Protein AF-0000000083136874 (afdb_homodimer)

Organism: NCBI:txid40520

Radius of gyration: 21.24 Å; Cα contacts (8 Å, |Δi|>4): 1183; chains: 2; bounding box: 46×62×51 Å

Solvent-accessible surface area (backbone atoms only — not comparable to full-atom values): 23381 Å² total; per-residue (Å²): 129,66,76,46,49,100,70,41,62,34,52,87,85,55,54,34,42,37,32,40,33,21,41,33,20,62,54,18,50,48,47,33,72,74,62,32,48,81,53,38,81,43,27,56,52,64,48,38,28,23,28,26,26,24,48,98,85,38,65,32,19,28,30,30,31,48,49,16,32,31,24,28,37,46,53,52,42,46,36,45,74,68,51,63,29,45,37,38,37,34,44,40,63,25,36,16,56,37,86,87,48,48,70,63,38,33,35,37,47,64,26,23,36,42,79,60,36,54,51,34,66,25,55,56,44,80,73,47,64,41,53,46,30,66,69,55,47,50,36,35,51,51,26,21,59,76,69,69,45,82,71,44,73,39,36,28,30,24,38,52,58,85,71,63,45,88,83,33,83,48,65,70,52,42,28,74,76,66,56,29,43,28,36,38,34,36,58,40,38,42,24,46,49,17,58,75,70,74,43,35,21,36,42,40,29,31,26,43,25,26,77,70,79,66,49,68,56,52,76,70,54,45,64,65,57,41,48,64,58,50,51,26,54,60,66,41,102,130,66,75,48,50,99,71,43,63,34,52,85,84,56,52,34,43,35,32,40,33,22,40,34,20,62,54,19,50,48,47,33,72,73,60,33,47,82,53,39,82,43,27,56,51,62,50,38,27,22,28,25,25,24,48,98,86,39,64,31,18,29,29,30,30,47,49,17,31,32,24,28,36,45,51,51,43,48,36,43,75,66,50,64,29,46,36,38,36,34,45,41,62,25,36,15,56,38,85,88,48,46,70,61,39,33,35,37,47,62,28,23,35,40,77,60,35,54,52,34,66,25,54,56,45,80,72,48,64,42,50,45,29,67,68,54,47,50,36,34,52,51,27,20,59,76,69,69,45,81,71,44,75,38,36,28,30,23,38,53,58,88,72,63,44,87,84,33,84,51,65,70,52,42,30,73,76,66,56,29,42,28,35,39,33,35,58,43,37,42,25,46,48,18,59,75,69,72,44,35,22,38,43,39,31,31,25,42,25,26,76,70,80,64,50,67,56,51,76,69,54,45,64,65,57,40,49,65,58,50,51,25,52,59,64,40,103

Secondary structure (DSSP, 8-state):
-PSSPSS--PPTTSS-SEEEE-S-HHHHHHHHHHH-EEEEEEE-GGG--EEEEEETTEEEEEE---SSHHHHHHHHHHHHHHS---EEEEEEEEEESSTTS-TT-EEEEEEEE---SHHHHHH----SEE---HHHHHHHHHHHHHHT---EEEEEEE-S-SS--TTS--HHHHHHHH---EEESSHHHHHHHHHHTT-EEEEEEEEEEETTT--B--HHHHHHHTHHHHHHHHHH-/-PSSPSS--PPTT-S-SEEEE-S-HHHHHHHHHHH-EEEEEEE-GGG--EEEEEETTEEEEEE---SSHHHHHHHHHHHHHHS---EEEEEEEEEESSTTS-TT-EEEEEEEE---SHHHHHH----SEE---HHHHHHHHHHHHHHT---EEEEEEE-S-SS--TTS--HHHHHHHH---EEESSHHHHHHHHHHTT-EEEEEEEEEEETTT--B--HHHHHHHTHHHHHHHHHH-

Sequence (474 aa):
MPVPTPHIEAKKGEIARNVLMPGDPLRAKYVAEHFLEDARLVNQVRNVYAYTGTYKGKELTVMASGMGMPSIGIYSYELYKFYDVDNIIRIGSAGAYTDRLAVYDVVLADSAWSQSSFAKVQNGCMDDVLYPSESLNTRILDAAHCLQIPLKTARIHSSDVFYTEDNVDGYKEIIKKHQCECVEMESFALFHNAKLLGKNAACLLTISDSFVTHEELSSLARQESFENMMKIALEACMPVPTPHIEAKKGEIARNVLMPGDPLRAKYVAEHFLEDARLVNQVRNVYAYTGTYKGKELTVMASGMGMPSIGIYSYELYKFYDVDNIIRIGSAGAYTDRLAVYDVVLADSAWSQSSFAKVQNGCMDDVLYPSESLNTRILDAAHCLQIPLKTARIHSSDVFYTEDNVDGYKEIIKKHQCECVEMESFALFHNAKLLGKNAACLLTISDSFVTHEELSSLARQESFENMMKIALEAC

Foldseek 3Di:
DDPPDPQFNAGAPQAFLEEEEEQDQVLQVVLQVPAFDPWDWRGCRVHWTKIWGDGPRHIYIYTYQHAAAVRVLVVLLCCVPPRVHFEYEYEYAWAFLDPVADFLAKEWEQKEFEPDCLLCVVPNDPDRIFGFDPLLVVLLVVLCVVVVHDYHYFYAYAYRDPDDDPVDDDSVNCCVPPVHGIYGHHVNSSRSSCVVSVHGYIYMYGYAAYPVVRDGDDPVRVSVSRVSVSSSSSSSD/DDPPDPQFNAGAPQAFLEEEEEQDQVLQVVLCVPAFDPWDFRGCRVHWTKIWGDGPRHIYMYTYQHAAAVRVLVVLLCCVPPRVHFEYEYEYAWAFLDPVADFLAKEWEQKEFEPDCLLCVVPNDP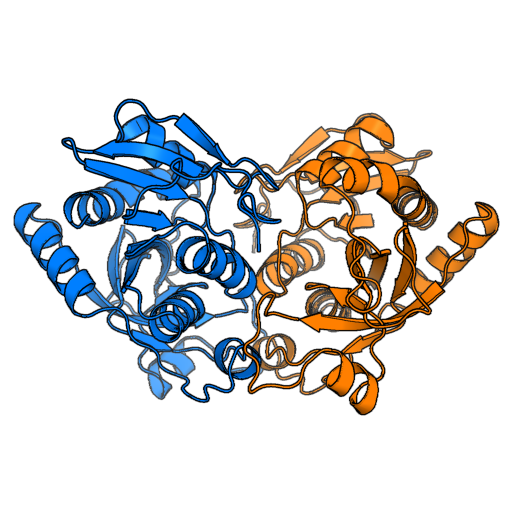DRIFGFDPLLVVLLVVLCVVVVHDYHYFYAYAYRDPDDDPVDDDSVVCCVPPVHGIYGHHVVSSRSSCVVSVHGYIYMYGYAAYPVVRDGDDPVRVSVSRVSVSSSSSSSD

Structure (mmCIF, N/CA/C/O backbone):
data_AF-0000000083136874-model_v1
#
loop_
_entity.id
_entity.type
_entity.pdbx_description
1 polymer 'Uridine phosphorylase'
#
loop_
_atom_site.group_PDB
_atom_site.id
_atom_site.type_symbol
_atom_site.label_atom_id
_atom_site.label_alt_id
_atom_site.label_comp_id
_atom_site.label_asym_id
_atom_site.label_entity_id
_atom_site.label_seq_id
_atom_site.pdbx_PDB_ins_code
_atom_site.Cartn_x
_atom_site.Cartn_y
_atom_site.Cartn_z
_atom_site.occupancy
_atom_site.B_iso_or_equiv
_atom_site.auth_seq_id
_atom_site.auth_comp_id
_atom_site.auth_asym_id
_atom_site.auth_atom_id
_atom_site.pdbx_PDB_model_num
ATOM 1 N N . MET A 1 1 ? -22.547 -0.85 2.209 1 58.66 1 MET A N 1
ATOM 2 C CA . MET A 1 1 ? -21.641 -1.856 2.762 1 58.66 1 MET A CA 1
ATOM 3 C C . MET A 1 1 ? -21.703 -1.862 4.285 1 58.66 1 MET A C 1
ATOM 5 O O . MET A 1 1 ? -21.781 -0.805 4.914 1 58.66 1 MET A O 1
ATOM 9 N N . PRO A 1 2 ? -21.922 -3.002 4.887 1 71.94 2 PRO A N 1
ATOM 10 C CA . PRO A 1 2 ? -22.078 -3.119 6.336 1 71.94 2 PRO A CA 1
ATOM 11 C C . PRO A 1 2 ? -20.781 -2.902 7.102 1 71.94 2 PRO A C 1
ATOM 13 O O . PRO A 1 2 ? -19.703 -3.047 6.531 1 71.94 2 PRO A O 1
ATOM 16 N N . VAL A 1 3 ? -20.75 -2.09 8.172 1 85.5 3 VAL A N 1
ATOM 17 C CA . VAL A 1 3 ? -19.75 -2.121 9.234 1 85.5 3 VAL A CA 1
ATOM 18 C C . VAL A 1 3 ? -19.844 -3.438 10 1 85.5 3 VAL A C 1
ATOM 20 O O . VAL A 1 3 ? -20.938 -3.852 10.391 1 85.5 3 VAL A O 1
ATOM 23 N N . PRO A 1 4 ? -18.625 -4.207 10.008 1 91.81 4 PRO A N 1
ATOM 24 C CA . PRO A 1 4 ? -17.234 -3.924 9.648 1 91.81 4 PRO A CA 1
ATOM 25 C C . PRO A 1 4 ? -16.984 -4.004 8.141 1 91.81 4 PRO A C 1
ATOM 27 O O . PRO A 1 4 ? -17.797 -4.559 7.406 1 91.81 4 PRO A O 1
ATOM 30 N N . THR A 1 5 ? -15.969 -3.314 7.707 1 92.81 5 THR A N 1
ATOM 31 C CA . THR A 1 5 ? -15.547 -3.369 6.312 1 92.81 5 THR A CA 1
ATOM 32 C C . THR A 1 5 ? -14.516 -4.48 6.105 1 92.81 5 THR A C 1
ATOM 34 O O . THR A 1 5 ? -14.07 -5.102 7.07 1 92.81 5 THR A O 1
ATOM 37 N N . PRO A 1 6 ? -14.109 -4.781 4.863 1 90.31 6 PRO A N 1
ATOM 38 C CA . PRO A 1 6 ? -13.125 -5.832 4.605 1 90.31 6 PRO A CA 1
ATOM 39 C C . PRO A 1 6 ? -11.773 -5.547 5.258 1 90.31 6 PRO A C 1
ATOM 41 O O . PRO A 1 6 ? -11.031 -6.477 5.594 1 90.31 6 PRO A O 1
ATOM 44 N N . HIS A 1 7 ? -11.469 -4.203 5.508 1 95.5 7 HIS A N 1
ATOM 45 C CA . HIS A 1 7 ? -10.117 -3.885 5.949 1 95.5 7 HIS A CA 1
ATOM 46 C C . HIS A 1 7 ? -10.109 -3.334 7.371 1 95.5 7 HIS A C 1
ATOM 48 O O . HIS A 1 7 ? -9.047 -3.193 7.98 1 95.5 7 HIS A O 1
ATOM 54 N N . ILE A 1 8 ? -11.281 -2.957 7.848 1 96.81 8 ILE A N 1
ATOM 55 C CA . ILE A 1 8 ? -11.414 -2.4 9.188 1 96.81 8 ILE A CA 1
ATOM 56 C C . ILE A 1 8 ? -12.445 -3.197 9.984 1 96.81 8 ILE A C 1
ATOM 58 O O . ILE A 1 8 ? -13.641 -3.137 9.688 1 96.81 8 ILE A O 1
ATOM 62 N N . GLU A 1 9 ? -11.992 -3.834 11.07 1 96.5 9 GLU A N 1
ATOM 63 C CA . GLU A 1 9 ? -12.883 -4.723 11.812 1 96.5 9 GLU A CA 1
ATOM 64 C C . GLU A 1 9 ? -13.625 -3.971 12.914 1 96.5 9 GLU A C 1
ATOM 66 O O . GLU A 1 9 ? -14.484 -4.535 13.586 1 96.5 9 GLU A O 1
ATOM 71 N N . ALA A 1 10 ? -13.242 -2.672 13.148 1 97.56 10 ALA A N 1
ATOM 72 C CA . ALA A 1 10 ? -13.891 -1.884 14.188 1 97.56 10 ALA A CA 1
ATOM 73 C C . ALA A 1 10 ? -15.406 -1.9 14.023 1 97.56 10 ALA A C 1
ATOM 75 O O . ALA A 1 10 ? -15.914 -1.846 12.898 1 97.56 10 ALA A O 1
ATOM 76 N N . LYS A 1 11 ? -16.078 -1.964 15.148 1 96.12 11 LYS A N 1
ATOM 77 C CA . LYS A 1 11 ? -17.547 -1.883 15.125 1 96.12 11 LYS A CA 1
ATOM 78 C C . LYS A 1 11 ? -18.016 -0.435 15.016 1 96.12 11 LYS A C 1
ATOM 80 O O . LYS A 1 11 ? -17.219 0.494 15.18 1 96.12 11 LYS A O 1
ATOM 85 N N . LYS A 1 12 ? -19.281 -0.319 14.656 1 92.56 12 LYS A N 1
ATOM 86 C CA . LYS A 1 12 ? -19.859 1.018 14.602 1 92.56 12 LYS A CA 1
ATOM 87 C C . LYS A 1 12 ? -19.688 1.75 15.93 1 92.56 12 LYS A C 1
ATOM 89 O O . LYS A 1 12 ? -19.922 1.177 17 1 92.56 12 LYS A O 1
ATOM 94 N N . GLY A 1 13 ? -19.203 2.902 15.82 1 95 13 GLY A N 1
ATOM 95 C CA . GLY A 1 13 ? -19.047 3.709 17.031 1 95 13 GLY A CA 1
ATOM 96 C C . GLY A 1 13 ? -17.672 3.594 17.656 1 95 13 GLY A C 1
ATOM 97 O O . GLY A 1 13 ? -17.359 4.336 18.594 1 95 13 GLY A O 1
ATOM 98 N N . GLU A 1 14 ? -16.797 2.768 17.094 1 98.19 14 GLU A N 1
ATOM 99 C CA . GLU A 1 14 ? -15.5 2.545 17.703 1 98.19 14 GLU A CA 1
ATOM 100 C C . GLU A 1 14 ? -14.43 3.441 17.078 1 98.19 14 GLU A C 1
ATOM 102 O O . GLU A 1 14 ? -13.32 3.541 17.594 1 98.19 14 GLU A O 1
ATOM 107 N N . ILE A 1 15 ? -14.789 4.105 16.031 1 98.69 15 ILE A N 1
ATOM 108 C CA . ILE A 1 15 ? -13.875 5.02 15.344 1 98.69 15 ILE A CA 1
ATOM 109 C C . ILE A 1 15 ? -14.328 6.461 15.562 1 98.69 15 ILE A C 1
ATOM 111 O O . ILE A 1 15 ? -15.508 6.781 15.383 1 98.69 15 ILE A O 1
ATOM 115 N N . ALA A 1 16 ? -13.484 7.289 16.016 1 98.75 16 ALA A N 1
ATOM 116 C CA . ALA A 1 16 ? -13.781 8.695 16.266 1 98.75 16 ALA A CA 1
ATOM 117 C C . ALA A 1 16 ? -13.969 9.461 14.961 1 98.75 16 ALA A C 1
ATOM 119 O O . ALA A 1 16 ? -13.578 8.984 13.891 1 98.75 16 ALA A O 1
ATOM 120 N N . ARG A 1 17 ? -14.516 10.672 15.07 1 98.44 17 ARG A N 1
ATOM 121 C CA . ARG A 1 17 ? -14.742 11.523 13.914 1 98.44 17 ARG A CA 1
ATOM 122 C C . ARG A 1 17 ? -13.445 12.148 13.43 1 98.44 17 ARG A C 1
ATOM 124 O O . ARG A 1 17 ? -13.344 12.578 12.281 1 98.44 17 ARG A O 1
ATOM 131 N N . ASN A 1 18 ? -12.445 12.32 14.328 1 98.75 18 ASN A N 1
ATOM 132 C CA . ASN A 1 18 ? -11.094 12.773 14.023 1 98.75 18 ASN A CA 1
ATOM 133 C C . ASN A 1 18 ? -10.102 11.617 14.031 1 98.75 18 ASN A C 1
ATOM 135 O O . ASN A 1 18 ? -10.016 10.867 15.008 1 98.75 18 ASN A O 1
ATOM 139 N N . VAL A 1 19 ? -9.375 11.484 12.953 1 98.94 19 VAL A N 1
ATOM 140 C CA . VAL A 1 19 ? -8.445 10.367 12.82 1 98.94 19 VAL A CA 1
ATOM 141 C C . VAL A 1 19 ? -7.066 10.891 12.438 1 98.94 19 VAL A C 1
ATOM 143 O O . VAL A 1 19 ? -6.938 11.719 11.531 1 98.94 19 VAL A O 1
ATOM 146 N N . LEU A 1 20 ? -6.027 10.5 13.164 1 98.94 20 LEU A N 1
ATOM 147 C CA . LEU A 1 20 ? -4.641 10.656 12.75 1 98.94 20 LEU A CA 1
ATOM 148 C C . LEU A 1 20 ? -4.148 9.406 12.016 1 98.94 20 LEU A C 1
ATOM 150 O O . LEU A 1 20 ? -4.383 8.281 12.469 1 98.94 20 LEU A O 1
ATOM 154 N N . MET A 1 21 ? -3.469 9.625 10.875 1 98.88 21 MET A N 1
ATOM 155 C CA . MET A 1 21 ? -3.072 8.461 10.086 1 98.88 21 MET A CA 1
ATOM 156 C C . MET A 1 21 ? -1.572 8.477 9.812 1 98.88 21 MET A C 1
ATOM 158 O O . MET A 1 21 ? -1.123 9.055 8.82 1 98.88 21 MET A O 1
ATOM 162 N N . PRO A 1 22 ? -0.828 7.789 10.656 1 98.38 22 PRO A N 1
ATOM 163 C CA . PRO A 1 22 ? 0.542 7.465 10.25 1 98.38 22 PRO A CA 1
ATOM 164 C C . PRO A 1 22 ? 0.607 6.301 9.266 1 98.38 22 PRO A C 1
ATOM 166 O O . PRO A 1 22 ? -0.327 5.496 9.188 1 98.38 22 PRO A O 1
ATOM 169 N N . GLY A 1 23 ? 1.683 6.246 8.453 1 97.62 23 GLY A N 1
ATOM 170 C CA . GLY A 1 23 ? 1.863 5.09 7.59 1 97.62 23 GLY A CA 1
ATOM 171 C C . GLY A 1 23 ? 2.176 3.818 8.352 1 97.62 23 GLY A C 1
ATOM 172 O O . GLY A 1 23 ? 1.679 2.742 8.016 1 97.62 23 GLY A O 1
ATOM 173 N N . ASP A 1 24 ? 2.883 3.938 9.422 1 96.19 24 ASP A N 1
ATOM 174 C CA . ASP A 1 24 ? 3.451 2.844 10.203 1 96.19 24 ASP A CA 1
ATOM 175 C C . ASP A 1 24 ? 2.529 2.459 11.359 1 96.19 24 ASP A C 1
ATOM 177 O O . ASP A 1 24 ? 2.283 3.266 12.258 1 96.19 24 ASP A O 1
ATOM 181 N N . PRO A 1 25 ? 2.082 1.181 11.383 1 97.44 25 PRO A N 1
ATOM 182 C CA . PRO A 1 25 ? 1.236 0.748 12.5 1 97.44 25 PRO A CA 1
ATOM 183 C C . PRO A 1 25 ? 1.924 0.898 13.852 1 97.44 25 PRO A C 1
ATOM 185 O O . PRO A 1 25 ? 1.259 1.136 14.867 1 97.44 25 PRO A O 1
ATOM 188 N N . LEU A 1 26 ? 3.215 0.798 13.852 1 94.75 26 LEU A N 1
ATOM 189 C CA . LEU A 1 26 ? 3.945 0.947 15.109 1 94.75 26 LEU A CA 1
ATOM 190 C C . LEU A 1 26 ? 3.934 2.398 15.578 1 94.75 26 LEU A C 1
ATOM 192 O O . LEU A 1 26 ? 3.953 2.67 16.781 1 94.75 26 LEU A O 1
ATOM 196 N N . ARG A 1 27 ? 3.883 3.363 14.68 1 95.5 27 ARG A N 1
ATOM 197 C CA . ARG A 1 27 ? 3.717 4.766 15.047 1 95.5 27 ARG A CA 1
ATOM 198 C C . ARG A 1 27 ? 2.314 5.031 15.578 1 95.5 27 ARG A C 1
ATOM 200 O O . ARG A 1 27 ? 2.137 5.844 16.5 1 95.5 27 ARG A O 1
ATOM 207 N N . ALA A 1 28 ? 1.34 4.359 14.977 1 97.62 28 ALA A N 1
ATOM 208 C CA . ALA A 1 28 ? -0.006 4.465 15.531 1 97.62 28 ALA A CA 1
ATOM 209 C C . ALA A 1 28 ? -0.038 3.996 16.984 1 97.62 28 ALA A C 1
ATOM 211 O O . ALA A 1 28 ? -0.625 4.656 17.844 1 97.62 28 ALA A O 1
ATOM 212 N N . LYS A 1 29 ? 0.584 2.879 17.203 1 97.12 29 LYS A N 1
ATOM 213 C CA . LYS A 1 29 ? 0.677 2.346 18.562 1 97.12 29 LYS A CA 1
ATOM 214 C C . LYS A 1 29 ? 1.383 3.328 19.5 1 97.12 29 LYS A C 1
ATOM 216 O O . LYS A 1 29 ? 0.934 3.559 20.625 1 97.12 29 LYS A O 1
ATOM 221 N N . TYR A 1 30 ? 2.443 3.918 19.031 1 96.19 30 TYR A N 1
ATOM 222 C CA . TYR A 1 30 ? 3.207 4.879 19.828 1 96.19 30 TYR A CA 1
ATOM 223 C C . TYR A 1 30 ? 2.342 6.066 20.234 1 96.19 30 TYR A C 1
ATOM 225 O O . TYR A 1 30 ? 2.342 6.477 21.391 1 96.19 30 TYR A O 1
ATOM 233 N N . VAL A 1 31 ? 1.634 6.637 19.297 1 97.31 31 VAL A N 1
ATOM 234 C CA . VAL A 1 31 ? 0.765 7.773 19.562 1 97.31 31 VAL A CA 1
ATOM 235 C C . VAL A 1 31 ? -0.269 7.395 20.625 1 97.31 31 VAL A C 1
ATOM 237 O O . VAL A 1 31 ? -0.495 8.141 21.578 1 97.31 31 VAL A O 1
ATOM 240 N N . ALA A 1 32 ? -0.875 6.238 20.438 1 98.25 32 ALA A N 1
ATOM 241 C CA . ALA A 1 32 ? -1.912 5.77 21.344 1 98.25 32 ALA A CA 1
ATOM 242 C C . ALA A 1 32 ? -1.367 5.621 22.766 1 98.25 32 ALA A C 1
ATOM 244 O O . ALA A 1 32 ? -1.988 6.082 23.719 1 98.25 32 ALA A O 1
ATOM 245 N N . GLU A 1 33 ? -0.23 5.035 22.906 1 97.19 33 GLU A N 1
ATOM 246 C CA . GLU A 1 33 ? 0.343 4.691 24.203 1 97.19 33 GLU A CA 1
ATOM 247 C C . GLU A 1 33 ? 0.876 5.93 24.922 1 97.19 33 GLU A C 1
ATOM 249 O O . GLU A 1 33 ? 0.873 5.992 26.141 1 97.19 33 GLU A O 1
ATOM 254 N N . HIS A 1 34 ? 1.264 6.949 24.156 1 96.56 34 HIS A N 1
ATOM 255 C CA . HIS A 1 34 ? 1.998 8.047 24.781 1 96.56 34 HIS A CA 1
ATOM 256 C C . HIS A 1 34 ? 1.133 9.297 24.891 1 96.56 34 HIS A C 1
ATOM 258 O O . HIS A 1 34 ? 1.408 10.172 25.719 1 96.56 34 HIS A O 1
ATOM 264 N N . PHE A 1 35 ? 0.066 9.375 24.078 1 97.69 35 PHE A N 1
ATOM 265 C CA . PHE A 1 35 ? -0.635 10.648 24.047 1 97.69 35 PHE A CA 1
ATOM 266 C C . PHE A 1 35 ? -2.111 10.469 24.375 1 97.69 35 PHE A C 1
ATOM 268 O O . PHE A 1 35 ? -2.789 11.414 24.766 1 97.69 35 PHE A O 1
ATOM 275 N N . LEU A 1 36 ? -2.637 9.266 24.172 1 98.5 36 LEU A N 1
ATOM 276 C CA . LEU A 1 36 ? -4.066 9.078 24.391 1 98.5 36 LEU A CA 1
ATOM 277 C C . LEU A 1 36 ? -4.34 8.492 25.766 1 98.5 36 LEU A C 1
ATOM 279 O O . LEU A 1 36 ? -3.568 7.672 26.266 1 98.5 36 LEU A O 1
ATOM 283 N N . GLU A 1 37 ? -5.418 8.93 26.328 1 98.44 37 GLU A N 1
ATOM 284 C CA . GLU A 1 37 ? -5.977 8.297 27.516 1 98.44 37 GLU A CA 1
ATOM 285 C C . GLU A 1 37 ? -6.988 7.215 27.141 1 98.44 37 GLU A C 1
ATOM 287 O O . GLU A 1 37 ? -7.762 7.383 26.203 1 98.44 37 GLU A O 1
ATOM 292 N N . ASP A 1 38 ? -6.973 6.02 27.812 1 97.75 38 ASP A N 1
ATOM 293 C CA . ASP A 1 38 ? -7.922 4.918 27.656 1 97.75 38 ASP A CA 1
ATOM 294 C C . ASP A 1 38 ? -7.902 4.375 26.234 1 97.75 38 ASP A C 1
ATOM 296 O O . ASP A 1 38 ? -8.961 4.141 25.641 1 97.75 38 ASP A O 1
ATOM 300 N N . ALA A 1 39 ? -6.738 4.332 25.625 1 98.56 39 ALA A N 1
ATOM 301 C CA . ALA A 1 39 ? -6.613 3.844 24.25 1 98.56 39 ALA A CA 1
ATOM 302 C C . ALA A 1 39 ? -7 2.369 24.172 1 98.56 39 ALA A C 1
ATOM 304 O O . ALA A 1 39 ? -6.57 1.557 24.984 1 98.56 39 ALA A O 1
ATOM 305 N N . ARG A 1 40 ? -7.809 2.031 23.234 1 98.56 40 ARG A N 1
ATOM 306 C CA . ARG A 1 40 ? -8.227 0.661 22.938 1 98.56 40 ARG A CA 1
ATOM 307 C C . ARG A 1 40 ? -7.91 0.284 21.5 1 98.56 40 ARG A C 1
ATOM 309 O O . ARG A 1 40 ? -8.125 1.082 20.578 1 98.56 40 ARG A O 1
ATOM 316 N N . LEU A 1 41 ? -7.383 -0.865 21.375 1 98.75 41 LEU A N 1
ATOM 317 C CA . LEU A 1 41 ? -7.145 -1.394 20.031 1 98.75 41 LEU A CA 1
ATOM 318 C C . LEU A 1 41 ? -8.461 -1.746 19.344 1 98.75 41 LEU A C 1
ATOM 320 O O . LEU A 1 41 ? -9.211 -2.598 19.828 1 98.75 41 LEU A O 1
ATOM 324 N N . VAL A 1 42 ? -8.734 -1.128 18.188 1 98.62 42 VAL A N 1
ATOM 325 C CA . VAL A 1 42 ? -10.055 -1.32 17.594 1 98.62 42 VAL A CA 1
ATOM 326 C C . VAL A 1 42 ? -9.914 -1.949 16.203 1 98.62 42 VAL A C 1
ATOM 328 O O . VAL A 1 42 ? -10.914 -2.287 15.57 1 98.62 42 VAL A O 1
ATOM 331 N N . ASN A 1 43 ? -8.664 -2.1 15.719 1 98.06 43 ASN A N 1
ATOM 332 C CA . ASN A 1 43 ? -8.43 -2.818 14.469 1 98.06 43 ASN A CA 1
ATOM 333 C C . ASN A 1 43 ? -7.059 -3.494 14.461 1 98.06 43 ASN A C 1
ATOM 335 O O . ASN A 1 43 ? -6.07 -2.908 14.906 1 98.06 43 ASN A O 1
ATOM 339 N N . GLN A 1 44 ? -6.988 -4.664 13.93 1 96.38 44 GLN A N 1
ATOM 340 C CA . GLN A 1 44 ? -5.711 -5.352 13.75 1 96.38 44 GLN A CA 1
ATOM 341 C C . GLN A 1 44 ? -5.707 -6.172 12.461 1 96.38 44 GLN A C 1
ATOM 343 O O . GLN A 1 44 ? -4.797 -6.973 12.234 1 96.38 44 GLN A O 1
ATOM 348 N N . VAL A 1 45 ? -6.746 -5.973 11.625 1 94.19 45 VAL A N 1
ATOM 349 C CA . VAL A 1 45 ? -6.797 -6.625 10.32 1 94.19 45 VAL A CA 1
ATOM 350 C C . VAL A 1 45 ? -5.543 -6.273 9.523 1 94.19 45 VAL A C 1
ATOM 352 O O . VAL A 1 45 ? -5.168 -5.105 9.43 1 94.19 45 VAL A O 1
ATOM 355 N N . ARG A 1 46 ? -4.828 -7.324 9 1 95.12 46 ARG A N 1
ATOM 356 C CA . ARG A 1 46 ? -3.611 -7.184 8.203 1 95.12 46 ARG A CA 1
ATOM 357 C C . ARG A 1 46 ? -2.5 -6.527 9.016 1 95.12 46 ARG A C 1
ATOM 359 O O . ARG A 1 46 ? -1.61 -5.887 8.453 1 95.12 46 ARG A O 1
ATOM 366 N N . ASN A 1 47 ? -2.578 -6.535 10.328 1 96.94 47 ASN A N 1
ATOM 367 C CA . ASN A 1 47 ? -1.59 -5.949 11.234 1 96.94 47 ASN A CA 1
ATOM 368 C C . ASN A 1 47 ? -1.557 -4.43 11.117 1 96.94 47 ASN A C 1
ATOM 370 O O . ASN A 1 47 ? -0.529 -3.805 11.391 1 96.94 47 ASN A O 1
ATOM 374 N N . VAL A 1 48 ? -2.684 -3.873 10.641 1 97.88 48 VAL A N 1
ATOM 375 C CA . VAL A 1 48 ? -2.855 -2.424 10.602 1 97.88 48 VAL A CA 1
ATOM 376 C C . VAL A 1 48 ? -3.578 -1.955 11.867 1 97.88 48 VAL A C 1
ATOM 378 O O . VAL A 1 48 ? -4.805 -2.045 11.953 1 97.88 48 VAL A O 1
ATOM 381 N N . TYR A 1 49 ? -2.807 -1.358 12.727 1 98.62 49 TYR A N 1
ATOM 382 C CA . TYR A 1 49 ? -3.342 -1.019 14.039 1 98.62 49 TYR A CA 1
ATOM 383 C C . TYR A 1 49 ? -4.152 0.271 13.977 1 98.62 49 TYR A C 1
ATOM 385 O O . TYR A 1 49 ? -3.785 1.211 13.266 1 98.62 49 TYR A O 1
ATOM 393 N N . ALA A 1 50 ? -5.219 0.25 14.688 1 98.88 50 ALA A N 1
ATOM 394 C CA . ALA A 1 50 ? -5.996 1.441 15.023 1 98.88 50 ALA A CA 1
ATOM 395 C C . ALA A 1 50 ? -6.336 1.476 16.516 1 98.88 50 ALA A C 1
ATOM 397 O O . ALA A 1 50 ? -6.707 0.454 17.094 1 98.88 50 ALA A O 1
ATOM 398 N N . TYR A 1 51 ? -6.188 2.594 17.078 1 98.94 51 TYR A N 1
ATOM 399 C CA . TYR A 1 51 ? -6.516 2.82 18.484 1 98.94 51 TYR A CA 1
ATOM 400 C C . TYR A 1 51 ? -7.465 4.004 18.641 1 98.94 51 TYR A C 1
ATOM 402 O O . TYR A 1 51 ? -7.293 5.035 17.984 1 98.94 51 TYR A O 1
ATOM 410 N N . THR A 1 52 ? -8.484 3.818 19.453 1 98.88 52 THR A N 1
ATOM 411 C CA . THR A 1 52 ? -9.359 4.922 19.812 1 98.88 52 THR A CA 1
ATOM 412 C C . THR A 1 52 ? -9.242 5.238 21.312 1 98.88 52 THR A C 1
ATOM 414 O O . THR A 1 52 ? -9.203 4.328 22.141 1 98.88 52 THR A O 1
ATOM 417 N N . GLY A 1 53 ? -9.078 6.449 21.578 1 98.69 53 GLY A N 1
ATOM 418 C CA . GLY A 1 53 ? -9.008 6.961 22.938 1 98.69 53 GLY A CA 1
ATOM 419 C C . GLY A 1 53 ? -9.406 8.422 23.047 1 98.69 53 GLY A C 1
ATOM 420 O O . GLY A 1 53 ? -10.273 8.891 22.312 1 98.69 53 GLY A O 1
ATOM 421 N N . THR A 1 54 ? -8.844 9.07 24.109 1 98.62 54 THR A N 1
ATOM 422 C CA . THR A 1 54 ? -9.133 10.484 24.266 1 98.62 54 THR A CA 1
ATOM 423 C C . THR A 1 54 ? -7.844 11.289 24.422 1 98.62 54 THR A C 1
ATOM 425 O O . THR A 1 54 ? -6.848 10.781 24.953 1 98.62 54 THR A O 1
ATOM 428 N N . TYR A 1 55 ? -7.805 12.453 23.891 1 98.62 55 TYR A N 1
ATOM 429 C CA . TYR A 1 55 ? -6.773 13.469 24.062 1 98.62 55 TYR A CA 1
ATOM 430 C C . TYR A 1 55 ? -7.375 14.773 24.578 1 98.62 55 TYR A C 1
ATOM 432 O O . TYR A 1 55 ? -8.148 15.422 23.875 1 98.62 55 TYR A O 1
ATOM 440 N N . LYS A 1 56 ? -7.039 15.156 25.844 1 97.75 56 LYS A N 1
ATOM 441 C CA . LYS A 1 56 ? -7.605 16.344 26.484 1 97.75 56 LYS A CA 1
ATOM 442 C C . LYS A 1 56 ? -9.133 16.328 26.422 1 97.75 56 LYS A C 1
ATOM 444 O O . LYS A 1 56 ? -9.75 17.328 26.047 1 97.75 56 LYS A O 1
ATOM 449 N N . GLY A 1 57 ? -9.719 15.156 26.594 1 97.69 57 GLY A N 1
ATOM 450 C CA . GLY A 1 57 ? -11.156 14.984 26.719 1 97.69 57 GLY A CA 1
ATOM 451 C C . GLY A 1 57 ? -11.852 14.766 25.391 1 97.69 57 GLY A C 1
ATOM 452 O O . GLY A 1 57 ? -13.047 14.477 25.344 1 97.69 57 GLY A O 1
ATOM 453 N N . LYS A 1 58 ? -11.117 14.844 24.297 1 97.75 58 LYS A N 1
ATOM 454 C CA . LYS A 1 58 ? -11.711 14.68 22.969 1 97.75 58 LYS A CA 1
ATOM 455 C C . LYS A 1 58 ? -11.406 13.297 22.406 1 97.75 58 LYS A C 1
ATOM 457 O O . LYS A 1 58 ? -10.273 12.82 22.484 1 97.75 58 LYS A O 1
ATOM 462 N N . GLU A 1 59 ? -12.406 12.656 21.859 1 98.31 59 GLU A N 1
ATOM 463 C CA . GLU A 1 59 ? -12.227 11.336 21.25 1 98.31 59 GLU A CA 1
ATOM 464 C C . GLU A 1 59 ? -11.406 11.43 19.969 1 98.31 59 GLU A C 1
ATOM 466 O O . GLU A 1 59 ? -11.609 12.336 19.156 1 98.31 59 GLU A O 1
ATOM 471 N N . LEU A 1 60 ? -10.531 10.531 19.875 1 98.5 60 LEU A N 1
ATOM 472 C CA . LEU A 1 60 ? -9.617 10.5 18.734 1 98.5 60 LEU A CA 1
ATOM 473 C C . LEU A 1 60 ? -9.227 9.07 18.375 1 98.5 60 LEU A C 1
ATOM 475 O O . LEU A 1 60 ? -9.102 8.219 19.266 1 98.5 60 LEU A O 1
ATOM 479 N N . THR A 1 61 ? -9.125 8.773 17.109 1 98.94 61 THR A N 1
ATOM 480 C CA . THR A 1 61 ? -8.586 7.504 16.625 1 98.94 61 THR A CA 1
ATOM 481 C C . THR A 1 61 ? -7.258 7.719 15.906 1 98.94 61 THR A C 1
ATOM 483 O O . THR A 1 61 ? -7.113 8.672 15.141 1 98.94 61 THR A O 1
ATOM 486 N N . VAL A 1 62 ? -6.277 6.941 16.219 1 98.88 62 VAL A N 1
ATOM 487 C CA . VAL A 1 62 ? -5.055 6.867 15.422 1 98.88 62 VAL A CA 1
ATOM 488 C C . VAL A 1 62 ? -5.004 5.531 14.68 1 98.88 62 VAL A C 1
ATOM 490 O O . VAL A 1 62 ? -5.086 4.469 15.305 1 98.88 62 VAL A O 1
ATOM 493 N N . MET A 1 63 ? -4.879 5.586 13.32 1 98.88 63 MET A N 1
ATOM 494 C CA . MET A 1 63 ? -4.91 4.383 12.492 1 98.88 63 MET A CA 1
ATOM 495 C C . MET A 1 63 ? -3.844 4.441 11.406 1 98.88 63 MET A C 1
ATOM 497 O O . MET A 1 63 ? -3.73 5.441 10.695 1 98.88 63 MET A O 1
ATOM 501 N N . ALA A 1 64 ? -3.164 3.363 11.25 1 98.75 64 ALA A N 1
ATOM 502 C CA . ALA A 1 64 ? -2.145 3.285 10.211 1 98.75 64 ALA A CA 1
ATOM 503 C C . ALA A 1 64 ? -2.781 3.254 8.82 1 98.75 64 ALA A C 1
ATOM 505 O O . ALA A 1 64 ? -3.906 2.779 8.656 1 98.75 64 ALA A O 1
ATOM 506 N N . SER A 1 65 ? -2.008 3.725 7.871 1 98.5 65 SER A N 1
ATOM 507 C CA . SER A 1 65 ? -2.521 3.736 6.508 1 98.5 65 SER A CA 1
ATOM 508 C C . SER A 1 65 ? -1.754 2.76 5.621 1 98.5 65 SER A C 1
ATOM 510 O O . SER A 1 65 ? -2.189 2.447 4.512 1 98.5 65 SER A O 1
ATOM 512 N N . GLY A 1 66 ? -0.589 2.32 6.156 1 97.88 66 GLY A N 1
ATOM 513 C CA . GLY A 1 66 ? 0.3 1.623 5.238 1 97.88 66 GLY A CA 1
ATOM 514 C C . GLY A 1 66 ? 0.999 2.551 4.266 1 97.88 66 GLY A C 1
ATOM 515 O O . GLY A 1 66 ? 1.104 3.754 4.512 1 97.88 66 GLY A O 1
ATOM 516 N N . MET A 1 67 ? 1.574 1.915 3.23 1 98.44 67 MET A N 1
ATOM 517 C CA . MET A 1 67 ? 2.369 2.699 2.291 1 98.44 67 MET A CA 1
ATOM 518 C C . MET A 1 67 ? 1.688 2.771 0.929 1 98.44 67 MET A C 1
ATOM 520 O O . MET A 1 67 ? 1.173 1.767 0.434 1 98.44 67 MET A O 1
ATOM 524 N N . GLY A 1 68 ? 1.68 4.016 0.407 1 98.69 68 GLY A N 1
ATOM 525 C CA . GLY A 1 68 ? 1.209 4.184 -0.958 1 98.69 68 GLY A CA 1
ATOM 526 C C . GLY A 1 68 ? -0.233 4.648 -1.04 1 98.69 68 GLY A C 1
ATOM 527 O O . GLY A 1 68 ? -1.016 4.426 -0.114 1 98.69 68 GLY A O 1
ATOM 528 N N . MET A 1 69 ? -0.615 5.164 -2.197 1 98.88 69 MET A N 1
ATOM 529 C CA . MET A 1 69 ? -1.926 5.77 -2.412 1 98.88 69 MET A CA 1
ATOM 530 C C . MET A 1 69 ? -3.018 4.707 -2.445 1 98.88 69 MET A C 1
ATOM 532 O O . MET A 1 69 ? -4.113 4.922 -1.925 1 98.88 69 MET A O 1
ATOM 536 N N . PRO A 1 70 ? -2.689 3.461 -2.988 1 98.81 70 PRO A N 1
ATOM 537 C CA . PRO A 1 70 ? -3.73 2.432 -2.928 1 98.81 70 PRO A CA 1
ATOM 538 C C . PRO A 1 70 ? -4.105 2.055 -1.497 1 98.81 70 PRO A C 1
ATOM 540 O O . PRO A 1 70 ? -5.289 1.892 -1.188 1 98.81 70 PRO A O 1
ATOM 543 N N . SER A 1 71 ? -3.156 1.97 -0.593 1 98.75 71 SER A N 1
ATOM 544 C CA . SER A 1 71 ? -3.416 1.572 0.787 1 98.75 71 SE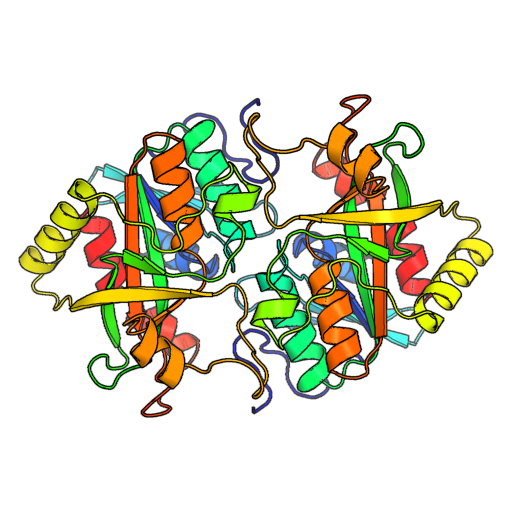R A CA 1
ATOM 545 C C . SER A 1 71 ? -4.195 2.648 1.535 1 98.75 71 SER A C 1
ATOM 547 O O . SER A 1 71 ? -5.273 2.383 2.07 1 98.75 71 SER A O 1
ATOM 549 N N . ILE A 1 72 ? -3.691 3.924 1.537 1 98.88 72 ILE A N 1
ATOM 550 C CA . ILE A 1 72 ? -4.418 4.969 2.248 1 98.88 72 ILE A CA 1
ATOM 551 C C . ILE A 1 72 ? -5.754 5.23 1.559 1 98.88 72 ILE A C 1
ATOM 553 O O . ILE A 1 72 ? -6.727 5.633 2.205 1 98.88 72 ILE A O 1
ATOM 557 N N . GLY A 1 73 ? -5.777 5 0.214 1 98.88 73 GLY A N 1
ATOM 558 C CA . GLY A 1 73 ? -7.027 5.141 -0.514 1 98.88 73 GLY A CA 1
ATOM 559 C C . GLY A 1 73 ? -8.133 4.25 0.02 1 98.88 73 GLY A C 1
ATOM 560 O O . GLY A 1 73 ? -9.281 4.684 0.156 1 98.88 73 GLY A O 1
ATOM 561 N N . ILE A 1 74 ? -7.797 3.012 0.334 1 98.69 74 ILE A N 1
ATOM 562 C CA . ILE A 1 74 ? -8.758 2.068 0.901 1 98.69 74 ILE A CA 1
ATOM 563 C C . ILE A 1 74 ? -9.219 2.564 2.27 1 98.69 74 ILE A C 1
ATOM 565 O O . ILE A 1 74 ? -10.414 2.727 2.504 1 98.69 74 ILE A O 1
ATOM 569 N N . TYR A 1 75 ? -8.289 2.83 3.15 1 98.75 75 TYR A N 1
ATOM 570 C CA . TYR A 1 75 ? -8.609 3.109 4.547 1 98.75 75 TYR A CA 1
ATOM 571 C C . TYR A 1 75 ? -9.336 4.441 4.688 1 98.75 75 TYR A C 1
ATOM 573 O O . TYR A 1 75 ? -10.312 4.547 5.43 1 98.75 75 TYR A O 1
ATOM 581 N N . SER A 1 76 ? -8.852 5.484 3.969 1 98.88 76 SER A N 1
ATOM 582 C CA . SER A 1 76 ? -9.523 6.773 4.07 1 98.88 76 SER A CA 1
ATOM 583 C C . SER A 1 76 ? -10.938 6.707 3.51 1 98.88 76 SER A C 1
ATOM 585 O O . SER A 1 76 ? -11.867 7.297 4.074 1 98.88 76 SER A O 1
ATOM 587 N N . TYR A 1 77 ? -11.102 5.977 2.408 1 98.75 77 TYR A N 1
ATOM 588 C CA . TYR A 1 77 ? -12.438 5.824 1.835 1 98.75 77 TYR A CA 1
ATOM 589 C C . TYR A 1 77 ? -13.375 5.137 2.816 1 98.75 77 TYR A C 1
ATOM 591 O O . TYR A 1 77 ? -14.492 5.602 3.047 1 98.75 77 TYR A O 1
ATOM 599 N N . GLU A 1 78 ? -12.922 4.02 3.402 1 98.44 78 GLU A N 1
ATOM 600 C CA . GLU A 1 78 ? -13.766 3.281 4.34 1 98.44 78 GLU A CA 1
ATOM 601 C C . GLU A 1 78 ? -14.086 4.121 5.57 1 98.44 78 GLU A C 1
ATOM 603 O O . GLU A 1 78 ? -15.227 4.121 6.051 1 98.44 78 GLU A O 1
ATOM 608 N N . LEU A 1 79 ? -13.102 4.816 6.07 1 98.75 79 LEU A N 1
ATOM 609 C CA . LEU A 1 79 ? -13.305 5.652 7.25 1 98.75 79 LEU A CA 1
ATOM 610 C C . LEU A 1 79 ? -14.336 6.742 6.973 1 98.75 79 LEU A C 1
ATOM 612 O O . LEU A 1 79 ? -15.25 6.953 7.773 1 98.75 79 LEU A O 1
ATOM 616 N N . TYR A 1 80 ? -14.219 7.434 5.824 1 98.62 80 TYR A N 1
ATOM 617 C CA . TYR A 1 80 ? -15.125 8.523 5.473 1 98.62 80 TYR A CA 1
ATOM 618 C C . TYR A 1 80 ? -16.516 7.992 5.156 1 98.62 80 TYR A C 1
ATOM 620 O O . TYR A 1 80 ? -17.516 8.547 5.617 1 98.62 80 TYR A O 1
ATOM 628 N N . LYS A 1 81 ? -16.562 6.965 4.414 1 97.81 81 LYS A N 1
ATOM 629 C CA . LYS A 1 81 ? -17.812 6.527 3.811 1 97.81 81 LYS A CA 1
ATOM 630 C C . LYS A 1 81 ? -18.641 5.695 4.789 1 97.81 81 LYS A C 1
ATOM 632 O O . LYS A 1 81 ? -19.859 5.781 4.812 1 97.81 81 LYS A O 1
ATOM 637 N N . PHE A 1 82 ? -17.922 4.852 5.637 1 97.44 82 PHE A N 1
ATOM 638 C CA . PHE A 1 82 ? -18.672 3.844 6.371 1 97.44 82 PHE A CA 1
ATOM 639 C C . PHE A 1 82 ? -18.562 4.07 7.875 1 97.44 82 PHE A C 1
ATOM 641 O O . PHE A 1 82 ? -19.391 3.58 8.648 1 97.44 82 PHE A O 1
ATOM 648 N N . TYR A 1 83 ? -17.547 4.84 8.367 1 98 83 TYR A N 1
ATOM 649 C CA . TYR A 1 83 ? -17.344 4.98 9.805 1 98 83 TYR A CA 1
ATOM 650 C C . TYR A 1 83 ? -17.594 6.41 10.258 1 98 83 TYR A C 1
ATOM 652 O O . TYR A 1 83 ? -17.266 6.785 11.383 1 98 83 TYR A O 1
ATOM 660 N N . ASP A 1 84 ? -18.078 7.277 9.406 1 96.12 84 ASP A N 1
ATOM 661 C CA . ASP A 1 84 ? -18.562 8.617 9.727 1 96.12 84 ASP A CA 1
ATOM 662 C C . ASP A 1 84 ? -17.406 9.523 10.148 1 96.12 84 ASP A C 1
ATOM 664 O O . ASP A 1 84 ? -17.578 10.414 10.984 1 96.12 84 ASP A O 1
ATOM 668 N N . VAL A 1 85 ? -16.266 9.273 9.719 1 98.69 85 VAL A N 1
ATOM 669 C CA . VAL A 1 85 ? -15.109 10.117 9.984 1 98.69 85 VAL A CA 1
ATOM 670 C C . VAL A 1 85 ? -15.25 11.445 9.234 1 98.69 85 VAL A C 1
ATOM 672 O O . VAL A 1 85 ? -15.68 11.469 8.086 1 98.69 85 VAL A O 1
ATOM 675 N N . ASP A 1 86 ? -14.875 12.57 9.898 1 98.75 86 ASP A N 1
ATOM 676 C CA . ASP A 1 86 ? -14.984 13.891 9.289 1 98.75 86 ASP A CA 1
ATOM 677 C C . ASP A 1 86 ? -13.609 14.422 8.883 1 98.75 86 ASP A C 1
ATOM 679 O O . ASP A 1 86 ? -13.477 15.078 7.852 1 98.75 86 ASP A O 1
ATOM 683 N N . ASN A 1 87 ? -12.625 14.164 9.734 1 98.88 87 ASN A N 1
ATOM 684 C CA . ASN A 1 87 ? -11.289 14.734 9.562 1 98.88 87 ASN A CA 1
ATOM 685 C C . ASN A 1 87 ? -10.211 13.656 9.617 1 98.88 87 ASN A C 1
ATOM 687 O O . ASN A 1 87 ? -10.18 12.844 10.539 1 98.88 87 ASN A O 1
ATOM 691 N N . ILE A 1 88 ? -9.391 13.68 8.633 1 98.94 88 ILE A N 1
ATOM 692 C CA . ILE A 1 88 ? -8.188 12.852 8.68 1 98.94 88 ILE A CA 1
ATOM 693 C C . ILE A 1 88 ? -6.949 13.727 8.531 1 98.94 88 ILE A C 1
ATOM 695 O O . ILE A 1 88 ? -6.863 14.531 7.602 1 98.94 88 ILE A O 1
ATOM 699 N N . ILE A 1 89 ? -6.074 13.664 9.492 1 98.94 89 ILE A N 1
ATOM 700 C CA . ILE A 1 89 ? -4.75 14.266 9.375 1 98.94 89 ILE A CA 1
ATOM 701 C C . ILE A 1 89 ? -3.697 13.18 9.203 1 98.94 89 ILE A C 1
ATOM 703 O O . ILE A 1 89 ? -3.482 12.367 10.109 1 98.94 89 ILE A O 1
ATOM 707 N N . ARG A 1 90 ? -3.104 13.117 8.055 1 98.94 90 ARG A N 1
ATOM 708 C CA . ARG A 1 90 ? -1.938 12.258 7.883 1 98.94 90 ARG A CA 1
ATOM 709 C C . ARG A 1 90 ? -0.729 12.82 8.625 1 98.94 90 ARG A C 1
ATOM 711 O O . ARG A 1 90 ? -0.443 14.016 8.547 1 98.94 90 ARG A O 1
ATOM 718 N N . ILE A 1 91 ? -0.121 12 9.359 1 98.69 91 ILE A N 1
ATOM 719 C CA . ILE A 1 91 ? 1.138 12.32 10.023 1 98.69 91 ILE A CA 1
ATOM 720 C C . ILE A 1 91 ? 2.227 11.352 9.562 1 98.69 91 ILE A C 1
ATOM 722 O O . ILE A 1 91 ? 2.244 10.188 9.969 1 98.69 91 ILE A O 1
ATOM 726 N N . GLY A 1 92 ? 3.096 11.828 8.719 1 97.12 92 GLY A N 1
ATOM 727 C CA . GLY A 1 92 ? 4.027 10.906 8.086 1 97.12 92 GLY A CA 1
ATOM 728 C C . GLY A 1 92 ? 5.426 11.477 7.941 1 97.12 92 GLY A C 1
ATOM 729 O O . GLY A 1 92 ? 5.727 12.539 8.484 1 97.12 92 GLY A O 1
ATOM 730 N N . SER A 1 93 ? 6.332 10.664 7.344 1 96.31 93 SER A N 1
ATOM 731 C CA . SER A 1 93 ? 7.703 11.055 7.027 1 96.31 93 SER A CA 1
ATOM 732 C C . SER A 1 93 ? 7.824 11.5 5.574 1 96.31 93 SER A C 1
ATOM 734 O O . SER A 1 93 ? 6.965 11.188 4.746 1 96.31 93 SER A O 1
ATOM 736 N N . ALA A 1 94 ? 8.828 12.266 5.332 1 97.44 94 ALA A N 1
ATOM 737 C CA . ALA A 1 94 ? 9.094 12.719 3.971 1 97.44 94 ALA A CA 1
ATOM 738 C C . ALA A 1 94 ? 10.586 12.914 3.734 1 97.44 94 ALA A C 1
ATOM 740 O O . ALA A 1 94 ? 11.352 13.086 4.684 1 97.44 94 ALA A O 1
ATOM 741 N N . GLY A 1 95 ? 10.969 12.758 2.463 1 97.56 95 GLY A N 1
ATOM 742 C CA . GLY A 1 95 ? 12.305 13.117 2.037 1 97.56 95 GLY A CA 1
ATOM 743 C C . GLY A 1 95 ? 12.391 14.516 1.447 1 97.56 95 GLY A C 1
ATOM 744 O O . GLY A 1 95 ? 11.625 14.859 0.551 1 97.56 95 GLY A O 1
ATOM 745 N N . ALA A 1 96 ? 13.359 15.242 1.899 1 98.31 96 ALA A N 1
ATOM 746 C CA . ALA A 1 96 ? 13.492 16.625 1.447 1 98.31 96 ALA A CA 1
ATOM 747 C C . ALA A 1 96 ? 14.141 16.688 0.066 1 98.31 96 ALA A C 1
ATOM 749 O O . ALA A 1 96 ? 15.148 16.031 -0.184 1 98.31 96 ALA A O 1
ATOM 750 N N . TYR A 1 97 ? 13.539 17.5 -0.818 1 98.12 97 TYR A N 1
ATOM 751 C CA . TYR A 1 97 ? 14.086 17.734 -2.148 1 98.12 97 TYR A CA 1
ATOM 752 C C . TYR A 1 97 ? 14.961 18.984 -2.16 1 98.12 97 TYR A C 1
ATOM 754 O O . TYR A 1 97 ? 15.695 19.219 -3.121 1 98.12 97 TYR A O 1
ATOM 762 N N . THR A 1 98 ? 14.797 19.859 -1.114 1 97.12 98 THR A N 1
ATOM 763 C CA . THR A 1 98 ? 15.484 21.141 -1.068 1 97.12 98 THR A CA 1
ATOM 764 C C . THR A 1 98 ? 16.219 21.328 0.258 1 97.12 98 THR A C 1
ATOM 766 O O . THR A 1 98 ? 15.898 20.656 1.244 1 97.12 98 THR A O 1
ATOM 769 N N . ASP A 1 99 ? 17.141 22.25 0.304 1 95.06 99 ASP A N 1
ATOM 770 C CA . ASP A 1 99 ? 17.875 22.547 1.522 1 95.06 99 ASP A CA 1
ATOM 771 C C . ASP A 1 99 ? 17.094 23.484 2.436 1 95.06 99 ASP A C 1
ATOM 773 O O . ASP A 1 99 ? 17.5 23.734 3.572 1 95.06 99 ASP A O 1
ATOM 777 N N . ARG A 1 100 ? 15.953 23.875 1.99 1 95.81 100 ARG A N 1
ATOM 778 C CA . ARG A 1 100 ? 15.062 24.656 2.844 1 95.81 100 ARG A CA 1
ATOM 779 C C . ARG A 1 100 ? 14.469 23.797 3.953 1 95.81 100 ARG A C 1
ATOM 781 O O . ARG A 1 100 ? 14.047 24.312 4.988 1 95.81 100 ARG A O 1
ATOM 788 N N . LEU A 1 101 ? 14.406 22.547 3.674 1 97.5 101 LEU A N 1
ATOM 789 C CA . LEU A 1 101 ? 13.859 21.578 4.625 1 97.5 101 LEU A CA 1
ATOM 790 C C . LEU A 1 101 ? 14.969 20.703 5.195 1 97.5 101 LEU A C 1
ATOM 792 O O . LEU A 1 101 ? 15.602 19.938 4.461 1 97.5 101 LEU A O 1
ATOM 796 N N . ALA A 1 102 ? 15.148 20.844 6.492 1 94.25 102 ALA A N 1
ATOM 797 C CA . ALA A 1 102 ? 16.156 20.047 7.176 1 94.25 102 ALA A CA 1
ATOM 798 C C . ALA A 1 102 ? 15.523 18.844 7.879 1 94.25 102 ALA A C 1
ATOM 800 O O . ALA A 1 102 ? 14.328 18.875 8.195 1 94.25 102 ALA A O 1
ATOM 801 N N . VAL A 1 103 ? 16.297 17.859 8.07 1 94.25 103 VAL A N 1
ATOM 802 C CA . VAL A 1 103 ? 15.844 16.734 8.867 1 94.25 103 VAL A CA 1
ATOM 803 C C . VAL A 1 103 ? 15.258 17.234 10.188 1 94.25 103 VAL A C 1
ATOM 805 O O . VAL A 1 103 ? 15.789 18.172 10.789 1 94.25 103 VAL A O 1
ATOM 808 N N . TYR A 1 104 ? 14.125 16.797 10.609 1 93 104 TYR A N 1
ATOM 809 C CA . TYR A 1 104 ? 13.375 17.094 11.828 1 93 104 TYR A CA 1
ATOM 810 C C . TYR A 1 104 ? 12.391 18.234 11.594 1 93 104 TYR A C 1
ATOM 812 O O . TYR A 1 104 ? 11.5 18.453 12.414 1 93 104 TYR A O 1
ATOM 820 N N . ASP A 1 105 ? 12.516 18.922 10.484 1 95.69 105 ASP A N 1
ATOM 821 C CA . ASP A 1 105 ? 11.539 19.953 10.211 1 95.69 105 ASP A CA 1
ATOM 822 C C . ASP A 1 105 ? 10.133 19.375 10.102 1 95.69 105 ASP A C 1
ATOM 824 O O . ASP A 1 105 ? 9.945 18.281 9.57 1 95.69 105 ASP A O 1
ATOM 828 N N . VAL A 1 106 ? 9.172 20.078 10.641 1 97.94 106 VAL A N 1
ATOM 829 C CA . VAL A 1 106 ? 7.77 19.734 10.453 1 97.94 106 VAL A CA 1
ATOM 830 C C . VAL A 1 106 ? 7.191 20.562 9.297 1 97.94 106 VAL A C 1
ATOM 832 O O . VAL A 1 106 ? 7.379 21.766 9.234 1 97.94 106 VAL A O 1
ATOM 835 N N . VAL A 1 107 ? 6.52 19.891 8.375 1 98.75 107 VAL A N 1
ATOM 836 C CA . VAL A 1 107 ? 6.027 20.516 7.152 1 98.75 107 VAL A CA 1
ATOM 837 C C . VAL A 1 107 ? 4.527 20.281 7.016 1 98.75 107 VAL A C 1
ATOM 839 O O . VAL A 1 107 ? 4.055 19.156 7.129 1 98.75 107 VAL A O 1
ATOM 842 N N . LEU A 1 108 ? 3.77 21.312 6.855 1 98.94 108 LEU A N 1
ATOM 843 C CA . LEU A 1 108 ? 2.355 21.25 6.504 1 98.94 108 LEU A CA 1
ATOM 844 C C . LEU A 1 108 ? 2.166 21.328 4.992 1 98.94 108 LEU A C 1
ATOM 846 O O . LEU A 1 108 ? 2.602 22.297 4.359 1 98.94 108 LEU A O 1
ATOM 850 N N . ALA A 1 109 ? 1.517 20.328 4.453 1 98.94 109 ALA A N 1
ATOM 851 C CA . ALA A 1 109 ? 1.289 20.328 3.01 1 98.94 109 ALA A CA 1
ATOM 852 C C . ALA A 1 109 ? 0.27 21.406 2.615 1 98.94 109 ALA A C 1
ATOM 854 O O . ALA A 1 109 ? -0.851 21.422 3.131 1 98.94 109 ALA A O 1
ATOM 855 N N . ASP A 1 110 ? 0.658 22.234 1.772 1 98.5 110 ASP A N 1
ATOM 856 C CA . ASP A 1 110 ? -0.326 23.172 1.254 1 98.5 110 ASP A CA 1
ATOM 857 C C . ASP A 1 110 ? -1.005 22.625 -0 1 98.5 110 ASP A C 1
ATOM 859 O O . ASP A 1 110 ? -2.094 23.078 -0.369 1 98.5 110 ASP A O 1
ATOM 863 N N . SER A 1 111 ? -0.318 21.719 -0.681 1 98.94 111 SER A N 1
ATOM 864 C CA . SER A 1 111 ? -0.85 20.984 -1.825 1 98.94 111 SER A CA 1
ATOM 865 C C . SER A 1 111 ? -0.021 19.75 -2.115 1 98.94 111 SER A C 1
ATOM 867 O O . SER A 1 111 ? 1.094 19.594 -1.608 1 98.94 111 SER A O 1
ATOM 869 N N . ALA A 1 112 ? -0.569 18.797 -2.873 1 98.94 112 ALA A N 1
ATOM 870 C CA . ALA A 1 112 ? 0.125 17.578 -3.264 1 98.94 112 ALA A CA 1
ATOM 871 C C . ALA A 1 112 ? 0.081 17.375 -4.777 1 98.94 112 ALA A C 1
ATOM 873 O O . ALA A 1 112 ? -0.998 17.312 -5.371 1 98.94 112 ALA A O 1
ATOM 874 N N . TRP A 1 113 ? 1.221 17.328 -5.379 1 98.94 113 TRP A N 1
ATOM 875 C CA . TRP A 1 113 ? 1.335 16.938 -6.781 1 98.94 113 TRP A CA 1
ATOM 876 C C . TRP A 1 113 ? 1.654 15.453 -6.906 1 98.94 113 TRP A C 1
ATOM 878 O O . TRP A 1 113 ? 2.404 14.906 -6.094 1 98.94 113 TRP A O 1
ATOM 888 N N . SER A 1 114 ? 1.169 14.844 -7.965 1 98.88 114 SER A N 1
ATOM 889 C CA . SER A 1 114 ? 1.469 13.422 -8.164 1 98.88 114 SER A CA 1
ATOM 890 C C . SER A 1 114 ? 1.365 13.039 -9.633 1 98.88 114 SER A C 1
ATOM 892 O O . SER A 1 114 ? 0.588 13.625 -10.383 1 98.88 114 SER A O 1
ATOM 894 N N . GLN A 1 115 ? 2.084 12.031 -9.984 1 98.5 115 GLN A N 1
ATOM 895 C CA . GLN A 1 115 ? 1.962 11.383 -11.289 1 98.5 115 GLN A CA 1
ATOM 896 C C . GLN A 1 115 ? 0.99 10.211 -11.227 1 98.5 115 GLN A C 1
ATOM 898 O O . GLN A 1 115 ? 0.733 9.555 -12.242 1 98.5 115 GLN A O 1
ATOM 903 N N . SER A 1 116 ? 0.444 9.953 -10.078 1 98.75 116 SER A N 1
ATOM 904 C CA . SER A 1 116 ? -0.378 8.766 -9.859 1 98.75 116 SER A CA 1
ATOM 905 C C . SER A 1 116 ? -1.659 8.82 -10.688 1 98.75 116 SER A C 1
ATOM 907 O O . SER A 1 116 ? -2.25 9.891 -10.852 1 98.75 116 SER A O 1
ATOM 909 N N . SER A 1 117 ? -2.092 7.688 -11.117 1 98.62 117 SER A N 1
ATOM 910 C CA . SER A 1 117 ? -3.367 7.582 -11.82 1 98.62 117 SER A CA 1
ATOM 911 C C . SER A 1 117 ? -4.52 7.371 -10.844 1 98.62 117 SER A C 1
ATOM 913 O O . SER A 1 117 ? -5.66 7.152 -11.258 1 98.62 117 SER A O 1
ATOM 915 N N . PHE A 1 118 ? -4.309 7.445 -9.586 1 98.81 118 PHE A N 1
ATOM 916 C CA . PHE A 1 118 ? -5.289 7.082 -8.57 1 98.81 118 PHE A CA 1
ATOM 917 C C . PHE A 1 118 ? -6.582 7.867 -8.758 1 98.81 118 PHE A C 1
ATOM 919 O O . PHE A 1 118 ? -7.66 7.277 -8.875 1 98.81 118 PHE A O 1
ATOM 926 N N . ALA A 1 119 ? -6.453 9.203 -8.812 1 98.88 119 ALA A N 1
ATOM 927 C CA . ALA A 1 119 ? -7.645 10.047 -8.875 1 98.88 119 ALA A CA 1
ATOM 928 C C . ALA A 1 119 ? -8.422 9.797 -10.172 1 98.88 119 ALA A C 1
ATOM 930 O O . ALA A 1 119 ? -9.648 9.703 -10.148 1 98.88 119 ALA A O 1
ATOM 931 N N . LYS A 1 120 ? -7.672 9.656 -11.242 1 98.62 120 LYS A N 1
ATOM 932 C CA . LYS A 1 120 ? -8.297 9.391 -12.531 1 98.62 120 LYS A CA 1
ATOM 933 C C . LYS A 1 120 ? -9.031 8.055 -12.531 1 98.62 120 LYS A C 1
ATOM 935 O O . LYS A 1 120 ? -10.18 7.969 -12.977 1 98.62 120 LYS A O 1
ATOM 940 N N . VAL A 1 121 ? -8.383 7.047 -12.023 1 98.62 121 VAL A N 1
ATOM 941 C CA . VAL A 1 121 ? -8.945 5.699 -12.023 1 98.62 121 VAL A CA 1
ATOM 942 C C . VAL A 1 121 ? -10.133 5.637 -11.062 1 98.62 121 VAL A C 1
ATOM 944 O O . VAL A 1 121 ? -11.109 4.934 -11.32 1 98.62 121 VAL A O 1
ATOM 947 N N . GLN A 1 122 ? -10.023 6.383 -9.984 1 98.69 122 GLN A N 1
ATOM 948 C CA . GLN A 1 122 ? -11.039 6.328 -8.945 1 98.69 122 GLN A CA 1
ATOM 949 C C . GLN A 1 122 ? -12.328 7.008 -9.391 1 98.69 122 GLN A C 1
ATOM 951 O O . GLN A 1 122 ? -13.422 6.484 -9.18 1 98.69 122 GLN A O 1
ATOM 956 N N . ASN A 1 123 ? -12.227 8.188 -10.055 1 98.62 123 ASN A N 1
ATOM 957 C CA . ASN A 1 123 ? -13.469 8.875 -10.383 1 98.62 123 ASN A CA 1
ATOM 958 C C . ASN A 1 123 ? -13.32 9.727 -11.641 1 98.62 123 ASN A C 1
ATOM 960 O O . ASN A 1 123 ? -14.125 10.633 -11.883 1 98.62 123 ASN A O 1
ATOM 964 N N . GLY A 1 124 ? -12.211 9.672 -12.328 1 98.38 124 GLY A N 1
ATOM 965 C CA . GLY A 1 124 ? -12.047 10.398 -13.57 1 98.38 124 GLY A CA 1
ATOM 966 C C . GLY A 1 124 ? -11.367 11.75 -13.391 1 98.38 124 GLY A C 1
ATOM 967 O O . GLY A 1 124 ? -11.195 12.5 -14.359 1 98.38 124 GLY A O 1
ATOM 968 N N . CYS A 1 125 ? -10.961 12.047 -12.164 1 98.5 125 CYS A N 1
ATOM 969 C CA . CYS A 1 125 ? -10.297 13.312 -11.883 1 98.5 125 CYS A CA 1
ATOM 970 C C . CYS A 1 125 ? -8.969 13.406 -12.625 1 98.5 125 CYS A C 1
ATOM 972 O O . CYS A 1 125 ? -8.117 12.523 -12.5 1 98.5 125 CYS A O 1
ATOM 974 N N . MET A 1 126 ? -8.75 14.484 -13.336 1 98.06 126 MET A N 1
ATOM 975 C CA . MET A 1 126 ? -7.559 14.625 -14.18 1 98.06 126 MET A CA 1
ATOM 976 C C . MET A 1 126 ? -6.555 15.578 -13.547 1 98.06 126 MET A C 1
ATOM 978 O O . MET A 1 126 ? -5.461 15.789 -14.078 1 98.06 126 MET A O 1
ATOM 982 N N . ASP A 1 127 ? -6.879 16.156 -12.398 1 98.38 127 ASP A N 1
ATOM 983 C CA . ASP A 1 127 ? -5.965 17.062 -11.719 1 98.38 127 ASP A CA 1
ATOM 984 C C . ASP A 1 127 ? -4.719 16.344 -11.227 1 98.38 127 ASP A C 1
ATOM 986 O O . ASP A 1 127 ? -4.809 15.219 -10.727 1 98.38 127 ASP A O 1
ATOM 990 N N . ASP A 1 128 ? -3.643 17.016 -11.383 1 98.38 128 ASP A N 1
ATOM 991 C CA . ASP A 1 128 ? -2.416 16.406 -10.875 1 98.38 128 ASP A CA 1
ATOM 992 C C . ASP A 1 128 ? -1.971 17.078 -9.578 1 98.38 128 ASP A C 1
ATOM 994 O O . ASP A 1 128 ? -1.011 16.625 -8.945 1 98.38 128 ASP A O 1
ATOM 998 N N . VAL A 1 129 ? -2.607 18.203 -9.219 1 98.88 129 VAL A N 1
ATOM 999 C CA . VAL A 1 129 ? -2.404 18.844 -7.926 1 98.88 129 VAL A CA 1
ATOM 1000 C C . VAL A 1 129 ? -3.717 18.859 -7.141 1 98.88 129 VAL A C 1
ATOM 1002 O O . VAL A 1 129 ? -4.75 19.281 -7.656 1 98.88 129 VAL A O 1
ATOM 1005 N N . LEU A 1 130 ? -3.662 18.328 -5.984 1 98.94 130 LEU A N 1
ATOM 1006 C CA . LEU A 1 130 ? -4.832 18.328 -5.113 1 98.94 130 LEU A CA 1
ATOM 1007 C C . LEU A 1 130 ? -4.527 19.031 -3.799 1 98.94 130 LEU A C 1
ATOM 1009 O O . LEU A 1 130 ? -3.361 19.203 -3.432 1 98.94 130 LEU A O 1
ATOM 1013 N N . TYR A 1 131 ? -5.582 19.438 -3.057 1 98.88 131 TYR A N 1
ATOM 1014 C CA . TYR A 1 131 ? -5.418 20.375 -1.944 1 98.88 131 TYR A CA 1
ATOM 1015 C C . TYR A 1 131 ? -6.027 19.812 -0.667 1 98.88 131 TYR A C 1
ATOM 1017 O O . TYR A 1 131 ? -7.023 19.078 -0.715 1 98.88 131 TYR A O 1
ATOM 1025 N N . PRO A 1 132 ? -5.383 20.125 0.488 1 98.88 132 PRO A N 1
ATOM 1026 C CA . PRO A 1 132 ? -6.008 19.828 1.78 1 98.88 132 PRO A CA 1
ATOM 1027 C C . PRO A 1 132 ? -7.207 20.734 2.072 1 98.88 132 PRO A C 1
ATOM 1029 O O . PRO A 1 132 ? -7.52 21.625 1.283 1 98.88 132 PRO A O 1
ATOM 1032 N N . SER A 1 133 ? -7.852 20.375 3.176 1 98.69 133 SER A N 1
ATOM 1033 C CA . SER A 1 133 ? -8.922 21.219 3.672 1 98.69 133 SER A CA 1
ATOM 1034 C C . SER A 1 133 ? -8.367 22.516 4.281 1 98.69 133 SER A C 1
ATOM 1036 O O . SER A 1 133 ? -7.531 22.469 5.184 1 98.69 133 SER A O 1
ATOM 1038 N N . GLU A 1 134 ? -8.914 23.625 3.842 1 98.25 134 GLU A N 1
ATOM 1039 C CA . GLU A 1 134 ? -8.453 24.922 4.336 1 98.25 134 GLU A CA 1
ATOM 1040 C C . GLU A 1 134 ? -8.703 25.062 5.832 1 98.25 134 GLU A C 1
ATOM 1042 O O . GLU A 1 134 ? -7.855 25.562 6.57 1 98.25 134 GLU A O 1
ATOM 1047 N N . SER A 1 135 ? -9.836 24.625 6.211 1 97.94 135 SER A N 1
ATOM 1048 C CA . SER A 1 135 ? -10.203 24.75 7.617 1 97.94 135 SER A CA 1
ATOM 1049 C C . SER A 1 135 ? -9.281 23.922 8.508 1 97.94 135 SER A C 1
ATOM 1051 O O . SER A 1 135 ? -8.852 24.375 9.562 1 97.94 135 SER A O 1
ATOM 1053 N N . LEU A 1 136 ? -8.992 22.719 8.07 1 98.5 136 LEU A N 1
ATOM 1054 C CA . LEU A 1 136 ? -8.109 21.859 8.852 1 98.5 136 LEU A CA 1
ATOM 1055 C C . LEU A 1 136 ? -6.691 22.422 8.875 1 98.5 136 LEU A C 1
ATOM 1057 O O . LEU A 1 136 ? -6.02 22.375 9.906 1 98.5 136 LEU A O 1
ATOM 1061 N N . ASN A 1 137 ? -6.223 22.922 7.758 1 98.88 137 ASN A N 1
ATOM 1062 C CA . ASN A 1 137 ? -4.902 23.547 7.723 1 98.88 137 ASN A CA 1
ATOM 1063 C C . ASN A 1 137 ? -4.82 24.75 8.664 1 98.88 137 ASN A C 1
ATOM 1065 O O . ASN A 1 137 ? -3.799 24.969 9.312 1 98.88 137 ASN A O 1
ATOM 1069 N N . THR A 1 138 ? -5.871 25.516 8.695 1 98.69 138 THR A N 1
ATOM 1070 C CA . THR A 1 138 ? -5.902 26.672 9.586 1 98.69 138 THR A CA 1
ATOM 1071 C C . THR A 1 138 ? -5.797 26.234 11.047 1 98.69 138 THR A C 1
ATOM 1073 O O . THR A 1 138 ? -5.031 26.812 11.82 1 98.69 138 THR A O 1
ATOM 1076 N N . ARG A 1 139 ? -6.527 25.172 11.406 1 98.69 139 ARG A N 1
ATOM 1077 C CA . ARG A 1 139 ? -6.461 24.656 12.766 1 98.69 139 ARG A CA 1
ATOM 1078 C C . ARG A 1 139 ? -5.059 24.156 13.094 1 98.69 139 ARG A C 1
ATOM 1080 O O . ARG A 1 139 ? -4.578 24.328 14.219 1 98.69 139 ARG A O 1
ATOM 1087 N N . ILE A 1 140 ? -4.43 23.562 12.117 1 98.88 140 ILE A N 1
ATOM 1088 C CA . ILE A 1 140 ? -3.09 23.016 12.312 1 98.88 140 ILE A CA 1
ATOM 1089 C C . ILE A 1 140 ? -2.092 24.156 12.5 1 98.88 140 ILE A C 1
ATOM 1091 O O . ILE A 1 140 ? -1.232 24.109 13.383 1 98.88 140 ILE A O 1
ATOM 1095 N N . LEU A 1 141 ? -2.229 25.172 11.711 1 98.75 141 LEU A N 1
ATOM 1096 C CA . LEU A 1 141 ? -1.368 26.344 11.844 1 98.75 141 LEU A CA 1
ATOM 1097 C C . LEU A 1 141 ? -1.538 27 13.211 1 98.75 141 LEU A C 1
ATOM 1099 O O . LEU A 1 141 ? -0.553 27.359 13.859 1 98.75 141 LEU A O 1
ATOM 1103 N N . ASP A 1 142 ? -2.74 27.125 13.641 1 98.69 142 ASP A N 1
ATOM 1104 C CA . ASP A 1 142 ? -3.031 27.703 14.953 1 98.69 142 ASP A CA 1
ATOM 1105 C C . ASP A 1 142 ? -2.434 26.859 16.078 1 98.69 142 ASP A C 1
ATOM 1107 O O . ASP A 1 142 ? -1.864 27.406 17.031 1 98.69 142 ASP A O 1
ATOM 1111 N N . ALA A 1 143 ? -2.596 25.547 15.945 1 98.75 143 ALA A N 1
ATOM 1112 C CA . ALA A 1 143 ? -2.047 24.625 16.938 1 98.75 143 ALA A CA 1
ATOM 1113 C C . ALA A 1 143 ? -0.531 24.766 17.047 1 98.75 143 ALA A C 1
ATOM 1115 O O . ALA A 1 143 ? 0.024 24.828 18.141 1 98.75 143 ALA A O 1
ATOM 1116 N N . ALA A 1 144 ? 0.123 24.828 15.906 1 98.56 144 ALA A N 1
ATOM 1117 C CA . ALA A 1 144 ? 1.575 24.984 15.891 1 98.56 144 ALA A CA 1
ATOM 1118 C C . ALA A 1 144 ? 1.992 26.297 16.547 1 98.56 144 ALA A C 1
ATOM 1120 O O . ALA A 1 144 ? 2.961 26.328 17.312 1 98.56 144 ALA A O 1
ATOM 1121 N N . HIS A 1 145 ? 1.293 27.312 16.25 1 98.38 145 HIS A N 1
ATOM 1122 C CA . HIS A 1 145 ? 1.563 28.625 16.828 1 98.38 145 HIS A CA 1
ATOM 1123 C C . HIS A 1 145 ? 1.418 28.594 18.344 1 98.38 145 HIS A C 1
ATOM 1125 O O . HIS A 1 145 ? 2.293 29.078 19.078 1 98.38 145 HIS A O 1
ATOM 1131 N N . CYS A 1 146 ? 0.352 28.016 18.859 1 98.12 146 CYS A N 1
ATOM 1132 C CA . CYS A 1 146 ? 0.083 27.953 20.297 1 98.12 146 CYS A CA 1
ATOM 1133 C C . CYS A 1 146 ? 1.149 27.125 21.016 1 98.12 146 CYS A C 1
ATOM 1135 O O . CYS A 1 146 ? 1.54 27.453 22.125 1 98.12 146 CYS A O 1
ATOM 1137 N N . LEU A 1 147 ? 1.611 26.062 20.328 1 97.56 147 LEU A N 1
ATOM 1138 C CA . LEU A 1 147 ? 2.615 25.188 20.906 1 97.56 147 LEU A CA 1
ATOM 1139 C C . LEU A 1 147 ? 4.016 25.766 20.734 1 97.56 147 LEU A C 1
ATOM 1141 O O . LEU A 1 147 ? 4.984 25.234 21.297 1 97.56 147 LEU A O 1
ATOM 1145 N N . GLN A 1 148 ? 4.164 26.781 19.938 1 97.75 148 GLN A N 1
ATOM 1146 C CA . GLN A 1 148 ? 5.438 27.406 19.609 1 97.75 148 GLN A CA 1
ATOM 1147 C C . GLN A 1 148 ? 6.375 26.422 18.922 1 97.75 148 GLN A C 1
ATOM 1149 O O . GLN A 1 148 ? 7.562 26.344 19.25 1 97.75 148 GLN A O 1
ATOM 1154 N N . ILE A 1 149 ? 5.777 25.594 18.062 1 96.81 149 ILE A N 1
ATOM 11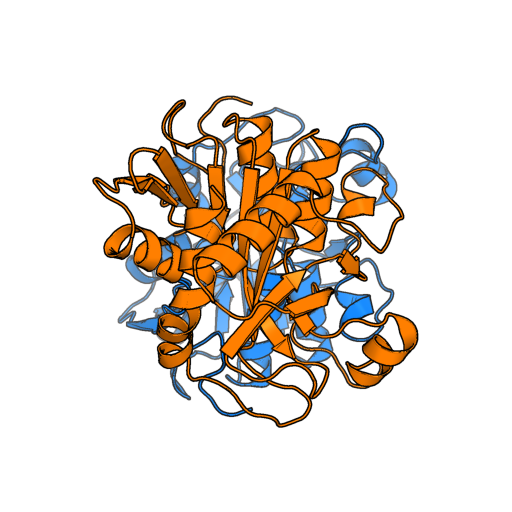55 C CA . ILE A 1 149 ? 6.559 24.672 17.234 1 96.81 149 ILE A CA 1
ATOM 1156 C C . ILE A 1 149 ? 6.672 25.219 15.812 1 96.81 149 ILE A C 1
ATOM 1158 O O . ILE A 1 149 ? 5.66 25.516 15.172 1 96.81 149 ILE A O 1
ATOM 1162 N N . PRO A 1 150 ? 7.926 25.438 15.383 1 96.88 150 PRO A N 1
ATOM 1163 C CA . PRO A 1 150 ? 8.094 25.891 14.008 1 96.88 150 PRO A CA 1
ATOM 1164 C C . PRO A 1 150 ? 7.434 24.969 12.984 1 96.88 150 PRO A C 1
ATOM 1166 O O . PRO A 1 150 ? 7.559 23.75 13.094 1 96.88 150 PRO A O 1
ATOM 1169 N N . LEU A 1 151 ? 6.688 25.531 12.078 1 98.06 151 LEU A N 1
ATOM 1170 C CA . LEU A 1 151 ? 5.965 24.812 11.039 1 98.06 151 LEU A CA 1
ATOM 1171 C C . LEU A 1 151 ? 6.18 25.469 9.68 1 98.06 151 LEU A C 1
ATOM 1173 O O . LEU A 1 151 ? 5.934 26.656 9.508 1 98.06 151 LEU A O 1
ATOM 1177 N N . LYS A 1 152 ? 6.715 24.688 8.75 1 98.44 152 LYS A N 1
ATOM 1178 C CA . LYS A 1 152 ? 6.887 25.156 7.379 1 98.44 152 LYS A CA 1
ATOM 1179 C C . LYS A 1 152 ? 5.754 24.656 6.484 1 98.44 152 LYS A C 1
ATOM 1181 O O . LYS A 1 152 ? 5.098 23.656 6.801 1 98.44 152 LYS A O 1
ATOM 1186 N N . THR A 1 153 ? 5.434 25.375 5.449 1 98.62 153 THR A N 1
ATOM 1187 C CA . THR A 1 153 ? 4.445 24.953 4.461 1 98.62 153 THR A CA 1
ATOM 1188 C C . THR A 1 153 ? 5.102 24.703 3.107 1 98.62 153 THR A C 1
ATOM 1190 O O . THR A 1 153 ? 6.047 25.406 2.734 1 98.62 153 THR A O 1
ATOM 1193 N N . ALA A 1 154 ? 4.648 23.703 2.385 1 98.81 154 ALA A N 1
ATOM 1194 C CA . ALA A 1 154 ? 5.234 23.375 1.084 1 98.81 154 ALA A CA 1
ATOM 1195 C C . ALA A 1 154 ? 4.258 22.578 0.224 1 98.81 154 ALA A C 1
ATOM 1197 O O . ALA A 1 154 ? 3.359 21.922 0.747 1 98.81 154 ALA A O 1
ATOM 1198 N N . ARG A 1 155 ? 4.402 22.734 -1.108 1 98.75 155 ARG A N 1
ATOM 1199 C CA . ARG A 1 155 ? 3.855 21.703 -1.994 1 98.75 155 ARG A CA 1
ATOM 1200 C C . ARG A 1 155 ? 4.664 20.422 -1.904 1 98.75 155 ARG A C 1
ATOM 1202 O O . ARG A 1 155 ? 5.895 20.438 -1.939 1 98.75 155 ARG A O 1
ATOM 1209 N N . ILE A 1 156 ? 4 19.312 -1.795 1 98.94 156 ILE A N 1
ATOM 1210 C CA . ILE A 1 156 ? 4.695 18.031 -1.625 1 98.94 156 ILE A CA 1
ATOM 1211 C C . ILE A 1 156 ? 4.469 17.156 -2.854 1 98.94 156 ILE A C 1
ATOM 1213 O O . ILE A 1 156 ? 3.541 17.391 -3.631 1 98.94 156 ILE A O 1
ATOM 1217 N N . HIS A 1 157 ? 5.391 16.25 -3.088 1 98.94 157 HIS A N 1
ATOM 1218 C CA . HIS A 1 157 ? 5.305 15.195 -4.098 1 98.94 157 HIS A CA 1
ATOM 1219 C C . HIS A 1 157 ? 4.777 13.898 -3.496 1 98.94 157 HIS A C 1
ATOM 1221 O O . HIS A 1 157 ? 5.438 13.289 -2.65 1 98.94 157 HIS A O 1
ATOM 1227 N N . SER A 1 158 ? 3.578 13.516 -3.838 1 98.94 158 SER A N 1
ATOM 1228 C CA . SER A 1 158 ? 3.1 12.18 -3.5 1 98.94 158 SER A CA 1
ATOM 1229 C C . SER A 1 158 ? 3.438 11.18 -4.598 1 98.94 158 SER A C 1
ATOM 1231 O O . SER A 1 158 ? 2.83 11.195 -5.672 1 98.94 158 SER A O 1
ATOM 1233 N N . SER A 1 159 ? 4.316 10.234 -4.266 1 98.81 159 SER A N 1
ATOM 1234 C CA . SER A 1 159 ? 4.797 9.32 -5.293 1 98.81 159 SER A CA 1
ATOM 1235 C C . SER A 1 159 ? 4.359 7.891 -5.004 1 98.81 159 SER A C 1
ATOM 1237 O O . SER A 1 159 ? 4.418 7.434 -3.861 1 98.81 159 SER A O 1
ATOM 1239 N N . ASP A 1 160 ? 3.977 7.168 -6.066 1 98.44 160 ASP A N 1
ATOM 1240 C CA . ASP A 1 160 ? 3.686 5.742 -5.938 1 98.44 160 ASP A CA 1
ATOM 1241 C C . ASP A 1 160 ? 4.957 4.906 -6.059 1 98.44 160 ASP A C 1
ATOM 1243 O O . ASP A 1 160 ? 4.93 3.689 -5.863 1 98.44 160 ASP A O 1
ATOM 1247 N N . VAL A 1 161 ? 6.012 5.566 -6.395 1 98.62 161 VAL A N 1
ATOM 1248 C CA . VAL A 1 161 ? 7.254 4.84 -6.641 1 98.62 161 VAL A CA 1
ATOM 1249 C C . VAL A 1 161 ? 8.344 5.348 -5.699 1 98.62 161 VAL A C 1
ATOM 1251 O O . VAL A 1 161 ? 8.625 6.551 -5.656 1 98.62 161 VAL A O 1
ATOM 1254 N N . PHE A 1 162 ? 8.969 4.43 -4.949 1 97.88 162 PHE A N 1
ATOM 1255 C CA . PHE A 1 162 ? 10.031 4.777 -4.012 1 97.88 162 PHE A CA 1
ATOM 1256 C C . PHE A 1 162 ? 11.391 4.734 -4.691 1 97.88 162 PHE A C 1
ATOM 1258 O O . PHE A 1 162 ? 12.242 5.598 -4.453 1 97.88 162 PHE A O 1
ATOM 1265 N N . TYR A 1 163 ? 11.602 3.768 -5.59 1 97.62 163 TYR A N 1
ATOM 1266 C CA . TYR A 1 163 ? 12.828 3.611 -6.359 1 97.62 163 TYR A CA 1
ATOM 1267 C C . TYR A 1 163 ? 12.586 3.896 -7.836 1 97.62 163 TYR A C 1
ATOM 1269 O O . TYR A 1 163 ? 11.852 3.17 -8.5 1 97.62 163 TYR A O 1
ATOM 1277 N N . THR A 1 164 ? 13.188 4.879 -8.367 1 97.44 164 THR A N 1
ATOM 1278 C CA . THR A 1 164 ? 13.055 5.191 -9.781 1 97.44 164 THR A CA 1
ATOM 1279 C C . THR A 1 164 ? 14.375 4.969 -10.508 1 97.44 164 THR A C 1
ATOM 1281 O O . THR A 1 164 ? 15.445 5.016 -9.898 1 97.44 164 THR A O 1
ATOM 1284 N N . GLU A 1 165 ? 14.258 4.684 -11.766 1 97.69 165 GLU A N 1
ATOM 1285 C CA . GLU A 1 165 ? 15.445 4.559 -12.594 1 97.69 165 GLU A CA 1
ATOM 1286 C C . GLU A 1 165 ? 15.906 5.922 -13.109 1 97.69 165 GLU A C 1
ATOM 1288 O O . GLU A 1 165 ? 15.172 6.906 -13.016 1 97.69 165 GLU A O 1
ATOM 1293 N N . ASP A 1 166 ? 17.078 5.984 -13.688 1 96.56 166 ASP A N 1
ATOM 1294 C CA . ASP A 1 166 ? 17.719 7.238 -14.047 1 96.56 166 ASP A CA 1
ATOM 1295 C C . ASP A 1 166 ? 17.109 7.84 -15.305 1 96.56 166 ASP A C 1
ATOM 1297 O O . ASP A 1 166 ? 17.344 9.016 -15.617 1 96.56 166 ASP A O 1
ATOM 1301 N N . ASN A 1 167 ? 16.344 7.078 -16.047 1 97.12 167 ASN A N 1
ATOM 1302 C CA . ASN A 1 167 ? 15.836 7.547 -17.328 1 97.12 167 ASN A CA 1
ATOM 1303 C C . ASN A 1 167 ? 14.523 8.312 -17.156 1 97.12 167 ASN A C 1
ATOM 1305 O O . ASN A 1 167 ? 13.891 8.68 -18.156 1 97.12 167 ASN A O 1
ATOM 1309 N N . VAL A 1 168 ? 14.078 8.508 -15.977 1 97.5 168 VAL A N 1
ATOM 1310 C CA . VAL A 1 168 ? 12.906 9.336 -15.703 1 97.5 168 VAL A CA 1
ATOM 1311 C C . VAL A 1 168 ? 13.305 10.531 -14.844 1 97.5 168 VAL A C 1
ATOM 1313 O O . VAL A 1 168 ? 14.43 10.586 -14.328 1 97.5 168 VAL A O 1
ATOM 1316 N N . ASP A 1 169 ? 12.398 11.523 -14.703 1 95.62 169 ASP A N 1
ATOM 1317 C CA . ASP A 1 169 ? 12.688 12.742 -13.953 1 95.62 169 ASP A CA 1
ATOM 1318 C C . ASP A 1 169 ? 13.07 12.43 -12.516 1 95.62 169 ASP A C 1
ATOM 1320 O O . ASP A 1 169 ? 12.344 11.727 -11.805 1 95.62 169 ASP A O 1
ATOM 1324 N N . GLY A 1 170 ? 14.188 12.922 -12.055 1 95.62 170 GLY A N 1
ATOM 1325 C CA . GLY A 1 170 ? 14.57 12.867 -10.656 1 95.62 170 GLY A CA 1
ATOM 1326 C C . GLY A 1 170 ? 14.039 14.039 -9.852 1 95.62 170 GLY A C 1
ATOM 1327 O O . GLY A 1 170 ? 13.227 14.828 -10.344 1 95.62 170 GLY A O 1
ATOM 1328 N N . TYR A 1 171 ? 14.461 14.094 -8.594 1 96.38 171 TYR A N 1
ATOM 1329 C CA . TYR A 1 171 ? 13.922 15.086 -7.676 1 96.38 171 TYR A CA 1
ATOM 1330 C C . TYR A 1 171 ? 14.234 16.5 -8.156 1 96.38 171 TYR A C 1
ATOM 1332 O O . TYR A 1 171 ? 13.43 17.422 -7.973 1 96.38 171 TYR A O 1
ATOM 1340 N N . LYS A 1 172 ? 15.359 16.766 -8.797 1 96.94 172 LYS A N 1
ATOM 1341 C CA . LYS A 1 172 ? 15.719 18.094 -9.273 1 96.94 172 LYS A CA 1
ATOM 1342 C C . LYS A 1 172 ? 14.742 18.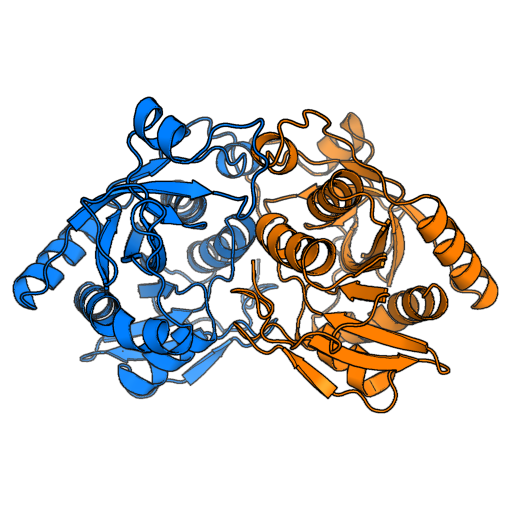578 -10.344 1 96.94 172 LYS A C 1
ATOM 1344 O O . LYS A 1 172 ? 14.312 19.734 -10.32 1 96.94 172 LYS A O 1
ATOM 1349 N N . GLU A 1 173 ? 14.477 17.656 -11.281 1 97.69 173 GLU A N 1
ATOM 1350 C CA . GLU A 1 173 ? 13.516 18 -12.328 1 97.69 173 GLU A CA 1
ATOM 1351 C C . GLU A 1 173 ? 12.125 18.234 -11.742 1 97.69 173 GLU A C 1
ATOM 1353 O O . GLU A 1 173 ? 11.383 19.109 -12.203 1 97.69 173 GLU A O 1
ATOM 1358 N N . ILE A 1 174 ? 11.797 17.438 -10.727 1 97.81 174 ILE A N 1
ATOM 1359 C CA . ILE A 1 174 ? 10.484 17.547 -10.109 1 97.81 174 ILE A CA 1
ATOM 1360 C C . ILE A 1 174 ? 10.344 18.891 -9.406 1 97.81 174 ILE A C 1
ATOM 1362 O O . ILE A 1 174 ? 9.297 19.547 -9.5 1 97.81 174 ILE A O 1
ATOM 1366 N N . ILE A 1 175 ? 11.375 19.359 -8.727 1 97.44 175 ILE A N 1
ATOM 1367 C CA . ILE A 1 175 ? 11.359 20.672 -8.102 1 97.44 175 ILE A CA 1
ATOM 1368 C C . ILE A 1 175 ? 11.164 21.75 -9.164 1 97.44 175 ILE A C 1
ATOM 1370 O O . ILE A 1 175 ? 10.312 22.641 -9.016 1 97.44 175 ILE A O 1
ATOM 1374 N N . LYS A 1 176 ? 11.945 21.641 -10.211 1 97.69 176 LYS A N 1
ATOM 1375 C CA . LYS A 1 176 ? 11.945 22.656 -11.258 1 97.69 176 LYS A CA 1
ATOM 1376 C C . LYS A 1 176 ? 10.586 22.734 -11.945 1 97.69 176 LYS A C 1
ATOM 1378 O O . LYS A 1 176 ? 10.062 23.828 -12.18 1 97.69 176 LYS A O 1
ATOM 1383 N N . LYS A 1 177 ? 9.992 21.609 -12.195 1 98.31 177 LYS A N 1
ATOM 1384 C CA . LYS A 1 177 ? 8.789 21.562 -13.016 1 98.31 177 LYS A CA 1
ATOM 1385 C C . LYS A 1 177 ? 7.535 21.75 -12.156 1 98.31 177 LYS A C 1
ATOM 1387 O O . LYS A 1 177 ? 6.535 22.297 -12.617 1 98.31 177 LYS A O 1
ATOM 1392 N N . HIS A 1 178 ? 7.633 21.266 -10.883 1 98.38 178 HIS A N 1
ATOM 1393 C CA . HIS A 1 178 ? 6.383 21.141 -10.141 1 98.38 178 HIS A CA 1
ATOM 1394 C C . HIS A 1 178 ? 6.492 21.812 -8.773 1 98.38 178 HIS A C 1
ATOM 1396 O O . HIS A 1 178 ? 5.52 21.828 -8.008 1 98.38 178 HIS A O 1
ATOM 1402 N N . GLN A 1 179 ? 7.59 22.266 -8.352 1 98.12 179 GLN A N 1
ATOM 1403 C CA . GLN A 1 179 ? 7.828 23.078 -7.164 1 98.12 179 GLN A CA 1
ATOM 1404 C C . GLN A 1 179 ? 7.555 22.281 -5.891 1 98.12 179 GLN A C 1
ATOM 1406 O O . GLN A 1 179 ? 7.082 22.828 -4.895 1 98.12 179 GLN A O 1
ATOM 1411 N N . CYS A 1 180 ? 7.715 20.984 -5.969 1 98.75 180 CYS A N 1
ATOM 1412 C CA . CYS A 1 180 ? 7.609 20.141 -4.781 1 98.75 180 CYS A CA 1
ATOM 1413 C C . CYS A 1 180 ? 8.883 20.219 -3.943 1 98.75 180 CYS A C 1
ATOM 1415 O O . CYS A 1 180 ? 9.984 20.109 -4.477 1 98.75 180 CYS A O 1
ATOM 1417 N N . GLU A 1 181 ? 8.68 20.312 -2.611 1 98.62 181 GLU A N 1
ATOM 1418 C CA . GLU A 1 181 ? 9.867 20.531 -1.783 1 98.62 181 GLU A CA 1
ATOM 1419 C C . GLU A 1 181 ? 10.234 19.25 -1.017 1 98.62 181 GLU A C 1
ATOM 1421 O O . GLU A 1 181 ? 11.336 19.156 -0.481 1 98.62 181 GLU A O 1
ATOM 1426 N N . CYS A 1 182 ? 9.375 18.328 -0.948 1 98.69 182 CYS A N 1
ATOM 1427 C CA . CYS A 1 182 ? 9.648 17.031 -0.322 1 98.69 182 CYS A CA 1
ATOM 1428 C C . CYS A 1 182 ? 8.734 15.953 -0.883 1 98.69 182 CYS A C 1
ATOM 1430 O O . CYS A 1 182 ? 7.789 16.25 -1.617 1 98.69 182 CYS A O 1
ATOM 1432 N N . VAL A 1 183 ? 9.062 14.727 -0.596 1 98.88 183 VAL A N 1
ATOM 1433 C CA . VAL A 1 183 ? 8.336 13.609 -1.195 1 98.88 183 VAL A CA 1
ATOM 1434 C C . VAL A 1 183 ? 7.809 12.688 -0.099 1 98.88 183 VAL A C 1
ATOM 1436 O O . VAL A 1 183 ? 8.492 12.445 0.897 1 98.88 183 VAL A O 1
ATOM 1439 N N . GLU A 1 184 ? 6.555 12.305 -0.225 1 98.69 184 GLU A N 1
ATOM 1440 C CA . GLU A 1 184 ? 5.898 11.234 0.513 1 98.69 184 GLU A CA 1
ATOM 1441 C C . GLU A 1 184 ? 5.016 10.391 -0.405 1 98.69 184 GLU A C 1
ATOM 1443 O O . GLU A 1 184 ? 5.141 10.461 -1.629 1 98.69 184 GLU A O 1
ATOM 1448 N N . MET A 1 185 ? 4.133 9.492 0.168 1 98.88 185 MET A N 1
ATOM 1449 C CA . MET A 1 185 ? 3.578 8.516 -0.767 1 98.88 185 MET A CA 1
ATOM 1450 C C . MET A 1 185 ? 2.059 8.445 -0.644 1 98.88 185 MET A C 1
ATOM 1452 O O . MET A 1 185 ? 1.427 7.555 -1.213 1 98.88 185 MET A O 1
ATOM 1456 N N . GLU A 1 186 ? 1.365 9.352 0.139 1 98.88 186 GLU A N 1
ATOM 1457 C CA . GLU A 1 186 ? -0.02 9.016 0.453 1 98.88 186 GLU A CA 1
ATOM 1458 C C . GLU A 1 186 ? -0.949 10.195 0.186 1 98.88 186 GLU A C 1
ATOM 1460 O O . GLU A 1 186 ? -2.094 10.016 -0.229 1 98.88 186 GLU A O 1
ATOM 1465 N N . SER A 1 187 ? -0.61 11.414 0.32 1 98.94 187 SER A N 1
ATOM 1466 C CA . SER A 1 187 ? -1.484 12.555 0.57 1 98.94 187 SER A CA 1
ATOM 1467 C C . SER A 1 187 ? -2.367 12.852 -0.639 1 98.94 187 SER A C 1
ATOM 1469 O O . SER A 1 187 ? -3.508 13.289 -0.488 1 98.94 187 SER A O 1
ATOM 1471 N N . PHE A 1 188 ? -1.844 12.625 -1.854 1 98.94 188 PHE A N 1
ATOM 1472 C CA . PHE A 1 188 ? -2.617 12.883 -3.064 1 98.94 188 PHE A CA 1
ATOM 1473 C C . PHE A 1 188 ? -3.924 12.102 -3.047 1 98.94 188 PHE A C 1
ATOM 1475 O O . PHE A 1 188 ? -4.996 12.664 -3.281 1 98.94 188 PHE A O 1
ATOM 1482 N N . ALA A 1 189 ? -3.871 10.844 -2.703 1 98.94 189 ALA A N 1
ATOM 1483 C CA . ALA A 1 189 ? -5.066 10 -2.643 1 98.94 189 ALA A CA 1
ATOM 1484 C C . ALA A 1 189 ? -5.961 10.406 -1.477 1 98.94 189 ALA A C 1
ATOM 1486 O O . ALA A 1 189 ? -7.191 10.398 -1.595 1 98.94 189 ALA A O 1
ATOM 1487 N N . LEU A 1 190 ? -5.352 10.742 -0.329 1 98.94 190 LEU A N 1
ATOM 1488 C CA . LEU A 1 190 ? -6.125 11.188 0.827 1 98.94 190 LEU A CA 1
ATOM 1489 C C . LEU A 1 190 ? -6.934 12.438 0.492 1 98.94 190 LEU A C 1
ATOM 1491 O O . LEU A 1 190 ? -8.133 12.5 0.769 1 98.94 190 LEU A O 1
ATOM 1495 N N . PHE A 1 191 ? -6.277 13.461 -0.099 1 99 191 PHE A N 1
ATOM 1496 C CA . PHE A 1 191 ? -6.953 14.695 -0.475 1 99 191 PHE A CA 1
ATOM 1497 C C . PHE A 1 191 ? -8.062 14.422 -1.482 1 99 191 PHE A C 1
ATOM 1499 O O . PHE A 1 191 ? -9.148 15 -1.394 1 99 191 PHE A O 1
ATOM 1506 N N . HIS A 1 192 ? -7.801 13.516 -2.395 1 98.94 192 HIS A N 1
ATOM 1507 C CA . HIS A 1 192 ? -8.797 13.156 -3.398 1 98.94 192 HIS A CA 1
ATOM 1508 C C . HIS A 1 192 ? -10.047 12.57 -2.748 1 98.94 192 HIS A C 1
ATOM 1510 O O . HIS A 1 192 ? -11.164 13.031 -3.01 1 98.94 192 HIS A O 1
ATOM 1516 N N . ASN A 1 193 ? -9.867 11.562 -1.899 1 98.88 193 ASN A N 1
ATOM 1517 C CA . ASN A 1 193 ? -11 10.898 -1.266 1 98.88 193 ASN A CA 1
ATOM 1518 C C . ASN A 1 193 ? -11.789 11.859 -0.379 1 98.88 193 ASN A C 1
ATOM 1520 O O . ASN A 1 193 ? -13.023 11.797 -0.328 1 98.88 193 ASN A O 1
ATOM 1524 N N . ALA A 1 194 ? -11.047 12.727 0.332 1 98.94 194 ALA A N 1
ATOM 1525 C CA . ALA A 1 194 ? -11.719 13.703 1.183 1 98.94 194 ALA A CA 1
ATOM 1526 C C . ALA A 1 194 ? -12.625 14.617 0.358 1 98.94 194 ALA A C 1
ATOM 1528 O O . ALA A 1 194 ? -13.789 14.82 0.702 1 98.94 194 ALA A O 1
ATOM 1529 N N . LYS A 1 195 ? -12.078 15.133 -0.693 1 98.69 195 LYS A N 1
ATOM 1530 C CA . LYS A 1 195 ? -12.852 16 -1.574 1 98.69 195 LYS A CA 1
ATOM 1531 C C . LYS A 1 195 ? -14.047 15.258 -2.164 1 98.69 195 LYS A C 1
ATOM 1533 O O . LYS A 1 195 ? -15.164 15.773 -2.158 1 98.69 195 LYS A O 1
ATOM 1538 N N . LEU A 1 196 ? -13.812 14.094 -2.66 1 98.44 196 LEU A N 1
ATOM 1539 C CA . LEU A 1 196 ? -14.836 13.266 -3.303 1 98.44 196 LEU A CA 1
ATOM 1540 C C . LEU A 1 196 ? -16.016 13.047 -2.365 1 98.44 196 LEU A C 1
ATOM 1542 O O . LEU A 1 196 ? -17.172 13.102 -2.793 1 98.44 196 LEU A O 1
ATOM 1546 N N . LEU A 1 197 ? -15.703 12.805 -1.07 1 98.38 197 LEU A N 1
ATOM 1547 C CA . LEU A 1 197 ? -16.734 12.375 -0.135 1 98.38 197 LEU A CA 1
ATOM 1548 C C . LEU A 1 197 ? -17.188 13.539 0.74 1 98.38 197 LEU A C 1
ATOM 1550 O O . LEU A 1 197 ? -17.953 13.344 1.695 1 98.38 197 LEU A O 1
ATOM 1554 N N . GLY A 1 198 ? -16.734 14.758 0.409 1 98.5 198 GLY A N 1
ATOM 1555 C CA . GLY A 1 198 ? -17.156 15.945 1.125 1 98.5 198 GLY A CA 1
ATOM 1556 C C . GLY A 1 198 ? -16.672 15.992 2.559 1 98.5 198 GLY A C 1
ATOM 1557 O O . GLY A 1 198 ? -17.406 16.359 3.467 1 98.5 198 GLY A O 1
ATOM 1558 N N . LYS A 1 199 ? -15.469 15.469 2.816 1 98.81 199 LYS A N 1
ATOM 1559 C CA . LYS A 1 199 ? -14.852 15.414 4.137 1 98.81 199 LYS A CA 1
ATOM 1560 C C . LYS A 1 199 ? -13.562 16.234 4.172 1 98.81 199 LYS A C 1
ATOM 1562 O O . LYS A 1 199 ? -13.258 16.969 3.23 1 98.81 199 LYS A O 1
ATOM 1567 N N . ASN A 1 200 ? -12.812 16.203 5.312 1 98.94 200 ASN A N 1
ATOM 1568 C CA . ASN A 1 200 ? -11.633 17.047 5.484 1 98.94 200 ASN A CA 1
ATOM 1569 C C . ASN A 1 200 ? -10.359 16.219 5.605 1 98.94 200 ASN A C 1
ATOM 1571 O O . ASN A 1 200 ? -10.359 15.164 6.234 1 98.94 200 ASN A O 1
ATOM 1575 N N . ALA A 1 201 ? -9.312 16.75 4.984 1 98.94 201 ALA A N 1
ATOM 1576 C CA . ALA A 1 201 ? -8.008 16.094 5.078 1 98.94 201 ALA A CA 1
ATOM 1577 C C . ALA A 1 201 ? -6.883 17.125 5.168 1 98.94 201 ALA A C 1
ATOM 1579 O O . ALA A 1 201 ? -6.996 18.219 4.637 1 98.94 201 ALA A O 1
ATOM 1580 N N . ALA A 1 202 ? -5.855 16.781 5.84 1 98.94 202 ALA A N 1
ATOM 1581 C CA . ALA A 1 202 ? -4.594 17.516 5.914 1 98.94 202 ALA A CA 1
ATOM 1582 C C . ALA A 1 202 ? -3.41 16.562 6.031 1 98.94 202 ALA A C 1
ATOM 1584 O O . ALA A 1 202 ? -3.592 15.359 6.191 1 98.94 202 ALA A O 1
ATOM 1585 N N . CYS A 1 203 ? -2.234 17.094 5.848 1 98.94 203 CYS A N 1
ATOM 1586 C CA . CYS A 1 203 ? -1.023 16.297 5.922 1 98.94 203 CYS A CA 1
ATOM 1587 C C . CYS A 1 203 ? 0.101 17.047 6.609 1 98.94 203 CYS A C 1
ATOM 1589 O O . CYS A 1 203 ? 0.488 18.141 6.164 1 98.94 203 CYS A O 1
ATOM 1591 N N . LEU A 1 204 ? 0.562 16.484 7.676 1 98.81 204 LEU A N 1
ATOM 1592 C CA . LEU A 1 204 ? 1.744 16.938 8.406 1 98.81 204 LEU A CA 1
ATOM 1593 C C . LEU A 1 204 ? 2.885 15.93 8.25 1 98.81 204 LEU A C 1
ATOM 1595 O O . LEU A 1 204 ? 2.699 14.734 8.469 1 98.81 204 LEU A O 1
ATOM 1599 N N . LEU A 1 205 ? 4.043 16.484 7.906 1 98.56 205 LEU A N 1
ATOM 1600 C CA . LEU A 1 205 ? 5.18 15.617 7.641 1 98.56 205 LEU A CA 1
ATOM 1601 C C . LEU A 1 205 ? 6.383 16.016 8.492 1 98.56 205 LEU A C 1
ATOM 1603 O O . LEU A 1 205 ? 6.574 17.203 8.781 1 98.56 205 LEU A O 1
ATOM 1607 N N . THR A 1 206 ? 7.133 15.07 8.914 1 97.56 206 THR A N 1
ATOM 1608 C CA . THR A 1 206 ? 8.477 15.297 9.438 1 97.56 206 THR A CA 1
ATOM 1609 C C . THR A 1 206 ? 9.531 14.852 8.422 1 97.56 206 THR A C 1
ATOM 1611 O O . THR A 1 206 ? 9.461 13.734 7.902 1 97.56 206 THR A O 1
ATOM 1614 N N . ILE A 1 207 ? 10.516 15.719 8.156 1 96.94 207 ILE A N 1
ATOM 1615 C CA . ILE A 1 207 ? 11.586 15.375 7.23 1 96.94 207 ILE A CA 1
ATOM 1616 C C . ILE A 1 207 ? 12.516 14.352 7.871 1 96.94 207 ILE A C 1
ATOM 1618 O O . ILE A 1 207 ? 13.117 14.617 8.914 1 96.94 207 ILE A O 1
ATOM 1622 N N . SER A 1 208 ? 12.609 13.188 7.223 1 94.38 208 SER A N 1
ATOM 1623 C CA . SER A 1 208 ? 13.383 12.086 7.789 1 94.38 208 SER A CA 1
ATOM 1624 C C . SER A 1 208 ? 14.719 11.914 7.066 1 94.38 208 SER A C 1
ATOM 1626 O O . SER A 1 208 ? 15.625 11.25 7.57 1 94.38 208 SER A O 1
ATOM 1628 N N . ASP A 1 209 ? 14.797 12.398 5.891 1 94.19 209 ASP A N 1
ATOM 1629 C CA . ASP A 1 209 ? 16 12.312 5.07 1 94.19 209 ASP A CA 1
ATOM 1630 C C . ASP A 1 209 ? 16.031 13.43 4.02 1 94.19 209 ASP A C 1
ATOM 1632 O O . ASP A 1 209 ? 15.016 14.086 3.789 1 94.19 209 ASP A O 1
ATOM 1636 N N . SER A 1 210 ? 17.25 13.648 3.518 1 95.75 210 SER A N 1
ATOM 1637 C CA . SER A 1 210 ? 17.406 14.727 2.541 1 95.75 210 SER A CA 1
ATOM 1638 C C . SER A 1 210 ? 18.109 14.227 1.283 1 95.75 210 SER A C 1
ATOM 1640 O O . SER A 1 210 ? 19.172 13.609 1.363 1 95.75 210 SER A O 1
ATOM 1642 N N . PHE A 1 211 ? 17.5 14.492 0.123 1 95.12 211 PHE A N 1
ATOM 1643 C CA . PHE A 1 211 ? 18.109 14.141 -1.154 1 95.12 211 PHE A CA 1
ATOM 1644 C C . PHE A 1 211 ? 19.25 15.086 -1.495 1 95.12 211 PHE A C 1
ATOM 1646 O O . PHE A 1 211 ? 20.062 14.805 -2.387 1 95.12 211 PHE A O 1
ATOM 1653 N N . VAL A 1 212 ? 19.344 16.156 -0.755 1 92.31 212 VAL A N 1
ATOM 1654 C CA . VAL A 1 212 ? 20.344 17.188 -1.015 1 92.31 212 VAL A CA 1
ATOM 1655 C C . VAL A 1 212 ? 21.578 16.953 -0.132 1 92.31 212 VAL A C 1
ATOM 1657 O O . VAL A 1 212 ? 22.688 16.781 -0.637 1 92.31 212 VAL A O 1
ATOM 1660 N N . THR A 1 213 ? 21.344 16.766 1.175 1 89.94 213 THR A N 1
ATOM 1661 C CA . THR A 1 213 ? 22.453 16.641 2.119 1 89.94 213 THR A CA 1
ATOM 1662 C C . THR A 1 213 ? 22.797 15.164 2.338 1 89.94 213 THR A C 1
ATOM 1664 O O . THR A 1 213 ? 23.875 14.844 2.859 1 89.94 213 THR A O 1
ATOM 1667 N N . HIS A 1 214 ? 21.875 14.273 2.078 1 87.19 214 HIS A N 1
ATOM 1668 C CA . HIS A 1 214 ? 22.016 12.828 2.232 1 87.19 214 HIS A CA 1
ATOM 1669 C C . HIS A 1 214 ? 22.016 12.43 3.705 1 87.19 214 HIS A C 1
ATOM 1671 O O . HIS A 1 214 ? 22.438 11.328 4.055 1 87.19 214 HIS A O 1
ATOM 1677 N N . GLU A 1 215 ? 21.562 13.398 4.527 1 85.44 215 GLU A N 1
ATOM 1678 C CA . GLU A 1 215 ? 21.312 13.055 5.926 1 85.44 215 GLU A CA 1
ATOM 1679 C C . GLU A 1 215 ? 20.094 12.156 6.066 1 85.44 215 GLU A C 1
ATOM 1681 O O . GLU A 1 215 ? 19.125 12.289 5.316 1 85.44 215 GLU A O 1
ATOM 1686 N N . GLU A 1 216 ? 20.234 11.164 6.996 1 83.25 216 GLU A N 1
ATOM 1687 C CA . GLU A 1 216 ? 19.109 10.258 7.246 1 83.25 216 GLU A CA 1
ATOM 1688 C C . GLU A 1 216 ? 19 9.93 8.734 1 83.25 216 GLU A C 1
ATOM 1690 O O . GLU A 1 216 ? 20 9.773 9.422 1 83.25 216 GLU A O 1
ATOM 1695 N N . LEU A 1 217 ? 17.812 9.906 9.172 1 77.62 217 LEU A N 1
ATOM 1696 C CA . LEU A 1 217 ? 17.547 9.414 10.516 1 77.62 217 LEU A CA 1
ATOM 1697 C C . LEU A 1 217 ? 17.453 7.891 10.531 1 77.62 217 LEU A C 1
ATOM 1699 O O . LEU A 1 217 ? 16.984 7.289 9.562 1 77.62 217 LEU A O 1
ATOM 1703 N N . SER A 1 218 ? 18.016 7.375 11.68 1 68.69 218 SER A N 1
ATOM 1704 C CA . SER A 1 218 ? 17.766 5.945 11.844 1 68.69 218 SER A CA 1
ATOM 1705 C C . SER A 1 218 ? 16.281 5.656 12.07 1 68.69 218 SER A C 1
ATOM 1707 O O . SER A 1 218 ? 15.523 6.562 12.406 1 68.69 218 SER A O 1
ATOM 1709 N N . SER A 1 219 ? 15.914 4.453 11.875 1 62.53 219 SER A N 1
ATOM 1710 C CA . SER A 1 219 ? 14.523 4.062 12.07 1 62.53 219 SER A CA 1
ATOM 1711 C C . SER A 1 219 ? 14.055 4.41 13.477 1 62.53 219 SER A C 1
ATOM 1713 O O . SER A 1 219 ? 12.938 4.906 13.656 1 62.53 219 SER A O 1
ATOM 1715 N N . LEU A 1 220 ? 14.883 4.211 14.398 1 59.72 220 LEU A N 1
ATOM 1716 C CA . LEU A 1 220 ? 14.555 4.488 15.789 1 59.72 220 LEU A CA 1
ATOM 1717 C C . LEU A 1 220 ? 14.484 5.988 16.047 1 59.72 220 LEU A C 1
ATOM 1719 O O . LEU A 1 220 ? 13.57 6.469 16.719 1 59.72 220 LEU A O 1
ATOM 1723 N N . ALA A 1 221 ? 15.414 6.77 15.539 1 64.5 221 ALA A N 1
ATOM 1724 C CA . ALA A 1 221 ? 15.438 8.219 15.703 1 64.5 221 ALA A CA 1
ATOM 1725 C C . ALA A 1 221 ? 14.227 8.867 15.047 1 64.5 221 ALA A C 1
ATOM 1727 O O . ALA A 1 221 ? 13.672 9.836 15.562 1 64.5 221 ALA A O 1
ATOM 1728 N N . ARG A 1 222 ? 13.836 8.258 14.047 1 65.25 222 ARG A N 1
ATOM 1729 C CA . ARG A 1 222 ? 12.641 8.719 13.352 1 65.25 222 ARG A CA 1
ATOM 1730 C C . ARG A 1 222 ? 11.422 8.68 14.266 1 65.25 222 ARG A C 1
ATOM 1732 O O . ARG A 1 222 ? 10.656 9.641 14.328 1 65.25 222 ARG A O 1
ATOM 1739 N N . GLN A 1 223 ? 11.289 7.664 14.953 1 62.03 223 GLN A N 1
ATOM 1740 C CA . GLN A 1 223 ? 10.133 7.484 15.82 1 62.03 223 GLN A CA 1
ATOM 1741 C C . GLN A 1 223 ? 10.062 8.578 16.891 1 62.03 223 GLN A C 1
ATOM 1743 O O . GLN A 1 223 ? 9.008 9.172 17.109 1 62.03 223 GLN A O 1
ATOM 1748 N N . GLU A 1 224 ? 11.164 8.906 17.422 1 61.16 224 GLU A N 1
ATOM 1749 C CA . GLU A 1 224 ? 11.211 9.867 18.531 1 61.16 224 GLU A CA 1
ATOM 1750 C C . GLU A 1 224 ? 11.125 11.305 18.016 1 61.16 224 GLU A C 1
ATOM 1752 O O . GLU A 1 224 ? 10.539 12.164 18.672 1 61.16 224 GLU A O 1
ATOM 1757 N N . SER A 1 225 ? 11.547 11.406 16.844 1 71.31 225 SER A N 1
ATOM 1758 C CA . SER A 1 225 ? 11.695 12.75 16.297 1 71.31 225 SER A CA 1
ATOM 1759 C C . SER A 1 225 ? 10.359 13.273 15.766 1 71.31 225 SER A C 1
ATOM 1761 O O . SER A 1 225 ? 10.211 14.477 15.531 1 71.31 225 SER A O 1
ATOM 1763 N N . PHE A 1 226 ? 9.344 12.422 15.938 1 87.44 226 PHE A N 1
ATOM 1764 C CA . PHE A 1 226 ? 8.094 12.797 15.289 1 87.44 226 PHE A CA 1
ATOM 1765 C C . PHE A 1 226 ? 7.133 13.422 16.297 1 87.44 226 PHE A C 1
ATOM 1767 O O . PHE A 1 226 ? 5.965 13.656 15.984 1 87.44 226 PHE A O 1
ATOM 1774 N N . GLU A 1 227 ? 7.633 13.742 17.453 1 92.19 227 GLU A N 1
ATOM 1775 C CA . GLU A 1 227 ? 6.754 14.156 18.547 1 92.19 227 GLU A CA 1
ATOM 1776 C C . GLU A 1 227 ? 6.145 15.531 18.281 1 92.19 227 GLU A C 1
ATOM 1778 O O . GLU A 1 227 ? 4.969 15.758 18.562 1 92.19 227 GLU A O 1
ATOM 1783 N N . ASN A 1 228 ? 6.961 16.422 17.719 1 94.94 228 ASN A N 1
ATOM 1784 C CA . ASN A 1 228 ? 6.434 17.734 17.406 1 94.94 228 ASN A CA 1
ATOM 1785 C C . ASN A 1 228 ? 5.258 17.656 16.438 1 94.94 228 ASN A C 1
ATOM 1787 O O . ASN A 1 228 ? 4.23 18.297 16.641 1 94.94 228 ASN A O 1
ATOM 1791 N N . MET A 1 229 ? 5.434 16.859 15.414 1 97.94 229 MET A N 1
ATOM 1792 C CA . MET A 1 229 ? 4.371 16.641 14.438 1 97.94 229 MET A CA 1
ATOM 1793 C C . MET A 1 229 ? 3.127 16.062 15.102 1 97.94 229 MET A C 1
ATOM 1795 O O . MET A 1 229 ? 2.012 16.516 14.852 1 97.94 229 MET A O 1
ATOM 1799 N N . MET A 1 230 ? 3.311 15.117 16 1 97.69 230 MET A N 1
ATOM 1800 C CA . MET A 1 230 ? 2.207 14.461 16.688 1 97.69 230 MET A CA 1
ATOM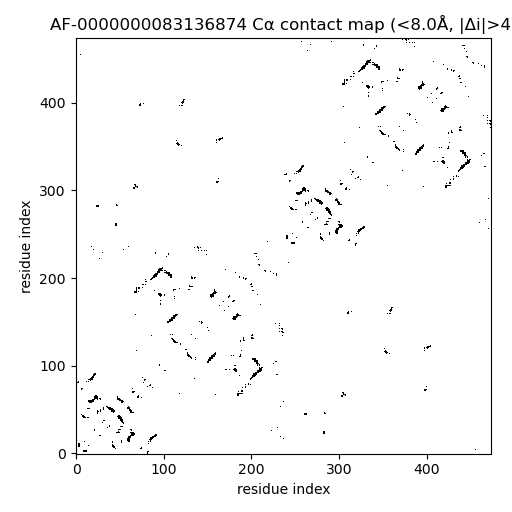 1801 C C . MET A 1 230 ? 1.464 15.438 17.594 1 97.69 230 MET A C 1
ATOM 1803 O O . MET A 1 230 ? 0.232 15.477 17.594 1 97.69 230 MET A O 1
ATOM 1807 N N . LYS A 1 231 ? 2.205 16.234 18.297 1 97.5 231 LYS A N 1
ATOM 1808 C CA . LYS A 1 231 ? 1.605 17.203 19.203 1 97.5 231 LYS A CA 1
ATOM 1809 C C . LYS A 1 231 ? 0.759 18.219 18.438 1 97.5 231 LYS A C 1
ATOM 1811 O O . LYS A 1 231 ? -0.367 18.516 18.844 1 97.5 231 LYS A O 1
ATOM 1816 N N . ILE A 1 232 ? 1.288 18.734 17.328 1 98.5 232 ILE A N 1
ATOM 1817 C CA . ILE A 1 232 ? 0.548 19.688 16.516 1 98.5 232 ILE A CA 1
ATOM 1818 C C . ILE A 1 232 ? -0.754 19.062 16.031 1 98.5 232 ILE A C 1
ATOM 1820 O O . ILE A 1 232 ? -1.824 19.672 16.141 1 98.5 232 ILE A O 1
ATOM 1824 N N . ALA A 1 233 ? -0.635 17.828 15.5 1 98.75 233 ALA A N 1
ATOM 1825 C CA . ALA A 1 233 ? -1.801 17.141 14.953 1 98.75 233 ALA A CA 1
ATOM 1826 C C . ALA A 1 233 ? -2.863 16.922 16.031 1 98.75 233 ALA A C 1
ATOM 1828 O O . ALA A 1 233 ? -4.051 17.141 15.789 1 98.75 233 ALA A O 1
ATOM 1829 N N . LEU A 1 234 ? -2.434 16.5 17.203 1 98.56 234 LEU A N 1
ATOM 1830 C CA . LEU A 1 234 ? -3.344 16.219 18.297 1 98.56 234 LEU A CA 1
ATOM 1831 C C . LEU A 1 234 ? -4.07 17.5 18.734 1 98.56 234 LEU A C 1
ATOM 1833 O O . LEU A 1 234 ? -5.285 17.484 18.938 1 98.56 234 LEU A O 1
ATOM 1837 N N . GLU A 1 235 ? -3.348 18.609 18.797 1 98.25 235 GLU A N 1
ATOM 1838 C CA . GLU A 1 235 ? -3.924 19.875 19.25 1 98.25 235 GLU A CA 1
ATOM 1839 C C . GLU A 1 235 ? -4.891 20.438 18.203 1 98.25 235 GLU A C 1
ATOM 1841 O O . GLU A 1 235 ? -5.797 21.203 18.547 1 98.25 235 GLU A O 1
ATOM 1846 N N . ALA A 1 236 ? -4.711 20.031 16.953 1 97.88 236 ALA A N 1
ATOM 1847 C CA . ALA A 1 236 ? -5.547 20.547 15.867 1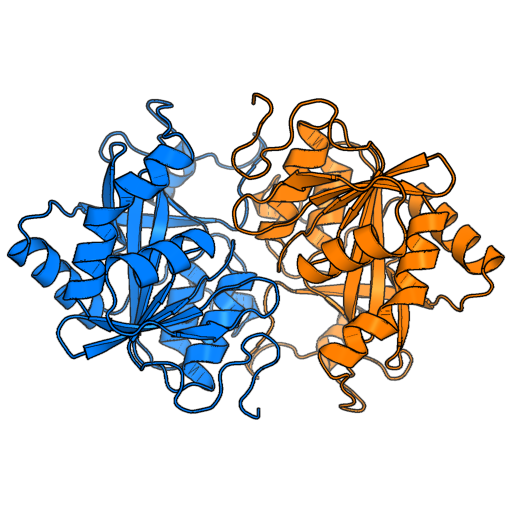 97.88 236 ALA A CA 1
ATOM 1848 C C . ALA A 1 236 ? -6.879 19.812 15.812 1 97.88 236 ALA A C 1
ATOM 1850 O O . ALA A 1 236 ? -7.809 20.25 15.133 1 97.88 236 ALA A O 1
ATOM 1851 N N . CYS A 1 237 ? -6.969 18.625 16.453 1 94.5 237 CYS A N 1
ATOM 1852 C CA . CYS A 1 237 ? -8.18 17.812 16.453 1 94.5 237 CYS A CA 1
ATOM 1853 C C . CYS A 1 237 ? -9.164 18.281 17.516 1 94.5 237 CYS A C 1
ATOM 1855 O O . CYS A 1 237 ? -10.375 18.234 17.312 1 94.5 237 CYS A O 1
ATOM 1857 N N . MET B 1 1 ? 23.031 0.748 -1.942 1 59.47 1 MET B N 1
ATOM 1858 C CA . MET B 1 1 ? 22.359 0.888 -0.651 1 59.47 1 MET B CA 1
ATOM 1859 C C . MET B 1 1 ? 22.672 -0.293 0.259 1 59.47 1 MET B C 1
ATOM 1861 O O . MET B 1 1 ? 22.734 -1.437 -0.198 1 59.47 1 MET B O 1
ATOM 1865 N N . PRO B 1 2 ? 23.125 -0.01 1.456 1 72.44 2 PRO B N 1
ATOM 1866 C CA . PRO B 1 2 ? 23.547 -1.061 2.379 1 72.44 2 PRO B CA 1
ATOM 1867 C C . PRO B 1 2 ? 22.391 -1.882 2.93 1 72.44 2 PRO B C 1
ATOM 1869 O O . PRO B 1 2 ? 21.25 -1.426 2.906 1 72.44 2 PRO B O 1
ATOM 1872 N N . VAL B 1 3 ? 22.453 -3.215 2.967 1 85.81 3 VAL B N 1
ATOM 1873 C CA . VAL B 1 3 ? 21.656 -4.09 3.82 1 85.81 3 VAL B CA 1
ATOM 1874 C C . VAL B 1 3 ? 22.016 -3.85 5.285 1 85.81 3 VAL B C 1
ATOM 1876 O O . VAL B 1 3 ? 23.188 -3.803 5.645 1 85.81 3 VAL B O 1
ATOM 1879 N N . PRO B 1 4 ? 20.891 -3.482 6.109 1 91.88 4 PRO B N 1
ATOM 1880 C CA . PRO B 1 4 ? 19.438 -3.496 5.922 1 91.88 4 PRO B CA 1
ATOM 1881 C C . PRO B 1 4 ? 18.938 -2.303 5.113 1 91.88 4 PRO B C 1
ATOM 1883 O O . PRO B 1 4 ? 19.672 -1.32 4.938 1 91.88 4 PRO B O 1
ATOM 1886 N N . THR B 1 5 ? 17.812 -2.486 4.496 1 92.88 5 THR B N 1
ATOM 1887 C CA . THR B 1 5 ? 17.156 -1.407 3.76 1 92.88 5 THR B CA 1
ATOM 1888 C C . THR B 1 5 ? 16.203 -0.634 4.668 1 92.88 5 THR B C 1
ATOM 1890 O O . THR B 1 5 ? 15.984 -1.024 5.816 1 92.88 5 THR B O 1
ATOM 1893 N N . PRO B 1 6 ? 15.609 0.491 4.219 1 90.25 6 PRO B N 1
ATOM 1894 C CA . PRO B 1 6 ? 14.68 1.268 5.047 1 90.25 6 PRO B CA 1
ATOM 1895 C C . PRO B 1 6 ? 13.445 0.47 5.449 1 90.25 6 PRO B C 1
ATOM 1897 O O . PRO B 1 6 ? 12.852 0.734 6.5 1 90.25 6 PRO B O 1
ATOM 1900 N N . HIS B 1 7 ? 13.086 -0.597 4.621 1 95.5 7 HIS B N 1
ATOM 1901 C CA . HIS B 1 7 ? 11.805 -1.251 4.875 1 95.5 7 HIS B CA 1
ATOM 1902 C C . HIS B 1 7 ? 12.008 -2.697 5.316 1 95.5 7 HIS B C 1
ATOM 1904 O O . HIS B 1 7 ? 11.062 -3.35 5.762 1 95.5 7 HIS B O 1
ATOM 1910 N N . ILE B 1 8 ? 13.203 -3.207 5.113 1 96.81 8 ILE B N 1
ATOM 1911 C CA . ILE B 1 8 ? 13.523 -4.582 5.477 1 96.81 8 ILE B CA 1
ATOM 1912 C C . ILE B 1 8 ? 14.742 -4.609 6.398 1 96.81 8 ILE B C 1
ATOM 1914 O O . ILE B 1 8 ? 15.852 -4.309 5.969 1 96.81 8 ILE B O 1
ATOM 1918 N N . GLU B 1 9 ? 14.539 -5.102 7.629 1 96.5 9 GLU B N 1
ATOM 1919 C CA . GLU B 1 9 ? 15.609 -5.047 8.617 1 96.5 9 GLU B CA 1
ATOM 1920 C C . GLU B 1 9 ? 16.469 -6.312 8.578 1 96.5 9 GLU B C 1
ATOM 1922 O O . GLU B 1 9 ? 17.469 -6.41 9.273 1 96.5 9 GLU B O 1
ATOM 1927 N N . ALA B 1 10 ? 16.016 -7.332 7.773 1 97.56 10 ALA B N 1
ATOM 1928 C CA . ALA B 1 10 ? 16.781 -8.578 7.684 1 97.56 10 ALA B CA 1
ATOM 1929 C C . ALA B 1 10 ? 18.234 -8.305 7.336 1 97.56 10 ALA B C 1
ATOM 1931 O O . ALA B 1 10 ? 18.531 -7.426 6.527 1 97.56 10 ALA B O 1
ATOM 1932 N N . LYS B 1 11 ? 19.109 -9.086 7.945 1 96 11 LYS B N 1
ATOM 1933 C CA . LYS B 1 11 ? 20.531 -9 7.625 1 96 11 LYS B CA 1
ATOM 1934 C C . LYS B 1 11 ? 20.859 -9.773 6.352 1 96 11 LYS B C 1
ATOM 1936 O O . LYS B 1 11 ? 20.031 -10.547 5.859 1 96 11 LYS B O 1
ATOM 1941 N N . LYS B 1 12 ? 22.016 -9.461 5.816 1 92.38 12 LYS B N 1
ATOM 1942 C CA . LYS B 1 12 ? 22.469 -10.203 4.645 1 92.38 12 LYS B CA 1
ATOM 1943 C C . LYS B 1 12 ? 22.469 -11.703 4.914 1 92.38 12 LYS B C 1
ATOM 1945 O O . LYS B 1 12 ? 22.922 -12.156 5.969 1 92.38 12 LYS B O 1
ATOM 1950 N N . GLY B 1 13 ? 21.875 -12.383 4.035 1 95 13 GLY B N 1
ATOM 1951 C CA . GLY B 1 13 ? 21.875 -13.828 4.16 1 95 13 GLY B CA 1
ATOM 1952 C C . GLY B 1 13 ? 20.656 -14.367 4.875 1 95 13 GLY B C 1
ATOM 1953 O O . GLY B 1 13 ? 20.438 -15.578 4.922 1 95 13 GLY B O 1
ATOM 1954 N N . GLU B 1 14 ? 19.781 -13.492 5.328 1 98.19 14 GLU B N 1
ATOM 1955 C CA . GLU B 1 14 ? 18.625 -13.938 6.102 1 98.19 14 GLU B CA 1
ATOM 1956 C C . GLU B 1 14 ? 17.391 -14.102 5.211 1 98.19 14 GLU B C 1
ATOM 1958 O O . GLU B 1 14 ? 16.375 -14.656 5.641 1 98.19 14 GLU B O 1
ATOM 1963 N N . ILE B 1 15 ? 17.5 -13.688 3.998 1 98.69 15 ILE B N 1
ATOM 1964 C CA . ILE B 1 15 ? 16.406 -13.805 3.037 1 98.69 15 ILE B CA 1
ATOM 1965 C C . ILE B 1 15 ? 16.766 -14.844 1.975 1 98.69 15 ILE B C 1
ATOM 1967 O O . ILE B 1 15 ? 17.859 -14.805 1.41 1 98.69 15 ILE B O 1
ATOM 1971 N N . ALA B 1 16 ? 15.93 -15.766 1.752 1 98.75 16 ALA B N 1
ATOM 1972 C CA . ALA B 1 16 ? 16.156 -16.812 0.765 1 98.75 16 ALA B CA 1
ATOM 1973 C C . ALA B 1 16 ? 16.047 -16.266 -0.655 1 98.75 16 ALA B C 1
ATOM 1975 O O . ALA B 1 16 ? 15.523 -15.18 -0.869 1 98.75 16 ALA B O 1
ATOM 1976 N N . ARG B 1 17 ? 16.516 -17.078 -1.618 1 98.5 17 ARG B N 1
ATOM 1977 C CA . ARG B 1 17 ? 16.469 -16.688 -3.025 1 98.5 17 ARG B CA 1
ATOM 1978 C C . ARG B 1 17 ? 15.047 -16.812 -3.578 1 98.5 17 ARG B C 1
ATOM 1980 O O . ARG B 1 17 ? 14.719 -16.188 -4.59 1 98.5 17 ARG B O 1
ATOM 1987 N N . ASN B 1 18 ? 14.219 -17.703 -2.988 1 98.75 18 ASN B N 1
ATOM 1988 C CA . ASN B 1 18 ? 12.805 -17.875 -3.293 1 98.75 18 ASN B CA 1
ATOM 1989 C C . ASN B 1 18 ? 11.922 -17.234 -2.221 1 98.75 18 ASN B C 1
ATOM 1991 O O . ASN B 1 18 ? 12.078 -17.531 -1.034 1 98.75 18 ASN B O 1
ATOM 1995 N N . VAL B 1 19 ? 11.031 -16.375 -2.648 1 98.94 19 VAL B N 1
ATOM 1996 C CA . VAL B 1 19 ? 10.188 -15.648 -1.705 1 98.94 19 VAL B CA 1
ATOM 1997 C C . VAL B 1 19 ? 8.727 -15.797 -2.109 1 98.94 19 VAL B C 1
ATOM 1999 O O . VAL B 1 19 ? 8.375 -15.625 -3.279 1 98.94 19 VAL B O 1
ATOM 2002 N N . LEU B 1 20 ? 7.867 -16.219 -1.183 1 98.94 20 LEU B N 1
ATOM 2003 C CA . LEU B 1 20 ? 6.418 -16.094 -1.317 1 98.94 20 LEU B CA 1
ATOM 2004 C C . LEU B 1 20 ? 5.918 -14.789 -0.714 1 98.94 20 LEU B C 1
ATOM 2006 O O . LEU B 1 20 ? 6.32 -14.414 0.389 1 98.94 20 LEU B O 1
ATOM 2010 N N . MET B 1 21 ? 5.031 -14.102 -1.458 1 98.88 21 MET B N 1
ATOM 2011 C CA . MET B 1 21 ? 4.602 -12.797 -0.968 1 98.88 21 MET B CA 1
ATOM 2012 C C . MET B 1 21 ? 3.082 -12.711 -0.889 1 98.88 21 MET B C 1
ATOM 2014 O O . MET B 1 21 ? 2.424 -12.336 -1.862 1 98.88 21 MET B O 1
ATOM 2018 N N . PRO B 1 22 ? 2.553 -12.992 0.28 1 98.38 22 PRO B N 1
ATOM 2019 C CA . PRO B 1 22 ? 1.165 -12.586 0.52 1 98.38 22 PRO B CA 1
ATOM 2020 C C . PRO B 1 22 ? 1.032 -11.094 0.838 1 98.38 22 PRO B C 1
ATOM 2022 O O . PRO B 1 22 ? 2.004 -10.461 1.257 1 98.38 22 PRO B O 1
ATOM 2025 N N . GLY B 1 23 ? -0.162 -10.531 0.572 1 97.56 23 GLY B N 1
ATOM 2026 C CA . GLY B 1 23 ? -0.393 -9.148 0.975 1 97.56 23 GLY B CA 1
ATOM 2027 C C . GLY B 1 23 ? -0.464 -8.977 2.48 1 97.56 23 GLY B C 1
ATOM 2028 O O . GLY B 1 23 ? 0.036 -7.984 3.018 1 97.56 23 GLY B O 1
ATOM 2029 N N . ASP B 1 24 ? -0.979 -9.938 3.164 1 96.12 24 ASP B N 1
ATOM 2030 C CA . ASP B 1 24 ? -1.31 -9.898 4.586 1 96.12 24 ASP B CA 1
ATOM 2031 C C . ASP B 1 24 ? -0.175 -10.477 5.43 1 96.12 24 ASP B C 1
ATOM 2033 O O . ASP B 1 24 ? 0.152 -11.664 5.309 1 96.12 24 ASP B O 1
ATOM 2037 N N . PRO B 1 25 ? 0.374 -9.664 6.352 1 97.38 25 PRO B N 1
ATOM 2038 C CA . PRO B 1 25 ? 1.431 -10.188 7.223 1 97.38 25 PRO B CA 1
ATOM 2039 C C . PRO B 1 25 ? 0.976 -11.383 8.047 1 97.38 25 PRO B C 1
ATOM 2041 O O . PRO B 1 25 ? 1.782 -12.266 8.367 1 97.38 25 PRO B O 1
ATOM 2044 N N . LEU B 1 26 ? -0.291 -11.43 8.352 1 94.69 26 LEU B N 1
ATOM 2045 C CA . LEU B 1 26 ? -0.804 -12.555 9.117 1 94.69 26 LEU B CA 1
ATOM 2046 C C . LEU B 1 26 ? -0.83 -13.828 8.273 1 94.69 26 LEU B C 1
ATOM 2048 O O . LEU B 1 26 ? -0.662 -14.93 8.797 1 94.69 26 LEU B O 1
ATOM 2052 N N . ARG B 1 27 ? -1.01 -13.734 6.969 1 95.5 27 ARG B N 1
ATOM 2053 C CA . ARG B 1 27 ? -0.9 -14.875 6.07 1 95.5 27 ARG B CA 1
ATOM 2054 C C . ARG B 1 27 ? 0.547 -15.344 5.953 1 95.5 27 ARG B C 1
ATOM 2056 O O . ARG B 1 27 ? 0.812 -16.547 5.852 1 95.5 27 ARG B O 1
ATOM 2063 N N . ALA B 1 28 ? 1.46 -14.367 5.934 1 97.62 28 ALA B N 1
ATOM 2064 C CA . ALA B 1 28 ? 2.869 -14.75 5.961 1 97.62 28 ALA B CA 1
ATOM 2065 C C . ALA B 1 28 ? 3.188 -15.578 7.199 1 97.62 28 ALA B C 1
ATOM 2067 O O . ALA B 1 28 ? 3.857 -16.609 7.109 1 97.62 28 ALA B O 1
ATOM 2068 N N . LYS B 1 29 ? 2.703 -15.117 8.312 1 97.12 29 LYS B N 1
ATOM 2069 C CA . LYS B 1 29 ? 2.891 -15.836 9.57 1 97.12 29 LYS B CA 1
ATOM 2070 C C . LYS B 1 29 ? 2.275 -17.234 9.492 1 97.12 29 LYS B C 1
ATOM 2072 O O . LYS B 1 29 ? 2.889 -18.219 9.922 1 97.12 29 LYS B O 1
ATOM 2077 N N . TYR B 1 30 ? 1.105 -17.328 8.945 1 96.19 30 TYR B N 1
ATOM 2078 C CA . TYR B 1 30 ? 0.411 -18.609 8.812 1 96.19 30 TYR B CA 1
ATOM 2079 C C . TYR B 1 30 ? 1.231 -19.594 7.984 1 96.19 30 TYR B C 1
ATOM 2081 O O . TYR B 1 30 ? 1.396 -20.75 8.375 1 96.19 30 TYR B O 1
ATOM 2089 N N . VAL B 1 31 ? 1.72 -19.156 6.844 1 97.31 31 VAL B N 1
ATOM 2090 C CA . VAL B 1 31 ? 2.525 -20.016 5.977 1 97.31 31 VAL B CA 1
ATOM 2091 C C . VAL B 1 31 ? 3.752 -20.516 6.738 1 97.31 31 VAL B C 1
ATOM 2093 O O . VAL B 1 31 ? 4.074 -21.703 6.699 1 97.31 31 VAL B O 1
ATOM 2096 N N . ALA B 1 32 ? 4.414 -19.594 7.41 1 98.25 32 ALA B N 1
ATOM 2097 C CA . ALA B 1 32 ? 5.629 -19.922 8.148 1 98.25 32 ALA B CA 1
ATOM 2098 C C . ALA B 1 32 ? 5.348 -20.969 9.219 1 98.25 32 ALA B C 1
ATOM 2100 O O . ALA B 1 32 ? 6.082 -21.953 9.336 1 98.25 32 ALA B O 1
ATOM 2101 N N . GLU B 1 33 ? 4.305 -20.797 9.953 1 97.25 33 GLU B N 1
ATOM 2102 C CA . GLU B 1 33 ? 3.992 -21.641 11.109 1 97.25 33 GLU B CA 1
ATOM 2103 C C . GLU B 1 33 ? 3.488 -23.016 10.68 1 97.25 33 GLU B C 1
ATOM 2105 O O . GLU B 1 33 ? 3.699 -24 11.375 1 97.25 33 GLU B O 1
ATOM 2110 N N . HIS B 1 34 ? 2.893 -23.109 9.5 1 96.62 34 HIS B N 1
ATOM 2111 C CA . HIS B 1 34 ? 2.189 -24.344 9.156 1 96.62 34 HIS B CA 1
ATOM 2112 C C . HIS B 1 34 ? 2.957 -25.141 8.109 1 96.62 34 HIS B C 1
ATOM 2114 O O . HIS B 1 34 ? 2.756 -26.344 7.977 1 96.62 34 HIS B O 1
ATOM 2120 N N . PHE B 1 35 ? 3.855 -24.453 7.363 1 97.69 35 PHE B N 1
ATOM 2121 C CA . PHE B 1 35 ? 4.434 -25.172 6.234 1 97.69 35 PHE B CA 1
ATOM 2122 C C . PHE B 1 35 ? 5.953 -25.188 6.324 1 97.69 35 PHE B C 1
ATOM 2124 O O . PHE B 1 35 ? 6.609 -26.031 5.707 1 97.69 35 PHE B O 1
ATOM 2131 N N . LEU B 1 36 ? 6.539 -24.234 7.043 1 98.5 36 LEU B N 1
ATOM 2132 C CA . LEU B 1 36 ? 7.992 -24.156 7.07 1 98.5 36 LEU B CA 1
ATOM 2133 C C . LEU B 1 36 ? 8.547 -24.844 8.312 1 98.5 36 LEU B C 1
ATOM 2135 O O . LEU B 1 36 ? 7.941 -24.781 9.391 1 98.5 36 LEU B O 1
ATOM 2139 N N . GLU B 1 37 ? 9.672 -25.453 8.141 1 98.44 37 GLU B N 1
ATOM 2140 C CA . GLU B 1 37 ? 10.477 -25.938 9.266 1 98.44 37 GLU B CA 1
ATOM 2141 C C . GLU B 1 37 ? 11.492 -24.891 9.703 1 98.44 37 GLU B C 1
ATOM 2143 O O . GLU B 1 37 ? 12.078 -24.203 8.867 1 98.44 37 GLU B O 1
ATOM 2148 N N . ASP B 1 38 ? 11.695 -24.656 11.039 1 97.81 38 ASP B N 1
ATOM 2149 C CA . ASP B 1 38 ? 12.688 -23.781 11.633 1 97.81 38 ASP B CA 1
ATOM 2150 C C . ASP B 1 38 ? 12.469 -22.328 11.188 1 97.81 38 ASP B C 1
ATOM 2152 O O . ASP B 1 38 ? 13.422 -21.641 10.828 1 97.81 38 ASP B O 1
ATOM 2156 N N . ALA B 1 39 ? 11.219 -21.938 11.047 1 98.56 39 ALA B N 1
ATOM 2157 C CA . ALA B 1 39 ? 10.906 -20.578 10.609 1 98.56 39 ALA B CA 1
ATOM 2158 C C . ALA B 1 39 ? 11.391 -19.547 11.633 1 98.56 39 ALA B C 1
ATOM 2160 O O . ALA B 1 39 ? 11.172 -19.719 12.836 1 98.56 39 ALA B O 1
ATOM 2161 N N . ARG B 1 40 ? 12.055 -18.547 11.18 1 98.56 40 ARG B N 1
ATOM 2162 C CA . ARG B 1 40 ? 12.531 -17.422 12 1 98.56 40 ARG B CA 1
ATOM 2163 C C . ARG B 1 40 ? 12 -16.094 11.469 1 98.56 40 ARG B C 1
ATOM 2165 O O . ARG B 1 40 ? 11.984 -15.867 10.258 1 98.56 40 ARG B O 1
ATOM 2172 N N . LEU B 1 41 ? 11.547 -15.336 12.375 1 98.75 41 LEU B N 1
ATOM 2173 C CA . LEU B 1 41 ? 11.125 -13.984 12.016 1 98.75 41 LEU B CA 1
ATOM 2174 C C . LEU B 1 41 ? 12.328 -13.117 11.648 1 98.75 41 LEU B C 1
ATOM 2176 O O . LEU B 1 41 ? 13.219 -12.898 12.477 1 98.75 41 LEU B O 1
ATOM 2180 N N . VAL B 1 42 ? 12.344 -12.578 10.414 1 98.62 42 VAL B N 1
ATOM 2181 C CA . VAL B 1 42 ? 13.555 -11.891 9.977 1 98.62 42 VAL B CA 1
ATOM 2182 C C . VAL B 1 42 ? 13.234 -10.43 9.648 1 98.62 42 VAL B C 1
ATOM 2184 O O . VAL B 1 42 ? 14.133 -9.648 9.344 1 98.62 42 VAL B O 1
ATOM 2187 N N . ASN B 1 43 ? 11.922 -10.07 9.68 1 98.06 43 ASN B N 1
ATOM 2188 C CA . ASN B 1 43 ? 11.539 -8.672 9.523 1 98.06 43 ASN B CA 1
ATOM 2189 C C . ASN B 1 43 ? 10.25 -8.359 10.281 1 98.06 43 ASN B C 1
ATOM 2191 O O . ASN B 1 43 ? 9.305 -9.148 10.266 1 98.06 43 ASN B O 1
ATOM 2195 N N . GLN B 1 44 ? 10.195 -7.219 10.875 1 96.38 44 GLN B N 1
ATOM 2196 C CA . GLN B 1 44 ? 8.969 -6.75 11.523 1 96.38 44 GLN B CA 1
ATOM 2197 C C . GLN B 1 44 ? 8.805 -5.242 11.367 1 96.38 44 GLN B C 1
ATOM 2199 O O . GLN B 1 44 ? 7.949 -4.637 12.016 1 96.38 44 GLN B O 1
ATOM 2204 N N . VAL B 1 45 ? 9.664 -4.633 10.516 1 94.19 45 VAL B N 1
ATOM 2205 C CA . VAL B 1 45 ? 9.539 -3.209 10.219 1 94.19 45 VAL B CA 1
ATOM 2206 C C . VAL B 1 45 ? 8.148 -2.912 9.68 1 94.19 45 VAL B C 1
ATOM 2208 O O . VAL B 1 45 ? 7.66 -3.605 8.781 1 94.19 45 VAL B O 1
ATOM 2211 N N . ARG B 1 46 ? 7.445 -1.916 10.297 1 95.06 46 ARG B N 1
ATOM 2212 C CA . ARG B 1 46 ? 6.105 -1.486 9.922 1 95.06 46 ARG B CA 1
ATOM 2213 C C . ARG B 1 46 ? 5.098 -2.619 10.094 1 95.06 46 ARG B C 1
ATOM 2215 O O . ARG B 1 46 ? 4.074 -2.656 9.406 1 95.06 46 ARG B O 1
ATOM 2222 N N . ASN B 1 47 ? 5.402 -3.627 10.883 1 96.94 47 ASN B N 1
ATOM 2223 C CA . ASN B 1 47 ? 4.535 -4.773 11.141 1 96.94 47 ASN B CA 1
ATOM 2224 C C . ASN B 1 47 ? 4.359 -5.641 9.898 1 96.94 47 ASN B C 1
ATOM 2226 O O . ASN B 1 47 ? 3.35 -6.328 9.758 1 96.94 47 ASN B O 1
ATOM 2230 N N . VAL B 1 48 ? 5.336 -5.527 8.984 1 97.88 48 VAL B N 1
ATOM 2231 C CA . VAL B 1 48 ? 5.383 -6.387 7.809 1 97.88 48 VAL B CA 1
ATOM 2232 C C . VAL B 1 48 ? 6.27 -7.602 8.086 1 97.88 48 VAL B C 1
ATOM 2234 O O . VAL B 1 48 ? 7.496 -7.516 7.992 1 97.88 48 VAL B O 1
ATOM 2237 N N . TYR B 1 49 ? 5.613 -8.695 8.281 1 98.62 49 TYR B N 1
ATOM 2238 C CA . TYR B 1 49 ? 6.336 -9.883 8.734 1 98.62 49 TYR B CA 1
ATOM 2239 C C . TYR B 1 49 ? 7.012 -10.578 7.559 1 98.62 49 TYR B C 1
ATOM 2241 O O . TYR B 1 49 ? 6.449 -10.656 6.465 1 98.62 49 TYR B O 1
ATOM 2249 N N . ALA B 1 50 ? 8.18 -11.031 7.824 1 98.88 50 ALA B N 1
ATOM 2250 C CA . ALA B 1 50 ? 8.898 -11.969 6.969 1 98.88 50 ALA B CA 1
ATOM 2251 C C . ALA B 1 50 ? 9.484 -13.117 7.789 1 98.88 50 ALA B C 1
ATOM 2253 O O . ALA B 1 50 ? 10.031 -12.898 8.875 1 98.88 50 ALA B O 1
ATOM 2254 N N . TYR B 1 51 ? 9.352 -14.273 7.301 1 98.94 51 TYR B N 1
ATOM 2255 C CA . TYR B 1 51 ? 9.898 -15.477 7.918 1 98.94 51 TYR B CA 1
ATOM 2256 C C . TYR B 1 51 ? 10.758 -16.266 6.93 1 98.94 51 TYR B C 1
ATOM 2258 O O . TYR B 1 51 ? 10.391 -16.422 5.766 1 98.94 51 TYR B O 1
ATOM 2266 N N . THR B 1 52 ? 11.914 -16.688 7.395 1 98.88 52 THR B N 1
ATOM 2267 C CA . THR B 1 52 ? 12.75 -17.594 6.609 1 98.88 52 THR B CA 1
ATOM 2268 C C . THR B 1 52 ? 12.859 -18.953 7.289 1 98.88 52 THR B C 1
ATOM 2270 O O . THR B 1 52 ? 13.055 -19.031 8.508 1 98.88 52 THR B O 1
ATOM 2273 N N . GLY B 1 53 ? 12.648 -19.938 6.539 1 98.69 53 GLY B N 1
ATOM 2274 C CA . GLY B 1 53 ? 12.773 -21.312 6.98 1 98.69 53 GLY B CA 1
ATOM 2275 C C . GLY B 1 53 ? 13.055 -22.281 5.848 1 98.69 53 GLY B C 1
ATOM 2276 O O . GLY B 1 53 ? 13.742 -21.922 4.883 1 98.69 53 GLY B O 1
ATOM 2277 N N . THR B 1 54 ? 12.641 -23.562 6.098 1 98.62 54 THR B N 1
ATOM 2278 C CA . THR B 1 54 ? 12.836 -24.547 5.039 1 98.62 54 THR B CA 1
ATOM 2279 C C . THR B 1 54 ? 11.523 -25.266 4.734 1 98.62 54 THR B C 1
ATOM 2281 O O . THR B 1 54 ? 10.68 -25.438 5.617 1 98.62 54 THR B O 1
ATOM 2284 N N . TYR B 1 55 ? 11.305 -25.578 3.516 1 98.62 55 TYR B N 1
ATOM 2285 C CA . TYR B 1 55 ? 10.242 -26.453 3.021 1 98.62 55 TYR B CA 1
ATOM 2286 C C . TYR B 1 55 ? 10.812 -27.609 2.219 1 98.62 55 TYR B C 1
ATOM 2288 O O . TYR B 1 55 ? 11.391 -27.406 1.15 1 98.62 55 TYR B O 1
ATOM 2296 N N . LYS B 1 56 ? 10.656 -28.859 2.748 1 97.69 56 LYS B N 1
ATOM 2297 C CA . LYS B 1 56 ? 11.227 -30.047 2.129 1 97.69 56 LYS B CA 1
ATOM 2298 C C . LYS B 1 56 ? 12.711 -29.859 1.831 1 97.69 56 LYS B C 1
ATOM 2300 O O . LYS B 1 56 ? 13.164 -30.156 0.724 1 97.69 56 LYS B O 1
ATOM 2305 N N . GLY B 1 57 ? 13.414 -29.219 2.73 1 97.62 57 GLY B N 1
ATOM 2306 C CA . GLY B 1 57 ? 14.867 -29.094 2.697 1 97.62 57 GLY B CA 1
ATOM 2307 C C . GLY B 1 57 ? 15.344 -27.875 1.934 1 97.62 57 GLY B C 1
ATOM 2308 O O . GLY B 1 57 ? 16.531 -27.562 1.928 1 97.62 57 GLY B O 1
ATOM 2309 N N . LYS B 1 58 ? 14.422 -27.125 1.342 1 97.75 58 LYS B N 1
ATOM 2310 C CA . LYS B 1 58 ? 14.789 -25.953 0.561 1 97.75 58 LYS B CA 1
ATOM 2311 C C . LYS B 1 58 ? 14.508 -24.672 1.338 1 97.75 58 LYS B C 1
ATOM 2313 O O . LYS B 1 58 ? 13.445 -24.516 1.95 1 97.75 58 LYS B O 1
ATOM 2318 N N . GLU B 1 59 ? 15.445 -23.766 1.337 1 98.31 59 GLU B N 1
ATOM 2319 C CA . GLU B 1 59 ? 15.273 -22.484 2.018 1 98.31 59 GLU B CA 1
ATOM 2320 C C . GLU B 1 59 ? 14.242 -21.625 1.308 1 98.31 59 GLU B C 1
ATOM 2322 O O . GLU B 1 59 ? 14.227 -21.547 0.077 1 98.31 59 GLU B O 1
ATOM 2327 N N . LEU B 1 60 ? 13.438 -21.047 2.096 1 98.5 60 LEU B N 1
ATOM 2328 C CA . LEU B 1 60 ? 12.344 -20.234 1.582 1 98.5 60 LEU B CA 1
ATOM 2329 C C . LEU B 1 60 ? 12.023 -19.094 2.545 1 98.5 60 LEU B C 1
ATOM 2331 O O . LEU B 1 60 ? 12.125 -19.25 3.762 1 98.5 60 LEU B O 1
ATOM 2335 N N . THR B 1 61 ? 11.734 -17.922 2.016 1 98.94 61 THR B N 1
ATOM 2336 C CA . THR B 1 61 ? 11.219 -16.812 2.807 1 98.94 61 THR B CA 1
ATOM 2337 C C . THR B 1 61 ? 9.781 -16.484 2.426 1 98.94 61 THR B C 1
ATOM 2339 O O . THR B 1 61 ? 9.422 -16.5 1.244 1 98.94 61 THR B O 1
ATOM 2342 N N . VAL B 1 62 ? 8.938 -16.328 3.385 1 98.88 62 VAL B N 1
ATOM 2343 C CA . VAL B 1 62 ? 7.605 -15.758 3.168 1 98.88 62 VAL B CA 1
ATOM 2344 C C . VAL B 1 62 ? 7.539 -14.359 3.764 1 98.88 62 VAL B C 1
ATOM 2346 O O . VAL B 1 62 ? 7.809 -14.164 4.949 1 98.88 62 VAL B O 1
ATOM 2349 N N . MET B 1 63 ? 7.176 -13.344 2.918 1 98.88 63 MET B N 1
ATOM 2350 C CA . MET B 1 63 ? 7.16 -11.945 3.342 1 98.88 63 MET B CA 1
ATOM 2351 C C . MET B 1 63 ? 5.922 -11.227 2.816 1 98.88 63 MET B C 1
ATOM 2353 O O . MET B 1 63 ? 5.605 -11.312 1.629 1 98.88 63 MET B O 1
ATOM 2357 N N . ALA B 1 64 ? 5.309 -10.492 3.676 1 98.75 64 ALA B N 1
ATOM 2358 C CA . ALA B 1 64 ? 4.137 -9.719 3.273 1 98.75 64 ALA B CA 1
ATOM 2359 C C . ALA B 1 64 ? 4.527 -8.578 2.346 1 98.75 64 ALA B C 1
ATOM 2361 O O . ALA B 1 64 ? 5.648 -8.07 2.416 1 98.75 64 ALA B O 1
ATOM 2362 N N . SER B 1 65 ? 3.568 -8.195 1.54 1 98.5 65 SER B N 1
ATOM 2363 C CA . SER B 1 65 ? 3.84 -7.098 0.615 1 98.5 65 SER B CA 1
ATOM 2364 C C . SER B 1 65 ? 3.016 -5.859 0.965 1 98.5 65 SER B C 1
ATOM 2366 O O . SER B 1 65 ? 3.279 -4.77 0.459 1 98.5 65 SER B O 1
ATOM 2368 N N . GLY B 1 66 ? 2.004 -6.098 1.833 1 97.88 66 GLY B N 1
ATOM 2369 C CA . GLY B 1 66 ? 1.029 -5.027 1.969 1 97.88 66 GLY B CA 1
ATOM 2370 C C . GLY B 1 66 ? 0.095 -4.914 0.779 1 97.88 66 GLY B C 1
ATOM 2371 O O . GLY B 1 66 ? -0.059 -5.867 0.012 1 97.88 66 GLY B O 1
ATOM 2372 N N . MET B 1 67 ? -0.602 -3.762 0.748 1 98.44 67 MET B N 1
ATOM 2373 C CA . MET B 1 67 ? -1.608 -3.596 -0.296 1 98.44 67 MET B CA 1
ATOM 2374 C C . MET B 1 67 ? -1.181 -2.529 -1.299 1 98.44 67 MET B C 1
ATOM 2376 O O . MET B 1 67 ? -0.675 -1.475 -0.912 1 98.44 67 MET B O 1
ATOM 2380 N N . GLY B 1 68 ? -1.366 -2.908 -2.586 1 98.69 68 GLY B N 1
ATOM 2381 C CA . GLY B 1 68 ? -1.155 -1.918 -3.629 1 98.69 68 GLY B CA 1
ATOM 2382 C C . GLY B 1 68 ? 0.205 -2.027 -4.289 1 98.69 68 GLY B C 1
ATOM 2383 O O . GLY B 1 68 ? 1.154 -2.537 -3.689 1 98.69 68 GLY B O 1
ATOM 2384 N N . MET B 1 69 ? 0.333 -1.417 -5.461 1 98.88 69 MET B N 1
ATOM 2385 C CA . MET B 1 69 ? 1.529 -1.52 -6.289 1 98.88 69 MET B CA 1
ATOM 2386 C C . MET B 1 69 ? 2.686 -0.734 -5.68 1 98.88 69 MET B C 1
ATOM 2388 O O . MET B 1 69 ? 3.834 -1.176 -5.723 1 98.88 69 MET B O 1
ATOM 2392 N N . PRO B 1 70 ? 2.373 0.437 -4.98 1 98.81 70 PRO B N 1
ATOM 2393 C CA . PRO B 1 70 ? 3.49 1.124 -4.328 1 98.81 70 PRO B CA 1
ATOM 2394 C C . PRO B 1 70 ? 4.141 0.284 -3.23 1 98.81 70 PRO B C 1
ATOM 2396 O O . PRO B 1 70 ? 5.371 0.244 -3.125 1 98.81 70 PRO B O 1
ATOM 2399 N N . SER B 1 71 ? 3.367 -0.443 -2.451 1 98.75 71 SER B N 1
ATOM 2400 C CA . SER B 1 71 ? 3.896 -1.24 -1.349 1 98.75 71 SER B CA 1
ATOM 2401 C C . SER B 1 71 ? 4.703 -2.428 -1.862 1 98.75 71 SER B C 1
ATOM 2403 O O . SER B 1 71 ? 5.875 -2.588 -1.515 1 98.75 71 SER B O 1
ATOM 2405 N N . ILE B 1 72 ? 4.109 -3.264 -2.762 1 98.88 72 ILE B N 1
ATOM 2406 C CA . ILE B 1 72 ? 4.859 -4.41 -3.266 1 98.88 72 ILE B CA 1
ATOM 2407 C C . ILE B 1 72 ? 6.027 -3.924 -4.121 1 98.88 72 ILE B C 1
ATOM 2409 O O . ILE B 1 72 ? 7.062 -4.594 -4.207 1 98.88 72 ILE B O 1
ATOM 2413 N N . GLY B 1 73 ? 5.832 -2.744 -4.762 1 98.88 73 GLY B N 1
ATOM 2414 C CA . GLY B 1 73 ? 6.926 -2.162 -5.531 1 98.88 73 GLY B CA 1
ATOM 2415 C C . GLY B 1 73 ? 8.172 -1.927 -4.703 1 98.88 73 GLY B C 1
ATOM 2416 O O . GLY B 1 73 ? 9.289 -2.211 -5.156 1 98.88 73 GLY B O 1
ATOM 2417 N N . ILE B 1 74 ? 8 -1.423 -3.498 1 98.69 74 ILE B N 1
ATOM 2418 C CA . ILE B 1 74 ? 9.117 -1.189 -2.588 1 98.69 74 ILE B CA 1
ATOM 2419 C C . ILE B 1 74 ? 9.773 -2.52 -2.217 1 98.69 74 ILE B C 1
ATOM 2421 O O . ILE B 1 74 ? 10.977 -2.701 -2.404 1 98.69 74 ILE B O 1
ATOM 2425 N N . TYR B 1 75 ? 8.984 -3.445 -1.727 1 98.75 75 TYR B N 1
ATOM 2426 C CA . TYR B 1 75 ? 9.516 -4.676 -1.148 1 98.75 75 TYR B CA 1
ATOM 2427 C C . TYR B 1 75 ? 10.148 -5.555 -2.223 1 98.75 75 TYR B C 1
ATOM 2429 O O . TYR B 1 75 ? 11.234 -6.109 -2.021 1 98.75 75 TYR B O 1
ATOM 2437 N N . SER B 1 76 ? 9.469 -5.695 -3.385 1 98.88 76 SER B N 1
ATOM 2438 C CA . SER B 1 76 ? 10.039 -6.527 -4.438 1 98.88 76 SER B CA 1
ATOM 2439 C C . SER B 1 76 ? 11.344 -5.93 -4.969 1 98.88 76 SER B C 1
ATOM 2441 O O . SER B 1 76 ? 12.297 -6.656 -5.238 1 98.88 76 SER B O 1
ATOM 2443 N N . TYR B 1 77 ? 11.367 -4.602 -5.098 1 98.75 77 TYR B N 1
ATOM 2444 C CA . TYR B 1 77 ? 12.586 -3.949 -5.559 1 98.75 77 TYR B CA 1
ATOM 2445 C C . TYR B 1 77 ? 13.734 -4.199 -4.59 1 98.75 77 TYR B C 1
ATOM 2447 O O . TYR B 1 77 ? 14.836 -4.574 -5.004 1 98.75 77 TYR B O 1
ATOM 2455 N N . GLU B 1 78 ? 13.484 -4 -3.289 1 98.44 78 GLU B N 1
ATOM 2456 C CA . GLU B 1 78 ? 14.531 -4.191 -2.289 1 98.44 78 GLU B CA 1
ATOM 2457 C C . GLU B 1 78 ? 14.992 -5.645 -2.246 1 98.44 78 GLU B C 1
ATOM 2459 O O . GLU B 1 78 ? 16.188 -5.918 -2.15 1 98.44 78 GLU B O 1
ATOM 2464 N N . LEU B 1 79 ? 14.062 -6.547 -2.312 1 98.75 79 LEU B N 1
ATOM 2465 C CA . LEU B 1 79 ? 14.391 -7.969 -2.277 1 98.75 79 LEU B CA 1
ATOM 2466 C C . LEU B 1 79 ? 15.266 -8.352 -3.465 1 98.75 79 LEU B C 1
ATOM 2468 O O . LEU B 1 79 ? 16.281 -9.031 -3.299 1 98.75 79 LEU B O 1
ATOM 2472 N N . TYR B 1 80 ? 14.898 -7.898 -4.68 1 98.62 80 TYR B N 1
ATOM 2473 C CA . TYR B 1 80 ? 15.633 -8.234 -5.895 1 98.62 80 TYR B CA 1
ATOM 2474 C C . TYR B 1 80 ? 17 -7.539 -5.918 1 98.62 80 TYR B C 1
ATOM 2476 O O . TYR B 1 80 ? 18 -8.164 -6.242 1 98.62 80 TYR B O 1
ATOM 2484 N N . LYS B 1 81 ? 16.984 -6.316 -5.578 1 97.81 81 LYS B N 1
ATOM 2485 C CA . LYS B 1 81 ? 18.141 -5.473 -5.824 1 97.81 81 LYS B CA 1
ATOM 2486 C C . LYS B 1 81 ? 19.188 -5.637 -4.723 1 97.81 81 LYS B C 1
ATOM 2488 O O . LYS B 1 81 ? 20.391 -5.602 -4.988 1 97.81 81 LYS B O 1
ATOM 2493 N N . PHE B 1 82 ? 18.703 -5.828 -3.432 1 97.44 82 PHE B N 1
ATOM 2494 C CA . PHE B 1 82 ? 19.656 -5.707 -2.332 1 97.44 82 PHE B CA 1
ATOM 2495 C C . PHE B 1 82 ? 19.781 -7.02 -1.572 1 97.44 82 PHE B C 1
ATOM 2497 O O . PHE B 1 82 ? 20.766 -7.242 -0.863 1 97.44 82 PHE B O 1
ATOM 2504 N N . TYR B 1 83 ? 18.812 -7.969 -1.682 1 98 83 TYR B N 1
ATOM 2505 C CA . TYR B 1 83 ? 18.844 -9.188 -0.88 1 98 83 TYR B CA 1
ATOM 2506 C C . TYR B 1 83 ? 19.062 -10.414 -1.758 1 98 83 TYR B C 1
ATOM 2508 O O . TYR B 1 83 ? 18.891 -11.547 -1.303 1 98 83 TYR B O 1
ATOM 2516 N N . ASP B 1 84 ? 19.312 -10.258 -3.023 1 96.06 84 ASP B N 1
ATOM 2517 C CA . ASP B 1 84 ? 19.734 -11.305 -3.951 1 96.06 84 ASP B CA 1
ATOM 2518 C C . ASP B 1 84 ? 18.594 -12.297 -4.199 1 96.06 84 ASP B C 1
ATOM 2520 O O . ASP B 1 84 ? 18.844 -13.492 -4.402 1 96.06 84 ASP B O 1
ATOM 2524 N N . VAL B 1 85 ? 17.422 -11.898 -4.078 1 98.69 85 VAL B N 1
ATOM 2525 C CA . VAL B 1 85 ? 16.266 -12.734 -4.375 1 98.69 85 VAL B CA 1
ATOM 2526 C C . VAL B 1 85 ? 16.172 -12.969 -5.879 1 98.69 85 VAL B C 1
ATOM 2528 O O . VAL B 1 85 ? 16.391 -12.055 -6.672 1 98.69 85 VAL B O 1
ATOM 2531 N N . ASP B 1 86 ? 15.82 -14.219 -6.289 1 98.75 86 ASP B N 1
ATOM 2532 C CA . ASP B 1 86 ? 15.711 -14.57 -7.699 1 98.75 86 ASP B CA 1
ATOM 2533 C C . ASP B 1 86 ? 14.25 -14.703 -8.125 1 98.75 86 ASP B C 1
ATOM 2535 O O . ASP B 1 86 ? 13.891 -14.336 -9.242 1 98.75 86 ASP B O 1
ATOM 2539 N N . ASN B 1 87 ? 13.453 -15.281 -7.238 1 98.88 87 ASN B N 1
ATOM 2540 C CA . ASN B 1 87 ? 12.07 -15.617 -7.555 1 98.88 87 ASN B CA 1
ATOM 2541 C C . ASN B 1 87 ? 11.102 -15.078 -6.5 1 98.88 87 ASN B C 1
ATOM 2543 O O . ASN B 1 87 ? 11.305 -15.289 -5.305 1 98.88 87 ASN B O 1
ATOM 2547 N N . ILE B 1 88 ? 10.125 -14.406 -6.98 1 98.94 88 ILE B N 1
ATOM 2548 C CA . ILE B 1 88 ? 9.023 -14.023 -6.102 1 98.94 88 ILE B CA 1
ATOM 2549 C C . ILE B 1 88 ? 7.707 -14.555 -6.66 1 98.94 88 ILE B C 1
ATOM 2551 O O . ILE B 1 88 ? 7.395 -14.352 -7.836 1 98.94 88 ILE B O 1
ATOM 2555 N N . ILE B 1 89 ? 7.02 -15.336 -5.875 1 98.94 89 ILE B N 1
ATOM 2556 C CA . ILE B 1 89 ? 5.652 -15.734 -6.191 1 98.94 89 ILE B CA 1
ATOM 2557 C C . ILE B 1 89 ? 4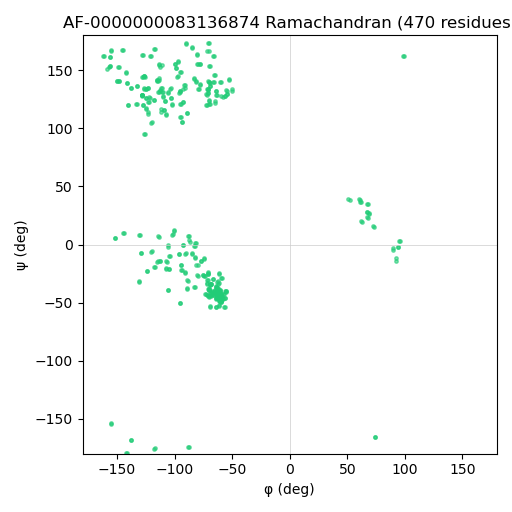.68 -15.008 -5.266 1 98.94 89 ILE B C 1
ATOM 2559 O O . ILE B 1 89 ? 4.691 -15.219 -4.051 1 98.94 89 ILE B O 1
ATOM 2563 N N . ARG B 1 90 ? 3.902 -14.133 -5.82 1 98.94 90 ARG B N 1
ATOM 2564 C CA . ARG B 1 90 ? 2.803 -13.555 -5.055 1 98.94 90 ARG B CA 1
ATOM 2565 C C . ARG B 1 90 ? 1.696 -14.578 -4.828 1 98.94 90 ARG B C 1
ATOM 2567 O O . ARG B 1 90 ? 1.302 -15.297 -5.754 1 98.94 90 ARG B O 1
ATOM 2574 N N . ILE B 1 91 ? 1.296 -14.688 -3.639 1 98.69 91 ILE B N 1
ATOM 2575 C CA . ILE B 1 91 ? 0.144 -15.5 -3.27 1 98.69 91 ILE B CA 1
ATOM 2576 C C . ILE B 1 91 ? -0.922 -14.625 -2.617 1 98.69 91 ILE B C 1
ATOM 2578 O O . ILE B 1 91 ? -0.767 -14.195 -1.469 1 98.69 91 ILE B O 1
ATOM 2582 N N . GLY B 1 92 ? -1.973 -14.359 -3.35 1 97.19 92 GLY B N 1
ATOM 2583 C CA . GLY B 1 92 ? -2.916 -13.359 -2.861 1 97.19 92 GLY B CA 1
ATOM 2584 C C . GLY B 1 92 ? -4.363 -13.719 -3.146 1 97.19 92 GLY B C 1
ATOM 2585 O O . GLY B 1 92 ? -4.656 -14.836 -3.596 1 97.19 92 GLY B O 1
ATOM 2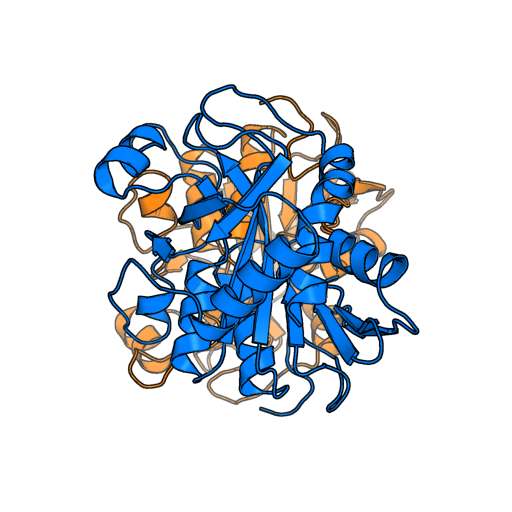586 N N . SER B 1 93 ? -5.289 -12.828 -2.723 1 96.31 93 SER B N 1
ATOM 2587 C CA . SER B 1 93 ? -6.719 -12.938 -2.986 1 96.31 93 SER B CA 1
ATOM 2588 C C . SER B 1 93 ? -7.125 -12.102 -4.195 1 96.31 93 SER B C 1
ATOM 2590 O O . SER B 1 93 ? -6.398 -11.195 -4.598 1 96.31 93 SER B O 1
ATOM 2592 N N . ALA B 1 94 ? -8.219 -12.469 -4.762 1 97.5 94 ALA B N 1
ATOM 2593 C CA . ALA B 1 94 ? -8.742 -11.727 -5.898 1 97.5 94 ALA B CA 1
ATOM 2594 C C . ALA B 1 94 ? -10.273 -11.781 -5.934 1 97.5 94 ALA B C 1
ATOM 2596 O O . ALA B 1 94 ? -10.875 -12.695 -5.363 1 97.5 94 ALA B O 1
ATOM 2597 N N . GLY B 1 95 ? -10.852 -10.734 -6.527 1 97.62 95 GLY B N 1
ATOM 2598 C CA . GLY B 1 95 ? -12.273 -10.742 -6.84 1 97.62 95 GLY B CA 1
ATOM 2599 C C . GLY B 1 95 ? -12.57 -11.172 -8.266 1 97.62 95 GLY B C 1
ATOM 2600 O O . GLY B 1 95 ? -11.984 -10.633 -9.211 1 97.62 95 GLY B O 1
ATOM 2601 N N . ALA B 1 96 ? -13.5 -12.055 -8.391 1 98.31 96 ALA B N 1
ATOM 2602 C CA . ALA B 1 96 ? -13.82 -12.586 -9.711 1 98.31 96 ALA B CA 1
ATOM 2603 C C . ALA B 1 96 ? -14.695 -11.609 -10.492 1 98.31 96 ALA B C 1
ATOM 2605 O O . ALA B 1 96 ? -15.68 -11.086 -9.969 1 98.31 96 ALA B O 1
ATOM 2606 N N . TYR B 1 97 ? -14.328 -11.391 -11.766 1 98.19 97 TYR B N 1
ATOM 2607 C CA . TYR B 1 97 ? -15.109 -10.555 -12.664 1 98.19 97 TYR B CA 1
ATOM 2608 C C . TYR B 1 97 ? -16.078 -11.398 -13.492 1 98.19 97 TYR B C 1
ATOM 2610 O O . TYR B 1 97 ? -16.984 -10.875 -14.141 1 98.19 97 TYR B O 1
ATOM 2618 N N . THR B 1 98 ? -15.805 -12.734 -13.555 1 97.25 98 THR B N 1
ATOM 2619 C CA . THR B 1 98 ? -16.562 -13.633 -14.406 1 97.25 98 THR B CA 1
ATOM 2620 C C . THR B 1 98 ? -17.078 -14.828 -13.609 1 97.25 98 THR B C 1
ATOM 2622 O O . THR B 1 98 ? -16.547 -15.141 -12.547 1 97.25 98 THR B O 1
ATOM 2625 N N . ASP B 1 99 ? -18.047 -15.531 -14.156 1 95.12 99 ASP B N 1
ATOM 2626 C CA . ASP B 1 99 ? -18.594 -16.719 -13.516 1 95.12 99 ASP B CA 1
ATOM 2627 C C . ASP B 1 99 ? -17.734 -17.953 -13.82 1 95.12 99 ASP B C 1
ATOM 2629 O O . ASP B 1 99 ? -17.953 -19.031 -13.25 1 95.12 99 ASP B O 1
ATOM 2633 N N . ARG B 1 100 ? -16.734 -17.75 -14.586 1 95.94 100 ARG B N 1
ATOM 2634 C CA . ARG B 1 100 ? -15.773 -18.828 -14.828 1 95.94 100 ARG B CA 1
ATOM 2635 C C . ARG B 1 100 ? -14.93 -19.094 -13.578 1 95.94 100 ARG B C 1
ATOM 2637 O O . ARG B 1 100 ? -14.383 -20.188 -13.422 1 95.94 100 ARG B O 1
ATOM 2644 N N . LEU B 1 101 ? -14.82 -18.094 -12.797 1 97.5 101 LEU B N 1
ATOM 2645 C CA . LEU B 1 101 ? -14.047 -18.172 -11.562 1 97.5 101 LEU B CA 1
ATOM 2646 C C . LEU B 1 101 ? -14.969 -18.156 -10.344 1 97.5 101 LEU B C 1
ATOM 2648 O O . LEU B 1 101 ? -15.648 -17.156 -10.094 1 97.5 101 LEU B O 1
ATOM 2652 N N . ALA B 1 102 ? -14.93 -19.266 -9.633 1 94.38 102 ALA B N 1
ATOM 2653 C CA . ALA B 1 102 ? -15.734 -19.375 -8.422 1 94.38 102 ALA B CA 1
ATOM 2654 C C . ALA B 1 102 ? -14.891 -19.109 -7.176 1 94.38 102 ALA B C 1
ATOM 2656 O O . ALA B 1 102 ? -13.672 -19.266 -7.203 1 94.38 102 ALA B O 1
ATOM 2657 N N . VAL B 1 103 ? -15.555 -18.703 -6.164 1 94.31 103 VAL B N 1
ATOM 2658 C CA . VAL B 1 103 ? -14.867 -18.578 -4.879 1 94.31 103 VAL B CA 1
ATOM 2659 C C . VAL B 1 103 ? -14.109 -19.875 -4.57 1 94.31 103 VAL B C 1
ATOM 2661 O O . VAL B 1 103 ? -14.609 -20.969 -4.832 1 94.31 103 VAL B O 1
ATOM 2664 N N . TYR B 1 104 ? -12.891 -19.812 -4.16 1 93.12 104 TYR B N 1
ATOM 2665 C CA . TYR B 1 104 ? -11.977 -20.875 -3.775 1 93.12 104 TYR B CA 1
ATOM 2666 C C . TYR B 1 104 ? -11.133 -21.328 -4.965 1 93.12 104 TYR B C 1
ATOM 2668 O O . TYR B 1 104 ? -10.141 -22.047 -4.793 1 93.12 104 TYR B O 1
ATOM 2676 N N . ASP B 1 105 ? -11.516 -20.938 -6.152 1 95.75 105 ASP B N 1
ATOM 2677 C CA . ASP B 1 105 ? -10.68 -21.297 -7.297 1 95.75 105 ASP B CA 1
ATOM 2678 C C . ASP B 1 105 ? -9.266 -20.719 -7.148 1 95.75 105 ASP B C 1
ATOM 2680 O O . ASP B 1 105 ? -9.086 -19.609 -6.652 1 95.75 105 ASP B O 1
ATOM 2684 N N . VAL B 1 106 ? -8.297 -21.516 -7.531 1 98 106 VAL B N 1
ATOM 2685 C CA . VAL B 1 106 ? -6.918 -21.031 -7.621 1 98 106 VAL B CA 1
ATOM 2686 C C . VAL B 1 106 ? -6.617 -20.609 -9.055 1 98 106 VAL B C 1
ATOM 2688 O O . VAL B 1 106 ? -6.914 -21.328 -10.008 1 98 106 VAL B O 1
ATOM 2691 N N . VAL B 1 107 ? -6.062 -19.422 -9.219 1 98.75 107 VAL B N 1
ATOM 2692 C CA . VAL B 1 107 ? -5.84 -18.828 -10.531 1 98.75 107 VAL B CA 1
ATOM 2693 C C . VAL B 1 107 ? -4.367 -18.453 -10.695 1 98.75 107 VAL B C 1
ATOM 2695 O O . VAL B 1 107 ? -3.793 -17.797 -9.828 1 98.75 107 VAL B O 1
ATOM 2698 N N . LEU B 1 108 ? -3.736 -18.906 -11.727 1 98.94 108 LEU B N 1
ATOM 2699 C CA . LEU B 1 108 ? -2.404 -18.484 -12.133 1 98.94 108 LEU B CA 1
ATOM 2700 C C . LEU B 1 108 ? -2.486 -17.344 -13.148 1 98.94 108 LEU B C 1
ATOM 2702 O O . LEU B 1 108 ? -3.102 -17.5 -14.203 1 98.94 108 LEU B O 1
ATOM 2706 N N . ALA B 1 109 ? -1.857 -16.234 -12.805 1 98.94 109 ALA B N 1
ATOM 2707 C CA . ALA B 1 109 ? -1.884 -15.109 -13.727 1 98.94 109 ALA B CA 1
ATOM 2708 C C . ALA B 1 109 ? -1.038 -15.383 -14.969 1 98.94 109 ALA B C 1
ATOM 2710 O O . ALA B 1 109 ? 0.149 -15.703 -14.859 1 98.94 109 ALA B O 1
ATOM 2711 N N . ASP B 1 110 ? -1.63 -15.281 -16.047 1 98.5 110 ASP B N 1
ATOM 2712 C CA . ASP B 1 110 ? -0.831 -15.391 -17.266 1 98.5 110 ASP B CA 1
ATOM 2713 C C . ASP B 1 110 ? -0.336 -14.023 -17.719 1 98.5 110 ASP B C 1
ATOM 2715 O O . ASP B 1 110 ? 0.632 -13.922 -18.484 1 98.5 110 ASP B O 1
ATOM 2719 N N . SER B 1 111 ? -1.053 -12.984 -17.328 1 98.94 111 SER B N 1
ATOM 2720 C CA . SER B 1 111 ? -0.664 -11.594 -17.547 1 98.94 111 SER B CA 1
ATOM 2721 C C . SER B 1 111 ? -1.427 -10.656 -16.609 1 98.94 111 SER B C 1
ATOM 2723 O O . SER B 1 111 ? -2.422 -11.047 -16 1 98.94 111 SER B O 1
ATOM 2725 N N . ALA B 1 112 ? -0.94 -9.43 -16.438 1 98.94 112 ALA B N 1
ATOM 2726 C CA . ALA B 1 112 ? -1.588 -8.422 -15.609 1 98.94 112 ALA B CA 1
ATOM 2727 C C . ALA B 1 112 ? -1.791 -7.121 -16.391 1 98.94 112 ALA B C 1
ATOM 2729 O O . ALA B 1 112 ? -0.829 -6.535 -16.891 1 98.94 112 ALA B O 1
ATOM 2730 N N . TRP B 1 113 ? -3.004 -6.715 -16.531 1 98.94 113 TRP B N 1
ATOM 2731 C CA . TRP B 1 113 ? -3.326 -5.391 -17.047 1 98.94 113 TRP B CA 1
ATOM 2732 C C . TRP B 1 113 ? -3.535 -4.391 -15.922 1 98.94 113 TRP B C 1
ATOM 2734 O O . TRP B 1 113 ? -4.086 -4.734 -14.875 1 98.94 113 TRP B O 1
ATOM 2744 N N . SER B 1 114 ? -3.193 -3.146 -16.172 1 98.88 114 SER B N 1
ATOM 2745 C CA . SER B 1 114 ? -3.404 -2.133 -15.141 1 98.88 114 SER B CA 1
ATOM 2746 C C . SER B 1 114 ? -3.516 -0.74 -15.758 1 98.88 114 SER B C 1
ATOM 2748 O O . SER B 1 114 ? -2.93 -0.469 -16.812 1 98.88 114 SER B O 1
ATOM 2750 N N . GLN B 1 115 ? -4.195 0.115 -15.07 1 98.5 115 GLN B N 1
ATOM 2751 C CA . GLN B 1 115 ? -4.238 1.54 -15.383 1 98.5 115 GLN B CA 1
ATOM 2752 C C . GLN B 1 115 ? -3.174 2.307 -14.602 1 98.5 115 GLN B C 1
ATOM 2754 O O . GLN B 1 115 ? -3.027 3.52 -14.773 1 98.5 115 GLN B O 1
ATOM 2759 N N . SER B 1 116 ? -2.426 1.615 -13.797 1 98.75 116 SER B N 1
ATOM 2760 C CA . SER B 1 116 ? -1.482 2.252 -12.891 1 98.75 116 SER B CA 1
ATOM 2761 C C . SER B 1 116 ? -0.373 2.969 -13.648 1 98.75 116 SER B C 1
ATOM 2763 O O . SER B 1 116 ? 0.093 2.479 -14.68 1 98.75 116 SER B O 1
ATOM 2765 N N . SER B 1 117 ? 0.068 4.055 -13.109 1 98.69 117 SER B N 1
ATOM 2766 C CA . SER B 1 117 ? 1.208 4.773 -13.672 1 98.69 117 SER B CA 1
ATOM 2767 C C . SER B 1 117 ? 2.523 4.246 -13.109 1 98.69 117 SER B C 1
ATOM 2769 O O . SER B 1 117 ? 3.59 4.801 -13.383 1 98.69 117 SER B O 1
ATOM 2771 N N . PHE B 1 118 ? 2.525 3.193 -12.367 1 98.81 118 PHE B N 1
ATOM 2772 C CA . PHE B 1 118 ? 3.691 2.717 -11.633 1 98.81 118 PHE B CA 1
ATOM 2773 C C . PHE B 1 118 ? 4.863 2.479 -12.578 1 98.81 118 PHE B C 1
ATOM 2775 O O . PHE B 1 118 ? 5.949 3.027 -12.375 1 98.81 118 PHE B O 1
ATOM 2782 N N . ALA B 1 119 ? 4.621 1.68 -13.625 1 98.88 119 ALA B N 1
ATOM 2783 C CA . ALA B 1 119 ? 5.707 1.303 -14.523 1 98.88 119 ALA B CA 1
ATOM 2784 C C . ALA B 1 119 ? 6.27 2.523 -15.25 1 98.88 119 ALA B C 1
ATOM 2786 O O . ALA B 1 119 ? 7.488 2.678 -15.359 1 98.88 119 ALA B O 1
ATOM 2787 N N . LYS B 1 120 ? 5.367 3.379 -15.664 1 98.69 120 LYS B N 1
ATOM 2788 C CA . LYS B 1 120 ? 5.777 4.598 -16.359 1 98.69 120 LYS B CA 1
ATOM 2789 C C . LYS B 1 120 ? 6.605 5.496 -15.445 1 98.69 120 LYS B C 1
ATOM 2791 O O . LYS B 1 120 ? 7.664 5.988 -15.844 1 98.69 120 LYS B O 1
ATOM 2796 N N . VAL B 1 121 ? 6.145 5.684 -14.258 1 98.62 121 VAL B N 1
ATOM 2797 C CA . VAL B 1 121 ? 6.805 6.574 -13.305 1 98.62 121 VAL B CA 1
ATOM 2798 C C . VAL B 1 121 ? 8.133 5.969 -12.867 1 98.62 121 VAL B C 1
ATOM 2800 O O . VAL B 1 121 ? 9.109 6.691 -12.648 1 98.62 121 VAL B O 1
ATOM 2803 N N . GLN B 1 122 ? 8.148 4.656 -12.781 1 98.69 122 GLN B N 1
ATOM 2804 C CA . GLN B 1 122 ? 9.336 3.965 -12.273 1 98.69 122 GLN B CA 1
ATOM 2805 C C . GLN B 1 122 ? 10.461 3.992 -13.297 1 98.69 122 GLN B C 1
ATOM 2807 O O . GLN B 1 122 ? 11.617 4.246 -12.945 1 98.69 122 GLN B O 1
ATOM 2812 N N . ASN B 1 123 ? 10.164 3.758 -14.586 1 98.62 123 ASN B N 1
ATOM 2813 C CA . ASN B 1 123 ? 11.273 3.695 -15.539 1 98.62 123 ASN B CA 1
ATOM 2814 C C . ASN B 1 123 ? 10.836 4.121 -16.938 1 98.62 123 ASN B C 1
ATOM 2816 O O . ASN B 1 123 ? 11.516 3.824 -17.922 1 98.62 123 ASN B O 1
ATOM 2820 N N . GLY B 1 124 ? 9.633 4.578 -17.125 1 98.38 124 GLY B N 1
ATOM 2821 C CA . GLY B 1 124 ? 9.188 5.074 -18.422 1 98.38 124 GLY B CA 1
ATOM 2822 C C . GLY B 1 124 ? 8.445 4.035 -19.234 1 98.38 124 GLY B C 1
ATOM 2823 O O . GLY B 1 124 ? 8.031 4.301 -20.359 1 98.38 124 GLY B O 1
ATOM 2824 N N . CYS B 1 125 ? 8.234 2.859 -18.656 1 98.5 125 CYS B N 1
ATOM 2825 C CA . CYS B 1 125 ? 7.523 1.792 -19.344 1 98.5 125 CYS B CA 1
ATOM 2826 C C . CYS B 1 125 ? 6.086 2.197 -19.641 1 98.5 125 CYS B C 1
ATOM 2828 O O . CYS B 1 125 ? 5.344 2.586 -18.734 1 98.5 125 CYS B O 1
ATOM 2830 N N . MET B 1 126 ? 5.656 2.051 -20.875 1 98.06 126 MET B N 1
ATOM 2831 C CA . MET B 1 126 ? 4.336 2.518 -21.281 1 98.06 126 MET B CA 1
ATOM 2832 C C . MET B 1 126 ? 3.377 1.348 -21.469 1 98.06 126 MET B C 1
ATOM 2834 O O . MET B 1 126 ? 2.195 1.546 -21.766 1 98.06 126 MET B O 1
ATOM 2838 N N . ASP B 1 127 ? 3.848 0.125 -21.266 1 98.44 127 ASP B N 1
ATOM 2839 C CA . ASP B 1 127 ? 2.988 -1.047 -21.406 1 98.44 127 ASP B CA 1
ATOM 2840 C C . ASP B 1 127 ? 1.907 -1.072 -20.328 1 98.44 127 ASP B C 1
ATOM 2842 O O . ASP B 1 127 ? 2.172 -0.746 -19.172 1 98.44 127 ASP B O 1
ATOM 2846 N N . ASP B 1 128 ? 0.769 -1.449 -20.766 1 98.38 128 ASP B N 1
ATOM 2847 C CA . ASP B 1 128 ? -0.299 -1.565 -19.781 1 98.38 128 ASP B CA 1
ATOM 2848 C C . ASP B 1 128 ? -0.569 -3.027 -19.422 1 98.38 128 ASP B C 1
ATOM 2850 O O . ASP B 1 128 ? -1.369 -3.32 -18.531 1 98.38 128 ASP B O 1
ATOM 2854 N N . VAL B 1 129 ? 0.034 -3.971 -20.188 1 98.88 129 VAL B N 1
ATOM 2855 C CA . VAL B 1 129 ? 0.003 -5.391 -19.859 1 98.88 129 VAL B CA 1
ATOM 2856 C C . VAL B 1 129 ? 1.423 -5.898 -19.625 1 98.88 129 VAL B C 1
ATOM 2858 O O . VAL B 1 129 ? 2.316 -5.68 -20.438 1 98.88 129 VAL B O 1
ATOM 2861 N N . LEU B 1 130 ? 1.611 -6.461 -18.484 1 98.94 130 LEU B N 1
ATOM 2862 C CA . LEU B 1 130 ? 2.904 -7.047 -18.156 1 98.94 130 LEU B CA 1
ATOM 2863 C C . LEU B 1 130 ? 2.77 -8.539 -17.859 1 98.94 130 LEU B C 1
ATOM 2865 O O . LEU B 1 130 ? 1.672 -9.023 -17.578 1 98.94 130 LEU B O 1
ATOM 2869 N N . TYR B 1 131 ? 3.896 -9.289 -17.906 1 98.88 131 TYR B N 1
ATOM 2870 C CA . TYR B 1 131 ? 3.848 -10.742 -17.922 1 98.88 131 TYR B CA 1
ATOM 2871 C C . TYR B 1 131 ? 4.711 -11.328 -16.812 1 98.88 131 TYR B C 1
ATOM 2873 O O . TYR B 1 131 ? 5.734 -10.75 -16.438 1 98.88 131 TYR B O 1
ATOM 2881 N N . PRO B 1 132 ? 4.25 -12.477 -16.234 1 98.88 132 PRO B N 1
ATOM 2882 C CA . PRO B 1 132 ? 5.109 -13.242 -15.336 1 98.88 132 PRO B CA 1
ATOM 2883 C C . PRO B 1 132 ? 6.266 -13.93 -16.062 1 98.88 132 PRO B C 1
ATOM 2885 O O . PRO B 1 132 ? 6.363 -13.852 -17.281 1 98.88 132 PRO B O 1
ATOM 2888 N N . SER B 1 133 ? 7.113 -14.508 -15.219 1 98.69 133 SER B N 1
ATOM 2889 C CA . SER B 1 133 ? 8.18 -15.336 -15.766 1 98.69 133 SER B CA 1
ATOM 2890 C C . SER B 1 133 ? 7.641 -16.656 -16.297 1 98.69 133 SER B C 1
ATOM 2892 O O . SER B 1 133 ? 6.977 -17.406 -15.562 1 98.69 133 SER B O 1
ATOM 2894 N N . GLU B 1 134 ? 8.008 -16.969 -17.516 1 98.25 134 GLU B N 1
ATOM 2895 C CA . GLU B 1 134 ? 7.527 -18.203 -18.141 1 98.25 134 GLU B CA 1
ATOM 2896 C C . GLU B 1 134 ? 8.023 -19.422 -17.375 1 98.25 134 GLU B C 1
ATOM 2898 O O . GLU B 1 134 ? 7.277 -20.391 -17.172 1 98.25 134 GLU B O 1
ATOM 2903 N N . SER B 1 135 ? 9.234 -19.359 -17.016 1 97.94 135 SER B N 1
ATOM 2904 C CA . SER B 1 135 ? 9.836 -20.484 -16.312 1 97.94 135 SER B CA 1
ATOM 2905 C C . SER B 1 135 ? 9.148 -20.734 -14.977 1 97.94 135 SER B C 1
ATOM 2907 O O . SER B 1 135 ? 8.867 -21.875 -14.617 1 97.94 135 SER B O 1
ATOM 2909 N N . LEU B 1 136 ? 8.883 -19.672 -14.258 1 98.5 136 LEU B N 1
ATOM 2910 C CA . LEU B 1 136 ? 8.219 -19.812 -12.969 1 98.5 136 LEU B CA 1
ATOM 2911 C C . LEU B 1 136 ? 6.781 -20.297 -13.141 1 98.5 136 LEU B C 1
ATOM 2913 O O . LEU B 1 136 ? 6.305 -21.141 -12.375 1 98.5 136 LEU B O 1
ATOM 2917 N N . ASN B 1 137 ? 6.102 -19.797 -14.141 1 98.88 137 ASN B N 1
ATOM 2918 C CA . ASN B 1 137 ? 4.746 -20.266 -14.414 1 98.88 137 ASN B CA 1
ATOM 2919 C C . ASN B 1 137 ? 4.73 -21.75 -14.758 1 98.88 137 ASN B C 1
ATOM 2921 O O . ASN B 1 137 ? 3.82 -22.484 -14.352 1 98.88 137 ASN B O 1
ATOM 2925 N N . THR B 1 138 ? 5.695 -22.172 -15.516 1 98.69 138 THR B N 1
ATOM 2926 C CA . THR B 1 138 ? 5.785 -23.578 -15.875 1 98.69 138 THR B CA 1
ATOM 2927 C C . THR B 1 138 ? 5.969 -24.438 -14.625 1 98.69 138 THR B C 1
ATOM 2929 O O . THR B 1 138 ? 5.305 -25.469 -14.477 1 98.69 138 THR B O 1
ATOM 2932 N N . ARG B 1 139 ? 6.836 -24 -13.719 1 98.69 139 ARG B N 1
ATOM 2933 C CA . ARG B 1 139 ? 7.047 -24.734 -12.477 1 98.69 139 ARG B CA 1
ATOM 2934 C C . ARG B 1 139 ? 5.766 -24.797 -11.648 1 98.69 139 ARG B C 1
ATOM 2936 O O . ARG B 1 139 ? 5.473 -25.812 -11.023 1 98.69 139 ARG B O 1
ATOM 2943 N N . ILE B 1 140 ? 5.031 -23.719 -11.68 1 98.88 140 ILE B N 1
ATOM 2944 C CA . ILE B 1 140 ? 3.795 -23.641 -10.906 1 98.88 140 ILE B CA 1
ATOM 2945 C C . ILE B 1 140 ? 2.754 -24.578 -11.508 1 98.88 140 ILE B C 1
ATOM 2947 O O . ILE B 1 140 ? 2.07 -25.297 -10.773 1 98.88 140 ILE B O 1
ATOM 2951 N N . LEU B 1 141 ? 2.668 -24.594 -12.789 1 98.75 141 LEU B N 1
ATOM 2952 C CA . LEU B 1 141 ? 1.75 -25.5 -13.469 1 98.75 141 LEU B CA 1
ATOM 2953 C C . LEU B 1 141 ? 2.1 -26.953 -13.164 1 98.75 141 LEU B C 1
ATOM 2955 O O . LEU B 1 141 ? 1.213 -27.766 -12.883 1 98.75 141 LEU B O 1
ATOM 2959 N N . ASP B 1 142 ? 3.338 -27.266 -13.219 1 98.69 142 ASP B N 1
ATOM 2960 C CA . ASP B 1 142 ? 3.801 -28.625 -12.922 1 98.69 142 ASP B CA 1
ATOM 2961 C C . ASP B 1 142 ? 3.479 -29.016 -11.477 1 98.69 142 ASP B C 1
ATOM 2963 O O . ASP B 1 142 ? 3.039 -30.141 -11.219 1 98.69 142 ASP B O 1
ATOM 2967 N N . ALA B 1 143 ? 3.73 -28.078 -10.562 1 98.75 143 ALA B N 1
ATOM 2968 C CA . ALA B 1 143 ? 3.438 -28.312 -9.156 1 98.75 143 ALA B CA 1
ATOM 2969 C C . ALA B 1 143 ? 1.953 -28.609 -8.945 1 98.75 143 ALA B C 1
ATOM 2971 O O . ALA B 1 143 ? 1.591 -29.547 -8.227 1 98.75 143 ALA B O 1
ATOM 2972 N N . ALA B 1 144 ? 1.105 -27.812 -9.57 1 98.56 144 ALA B N 1
ATOM 2973 C CA . ALA B 1 144 ? -0.336 -28.016 -9.453 1 98.56 144 ALA B CA 1
ATOM 2974 C C . ALA B 1 144 ? -0.742 -29.391 -9.992 1 98.56 144 ALA B C 1
ATOM 2976 O O . ALA B 1 144 ? -1.565 -30.078 -9.391 1 98.56 144 ALA B O 1
ATOM 2977 N N . HIS B 1 145 ? -0.2 -29.734 -11.078 1 98.38 145 HIS B N 1
ATOM 2978 C CA . HIS B 1 145 ? -0.477 -31.031 -11.695 1 98.38 145 HIS B CA 1
ATOM 2979 C C . HIS B 1 145 ? -0.072 -32.188 -10.773 1 98.38 145 HIS B C 1
ATOM 2981 O O . HIS B 1 145 ? -0.849 -33.094 -10.555 1 98.38 145 HIS B O 1
ATOM 2987 N N . CYS B 1 146 ? 1.12 -32.125 -10.203 1 98.19 146 CYS B N 1
ATOM 2988 C CA . CYS B 1 146 ? 1.635 -33.156 -9.328 1 98.19 146 CYS B CA 1
ATOM 2989 C C . CYS B 1 146 ? 0.776 -33.281 -8.07 1 98.19 146 CYS B C 1
ATOM 2991 O O . CYS B 1 146 ? 0.557 -34.406 -7.574 1 98.19 146 CYS B O 1
ATOM 2993 N N . LEU B 1 147 ? 0.294 -32.125 -7.578 1 97.69 147 LEU B N 1
ATOM 2994 C CA . LEU B 1 147 ? -0.519 -32.125 -6.367 1 97.69 147 LEU B CA 1
ATOM 2995 C C . LEU B 1 147 ? -1.972 -32.469 -6.684 1 97.69 147 LEU B C 1
ATOM 2997 O O . LEU B 1 147 ? -2.785 -32.625 -5.773 1 97.69 147 LEU B O 1
ATOM 3001 N N . GLN B 1 148 ? -2.332 -32.5 -7.945 1 97.81 148 GLN B N 1
ATOM 3002 C CA . GLN B 1 148 ? -3.695 -32.719 -8.414 1 97.81 148 GLN B CA 1
ATOM 3003 C C . GLN B 1 148 ? -4.648 -31.656 -7.895 1 97.81 148 GLN B C 1
ATOM 3005 O O . GLN B 1 148 ? -5.746 -31.969 -7.434 1 97.81 148 GLN B O 1
ATOM 3010 N N . ILE B 1 149 ? -4.133 -30.422 -7.879 1 96.94 149 ILE B N 1
ATOM 3011 C CA . ILE B 1 149 ? -4.961 -29.281 -7.527 1 96.94 149 ILE B CA 1
ATOM 3012 C C . ILE B 1 149 ? -5.363 -28.516 -8.797 1 96.94 149 ILE B C 1
ATOM 3014 O O . ILE B 1 149 ? -4.504 -28.141 -9.594 1 96.94 149 ILE B O 1
ATOM 3018 N N . PRO B 1 150 ? -6.688 -28.422 -9.008 1 97.06 150 PRO B N 1
ATOM 3019 C CA . PRO B 1 150 ? -7.121 -27.656 -10.18 1 97.06 150 PRO B CA 1
ATOM 3020 C C . PRO B 1 150 ? -6.574 -26.234 -10.195 1 97.06 150 PRO B C 1
ATOM 3022 O O . PRO B 1 150 ? -6.578 -25.562 -9.164 1 97.06 150 PRO B O 1
ATOM 3025 N N . LEU B 1 151 ? -6.055 -25.828 -11.32 1 98.12 151 LEU B N 1
ATOM 3026 C CA . LEU B 1 151 ? -5.465 -24.516 -11.516 1 98.12 151 LEU B CA 1
ATOM 3027 C C . LEU B 1 151 ? -5.965 -23.875 -12.812 1 98.12 151 LEU B C 1
ATOM 3029 O O . LEU B 1 151 ? -5.855 -24.484 -13.883 1 98.12 151 LEU B O 1
ATOM 3033 N N . LYS B 1 152 ? -6.574 -22.719 -12.68 1 98.5 152 LYS B N 1
ATOM 3034 C CA . LYS B 1 152 ? -7.02 -21.969 -13.844 1 98.5 152 LYS B CA 1
ATOM 3035 C C . LYS B 1 152 ? -6.02 -20.875 -14.203 1 98.5 152 LYS B C 1
ATOM 3037 O O . LYS B 1 152 ? -5.238 -20.438 -13.352 1 98.5 152 LYS B O 1
ATOM 3042 N N . THR B 1 153 ? -5.945 -20.5 -15.438 1 98.69 153 THR B N 1
ATOM 3043 C CA . THR B 1 153 ? -5.105 -19.391 -15.891 1 98.69 153 THR B CA 1
ATOM 3044 C C . THR B 1 153 ? -5.961 -18.25 -16.406 1 98.69 153 THR B C 1
ATOM 3046 O O . THR B 1 153 ? -7.02 -18.469 -17 1 98.69 153 THR B O 1
ATOM 3049 N N . ALA B 1 154 ? -5.551 -17 -16.125 1 98.81 154 ALA B N 1
ATOM 3050 C CA . ALA B 1 154 ? -6.32 -15.844 -16.578 1 98.81 154 ALA B CA 1
ATOM 3051 C C . ALA B 1 154 ? -5.445 -14.602 -16.656 1 98.81 154 ALA B C 1
ATOM 3053 O O . ALA B 1 154 ? -4.418 -14.516 -15.977 1 98.81 154 ALA B O 1
ATOM 3054 N N . ARG B 1 155 ? -5.836 -13.68 -17.547 1 98.75 155 ARG B N 1
ATOM 3055 C CA . ARG B 1 155 ? -5.367 -12.305 -17.391 1 98.75 155 ARG B CA 1
ATOM 3056 C C . ARG B 1 155 ? -6.039 -11.633 -16.203 1 98.75 155 ARG B C 1
ATOM 3058 O O . ARG B 1 155 ? -7.254 -11.727 -16.031 1 98.75 155 ARG B O 1
ATOM 3065 N N . ILE B 1 156 ? -5.281 -10.961 -15.391 1 98.94 156 ILE B N 1
ATOM 3066 C CA . ILE B 1 156 ? -5.824 -10.352 -14.18 1 98.94 156 ILE B CA 1
ATOM 3067 C C . ILE B 1 156 ? -5.746 -8.828 -14.289 1 98.94 156 ILE B C 1
ATOM 3069 O O . ILE B 1 156 ? -4.988 -8.297 -15.102 1 98.94 156 ILE B O 1
ATOM 3073 N N . HIS B 1 157 ? -6.609 -8.148 -13.562 1 98.94 157 HIS B N 1
ATOM 3074 C CA . HIS B 1 157 ? -6.613 -6.703 -13.375 1 98.94 157 HIS B CA 1
ATOM 3075 C C . HIS B 1 157 ? -5.887 -6.309 -12.094 1 98.94 157 HIS B C 1
ATOM 3077 O O . HIS B 1 157 ? -6.336 -6.641 -10.992 1 98.94 157 HIS B O 1
ATOM 3083 N N . SER B 1 158 ? -4.738 -5.703 -12.211 1 98.94 158 SER B N 1
ATOM 3084 C CA . SER B 1 158 ? -4.102 -5.086 -11.055 1 98.94 158 SER B CA 1
ATOM 3085 C C . SER B 1 158 ? -4.543 -3.635 -10.891 1 98.94 158 SER B C 1
ATOM 3087 O O . SER B 1 158 ? -4.129 -2.762 -11.656 1 98.94 158 SER B O 1
ATOM 3089 N N . SER B 1 159 ? -5.273 -3.375 -9.812 1 98.81 159 SER B N 1
ATOM 3090 C CA . SER B 1 159 ? -5.852 -2.043 -9.648 1 98.81 159 SER B CA 1
ATOM 3091 C C . SER B 1 159 ? -5.246 -1.323 -8.453 1 98.81 159 SER B C 1
ATOM 3093 O O . SER B 1 159 ? -5.055 -1.925 -7.391 1 98.81 159 SER B O 1
ATOM 3095 N N . ASP B 1 160 ? -5.012 -0.016 -8.609 1 98.44 160 ASP B N 1
ATOM 3096 C CA . ASP B 1 160 ? -4.574 0.812 -7.492 1 98.44 160 ASP B CA 1
ATOM 3097 C C . ASP B 1 160 ? -5.77 1.308 -6.68 1 98.44 160 ASP B C 1
ATOM 3099 O O . ASP B 1 160 ? -5.594 1.933 -5.629 1 98.44 160 ASP B O 1
ATOM 3103 N N . VAL B 1 161 ? -6.918 1.06 -7.195 1 98.69 161 VAL B N 1
ATOM 3104 C CA . VAL B 1 161 ? -8.117 1.596 -6.551 1 98.69 161 VAL B CA 1
ATOM 3105 C C . VAL B 1 161 ? -9.062 0.456 -6.188 1 98.69 161 VAL B C 1
ATOM 3107 O O . VAL B 1 161 ? -9.43 -0.353 -7.047 1 98.69 161 VAL B O 1
ATOM 3110 N N . PHE B 1 162 ? -9.477 0.393 -4.91 1 97.88 162 PHE B N 1
ATOM 3111 C CA . PHE B 1 162 ? -10.391 -0.639 -4.43 1 97.88 162 PHE B CA 1
ATOM 3112 C C . PHE B 1 162 ? -11.844 -0.194 -4.582 1 97.88 162 PHE B C 1
ATOM 3114 O O . PHE B 1 162 ? -12.703 -0.987 -4.969 1 97.88 162 PHE B O 1
ATOM 3121 N N . TYR B 1 163 ? -12.117 1.092 -4.332 1 97.62 163 TYR B N 1
ATOM 3122 C CA . TYR B 1 163 ? -13.445 1.685 -4.465 1 97.62 163 TYR B CA 1
ATOM 3123 C C . TYR B 1 163 ? -13.484 2.68 -5.621 1 97.62 163 TYR B C 1
ATOM 3125 O O . TYR B 1 163 ? -12.836 3.73 -5.562 1 97.62 163 TYR B O 1
ATOM 3133 N N . THR B 1 164 ? -14.211 2.416 -6.621 1 97.5 164 THR B N 1
ATOM 3134 C CA . THR B 1 164 ? -14.352 3.342 -7.738 1 97.5 164 THR B CA 1
ATOM 3135 C C . THR B 1 164 ? -15.758 3.932 -7.781 1 97.5 164 THR B C 1
ATOM 3137 O O . THR B 1 164 ? -16.703 3.342 -7.25 1 97.5 164 THR B O 1
ATOM 3140 N N . GLU B 1 165 ? -15.844 5.086 -8.352 1 97.81 165 GLU B N 1
ATOM 3141 C CA . GLU B 1 165 ? -17.141 5.707 -8.547 1 97.81 165 GLU B CA 1
ATOM 3142 C C . GLU B 1 165 ? -17.812 5.211 -9.836 1 97.81 165 GLU B C 1
ATOM 3144 O O . GLU B 1 165 ? -17.156 4.574 -10.664 1 97.81 165 GLU B O 1
ATOM 3149 N N . ASP B 1 166 ? -19.047 5.52 -10.031 1 96.62 166 ASP B N 1
ATOM 3150 C CA . ASP B 1 166 ? -19.859 4.953 -11.109 1 96.62 166 ASP B CA 1
ATOM 3151 C C . ASP B 1 166 ? -19.531 5.605 -12.445 1 96.62 166 ASP B C 1
ATOM 3153 O O . ASP B 1 166 ? -19.891 5.086 -13.5 1 96.62 166 ASP B O 1
ATOM 3157 N N . ASN B 1 167 ? -18.844 6.715 -12.438 1 97.19 167 ASN B N 1
ATOM 3158 C CA . ASN B 1 167 ? -18.594 7.461 -13.664 1 97.19 167 ASN B CA 1
ATOM 3159 C C . ASN B 1 167 ? -17.359 6.961 -14.391 1 97.19 167 ASN B C 1
ATOM 3161 O O . ASN B 1 167 ? -16.938 7.547 -15.398 1 97.19 167 ASN B O 1
ATOM 3165 N N . VAL B 1 168 ? -16.734 5.965 -13.898 1 97.5 168 VAL B N 1
ATOM 3166 C CA . VAL B 1 168 ? -15.602 5.332 -14.578 1 97.5 168 VAL B CA 1
ATOM 3167 C C . VAL B 1 168 ? -15.945 3.883 -14.922 1 97.5 168 VAL B C 1
ATOM 3169 O O . VAL B 1 168 ? -16.969 3.357 -14.461 1 97.5 168 VAL B O 1
ATOM 3172 N N . ASP B 1 169 ? -15.117 3.225 -15.758 1 95.56 169 ASP B N 1
ATOM 3173 C CA . ASP B 1 169 ? -15.383 1.858 -16.203 1 95.56 169 ASP B CA 1
ATOM 3174 C C . ASP B 1 169 ? -15.469 0.901 -15.023 1 95.56 169 ASP B C 1
ATOM 3176 O O . ASP B 1 169 ? -14.57 0.851 -14.188 1 95.56 169 ASP B O 1
ATOM 3180 N N . GLY B 1 170 ? -16.531 0.141 -14.938 1 95.69 170 GLY B N 1
ATOM 3181 C CA . GLY B 1 170 ? -16.641 -0.949 -13.977 1 95.69 170 GLY B CA 1
ATOM 3182 C C . GLY B 1 170 ? -16.094 -2.26 -14.5 1 95.69 170 GLY B C 1
ATOM 3183 O O . GLY B 1 170 ? -15.453 -2.295 -15.555 1 95.69 170 GLY B O 1
ATOM 3184 N N . TYR B 1 171 ? -16.297 -3.299 -13.695 1 96.5 171 TYR B N 1
ATOM 3185 C CA . TYR B 1 171 ? -15.688 -4.586 -14 1 96.5 171 TYR B CA 1
ATOM 3186 C C . TYR B 1 171 ? -16.188 -5.125 -15.336 1 96.5 171 TYR B C 1
ATOM 3188 O O . TYR B 1 171 ? -15.453 -5.777 -16.078 1 96.5 171 TYR B O 1
ATOM 3196 N N . LYS B 1 172 ? -17.422 -4.875 -15.734 1 97 172 LYS B N 1
ATOM 3197 C CA . LYS B 1 172 ? -17.969 -5.367 -17 1 97 172 LYS B CA 1
ATOM 3198 C C . LYS B 1 172 ? -17.234 -4.762 -18.188 1 97 172 LYS B C 1
ATOM 3200 O O . LYS B 1 172 ? -16.891 -5.469 -19.141 1 97 172 LYS B O 1
ATOM 3205 N N . GLU B 1 173 ? -17.047 -3.441 -18.094 1 97.75 173 GLU B N 1
ATOM 3206 C CA . GLU B 1 173 ? -16.312 -2.77 -19.156 1 97.75 173 GLU B CA 1
ATOM 3207 C C . GLU B 1 173 ? -14.867 -3.25 -19.219 1 97.75 173 GLU B C 1
ATOM 3209 O O . GLU B 1 173 ? -14.297 -3.379 -20.297 1 97.75 173 GLU B O 1
ATOM 3214 N N . ILE B 1 174 ? -14.32 -3.516 -18.062 1 97.88 174 ILE B N 1
ATOM 3215 C CA . ILE B 1 174 ? -12.93 -3.951 -17.984 1 97.88 174 ILE B CA 1
ATOM 3216 C C . ILE B 1 174 ? -12.781 -5.328 -18.625 1 97.88 174 ILE B C 1
ATOM 3218 O O . ILE B 1 174 ? -11.828 -5.578 -19.359 1 97.88 174 ILE B O 1
ATOM 3222 N N . ILE B 1 175 ? -13.711 -6.227 -18.391 1 97.5 175 ILE B N 1
ATOM 3223 C CA . ILE B 1 175 ? -13.703 -7.539 -19.031 1 97.5 175 ILE B CA 1
ATOM 3224 C C . ILE B 1 175 ? -13.781 -7.371 -20.547 1 97.5 175 ILE B C 1
ATOM 3226 O O . ILE B 1 175 ? -12.992 -7.965 -21.281 1 97.5 175 ILE B O 1
ATOM 3230 N N . LYS B 1 176 ? -14.711 -6.559 -20.969 1 97.75 176 LYS B N 1
ATOM 3231 C CA . LYS B 1 176 ? -14.977 -6.375 -22.406 1 97.75 176 LYS B CA 1
ATOM 3232 C C . LYS B 1 176 ? -13.766 -5.781 -23.109 1 97.75 176 LYS B C 1
ATOM 3234 O O . LYS B 1 176 ? -13.383 -6.242 -24.188 1 97.75 176 LYS B O 1
ATOM 3239 N N . LYS B 1 177 ? -13.133 -4.836 -22.469 1 98.31 177 LYS B N 1
ATOM 3240 C CA . LYS B 1 177 ? -12.086 -4.074 -23.141 1 98.31 177 LYS B CA 1
ATOM 3241 C C . LYS B 1 177 ? -10.727 -4.746 -22.969 1 98.31 177 LYS B C 1
ATOM 3243 O O . LYS B 1 177 ? -9.867 -4.656 -23.859 1 98.31 177 LYS B O 1
ATOM 3248 N N . HIS B 1 178 ? -10.562 -5.453 -21.812 1 98.38 178 HIS B N 1
ATOM 3249 C CA . HIS B 1 178 ? -9.203 -5.852 -21.484 1 98.38 178 HIS B CA 1
ATOM 3250 C C . HIS B 1 178 ? -9.125 -7.336 -21.156 1 98.38 178 HIS B C 1
ATOM 3252 O O . HIS B 1 178 ? -8.047 -7.859 -20.859 1 98.38 178 HIS B O 1
ATOM 3258 N N . GLN B 1 179 ? -10.172 -8.031 -21.062 1 98.12 179 GLN B N 1
ATOM 3259 C CA . GLN B 1 179 ? -10.273 -9.484 -20.922 1 98.12 179 GLN B CA 1
ATOM 3260 C C . GLN B 1 179 ? -9.719 -9.945 -19.578 1 98.12 179 GLN B C 1
ATOM 3262 O O . GLN B 1 179 ? -9.133 -11.023 -19.484 1 98.12 179 GLN B O 1
ATOM 3267 N N . CYS B 1 180 ? -9.781 -9.086 -18.594 1 98.75 180 CYS B N 1
ATOM 3268 C CA . CYS B 1 180 ? -9.406 -9.477 -17.25 1 98.75 180 CYS B CA 1
ATOM 3269 C C . CYS B 1 180 ? -10.516 -10.281 -16.578 1 98.75 180 CYS B C 1
ATOM 3271 O O . CYS B 1 180 ? -11.688 -9.891 -16.641 1 98.75 180 CYS B O 1
ATOM 3273 N N . GLU B 1 181 ? -10.094 -11.352 -15.859 1 98.62 181 GLU B N 1
ATOM 3274 C CA . GLU B 1 181 ? -11.133 -12.219 -15.312 1 98.62 181 GLU B CA 1
ATOM 3275 C C . GLU B 1 181 ? -11.258 -12.055 -13.805 1 98.62 181 GLU B C 1
ATOM 3277 O O . GLU B 1 181 ? -12.242 -12.492 -13.203 1 98.62 181 GLU B O 1
ATOM 3282 N N . CYS B 1 182 ? -10.328 -11.453 -13.18 1 98.75 182 CYS B N 1
ATOM 3283 C CA . CYS B 1 182 ? -10.383 -11.148 -11.758 1 98.75 182 CYS B CA 1
ATOM 3284 C C . CYS B 1 182 ? -9.492 -9.961 -11.422 1 98.75 182 CYS B C 1
ATOM 3286 O O . CYS B 1 182 ? -8.719 -9.5 -12.258 1 98.75 182 CYS B O 1
ATOM 3288 N N . VAL B 1 183 ? -9.672 -9.43 -10.242 1 98.88 183 VAL B N 1
ATOM 3289 C CA . VAL B 1 183 ? -8.969 -8.211 -9.875 1 98.88 183 VAL B CA 1
ATOM 3290 C C . VAL B 1 183 ? -8.188 -8.43 -8.578 1 98.88 183 VAL B C 1
ATOM 3292 O O . VAL B 1 183 ? -8.672 -9.102 -7.664 1 98.88 183 VAL B O 1
ATOM 3295 N N . GLU B 1 184 ? -6.949 -7.988 -8.57 1 98.69 184 GLU B N 1
ATOM 3296 C CA . GLU B 1 184 ? -6.09 -7.836 -7.406 1 98.69 184 GLU B CA 1
ATOM 3297 C C . GLU B 1 184 ? -5.312 -6.523 -7.461 1 98.69 184 GLU B C 1
ATOM 3299 O O . GLU B 1 184 ? -5.648 -5.629 -8.242 1 98.69 184 GLU B O 1
ATOM 3304 N N . MET B 1 185 ? -4.27 -6.332 -6.566 1 98.88 185 MET B N 1
ATOM 3305 C CA . MET B 1 185 ? -3.807 -4.953 -6.473 1 98.88 185 MET B CA 1
ATOM 3306 C C . MET B 1 185 ? -2.287 -4.879 -6.594 1 98.88 185 MET B C 1
ATOM 3308 O O . MET B 1 185 ? -1.691 -3.826 -6.359 1 98.88 185 MET B O 1
ATOM 3312 N N . GLU B 1 186 ? -1.546 -5.996 -6.938 1 98.88 186 GLU B N 1
ATOM 3313 C CA . GLU B 1 186 ? -0.104 -5.914 -6.723 1 98.88 186 GLU B CA 1
ATOM 3314 C C . GLU B 1 186 ? 0.664 -6.371 -7.961 1 98.88 186 GLU B C 1
ATOM 3316 O O . GLU B 1 186 ? 1.732 -5.836 -8.266 1 98.88 186 GLU B O 1
ATOM 3321 N N . SER B 1 187 ? 0.255 -7.254 -8.773 1 98.94 187 SER B N 1
ATOM 3322 C CA . SER B 1 187 ? 1.062 -8.094 -9.656 1 98.94 187 SER B CA 1
ATOM 3323 C C . SER B 1 187 ? 1.697 -7.266 -10.766 1 98.94 187 SER B C 1
ATOM 3325 O O . SER B 1 187 ? 2.807 -7.57 -11.219 1 98.94 187 SER B O 1
ATOM 3327 N N . PHE B 1 188 ? 0.996 -6.23 -11.242 1 98.94 188 PHE B N 1
ATOM 3328 C CA . PHE B 1 188 ? 1.525 -5.391 -12.312 1 98.94 188 PHE B CA 1
ATOM 3329 C C . PHE B 1 188 ? 2.877 -4.805 -11.922 1 98.94 188 PHE B C 1
ATOM 3331 O O . PHE B 1 188 ? 3.842 -4.887 -12.68 1 98.94 188 PHE B O 1
ATOM 3338 N N . ALA B 1 189 ? 2.986 -4.289 -10.727 1 98.94 189 ALA B N 1
ATOM 3339 C CA . ALA B 1 189 ? 4.238 -3.713 -10.25 1 98.94 189 ALA B CA 1
ATOM 3340 C C . ALA B 1 189 ? 5.285 -4.797 -10.008 1 98.94 189 ALA B C 1
ATOM 3342 O O . ALA B 1 189 ? 6.473 -4.598 -10.281 1 98.94 189 ALA B O 1
ATOM 3343 N N . LEU B 1 190 ? 4.855 -5.949 -9.469 1 98.94 190 LEU B N 1
ATOM 3344 C CA . LEU B 1 190 ? 5.773 -7.059 -9.242 1 98.94 190 LEU B CA 1
ATOM 3345 C C . LEU B 1 190 ? 6.41 -7.516 -10.547 1 98.94 190 LEU B C 1
ATOM 3347 O O . LEU B 1 190 ? 7.629 -7.664 -10.633 1 98.94 190 LEU B O 1
ATOM 3351 N N . PHE B 1 191 ? 5.578 -7.746 -11.586 1 99 191 PHE B N 1
ATOM 3352 C CA . PHE B 1 191 ? 6.078 -8.172 -12.891 1 99 191 PHE B CA 1
ATOM 3353 C C . PHE B 1 191 ? 7.02 -7.129 -13.477 1 99 191 PHE B C 1
ATOM 3355 O O . PHE B 1 191 ? 8.047 -7.473 -14.062 1 99 191 PHE B O 1
ATOM 3362 N N . HIS B 1 192 ? 6.684 -5.883 -13.289 1 98.94 192 HIS B N 1
ATOM 3363 C CA . HIS B 1 192 ? 7.52 -4.797 -13.789 1 98.94 192 HIS B CA 1
ATOM 3364 C C . HIS B 1 192 ? 8.906 -4.832 -13.156 1 98.94 192 HIS B C 1
ATOM 3366 O O . HIS B 1 192 ? 9.914 -4.824 -13.867 1 98.94 192 HIS B O 1
ATOM 3372 N N . ASN B 1 193 ? 8.953 -4.871 -11.828 1 98.88 193 ASN B N 1
ATOM 3373 C CA . ASN B 1 193 ? 10.234 -4.852 -11.125 1 98.88 193 ASN B CA 1
ATOM 3374 C C . ASN B 1 193 ? 11.078 -6.074 -11.469 1 98.88 193 ASN B C 1
ATOM 3376 O O . ASN B 1 193 ? 12.297 -5.973 -11.602 1 98.88 193 ASN B O 1
ATOM 3380 N N . ALA B 1 194 ? 10.391 -7.23 -11.586 1 98.94 194 ALA B N 1
ATOM 3381 C CA . ALA B 1 194 ? 11.117 -8.445 -11.945 1 98.94 194 ALA B CA 1
ATOM 3382 C C . ALA B 1 194 ? 11.789 -8.305 -13.305 1 98.94 194 ALA B C 1
ATOM 3384 O O . ALA B 1 194 ? 12.977 -8.602 -13.461 1 98.94 194 ALA B O 1
ATOM 3385 N N . LYS B 1 195 ? 11.031 -7.855 -14.242 1 98.69 195 LYS B N 1
ATOM 3386 C CA . LYS B 1 195 ? 11.562 -7.652 -15.586 1 98.69 195 LYS B CA 1
ATOM 3387 C C . LYS B 1 195 ? 12.703 -6.633 -15.578 1 98.69 195 LYS B C 1
ATOM 3389 O O . LYS B 1 195 ? 13.758 -6.867 -16.156 1 98.69 195 LYS B O 1
ATOM 3394 N N . LEU B 1 196 ? 12.484 -5.527 -14.938 1 98.44 196 LEU B N 1
ATOM 3395 C CA . LEU B 1 196 ? 13.438 -4.434 -14.867 1 98.44 196 LEU B CA 1
ATOM 3396 C C . LEU B 1 196 ? 14.781 -4.918 -14.32 1 98.44 196 LEU B C 1
ATOM 3398 O O . LEU B 1 196 ? 15.836 -4.523 -14.828 1 98.44 196 LEU B O 1
ATOM 3402 N N . LEU B 1 197 ? 14.711 -5.801 -13.297 1 98.38 197 LEU B N 1
ATOM 3403 C CA . LEU B 1 197 ? 15.93 -6.172 -12.578 1 98.38 197 LEU B CA 1
ATOM 3404 C C . LEU B 1 197 ? 16.438 -7.539 -13.023 1 98.38 197 LEU B C 1
ATOM 3406 O O . LEU B 1 197 ? 17.359 -8.094 -12.422 1 98.38 197 LEU B O 1
ATOM 3410 N N . GLY B 1 198 ? 15.812 -8.086 -14.086 1 98.5 198 GLY B N 1
ATOM 3411 C CA . GLY B 1 198 ? 16.25 -9.352 -14.648 1 98.5 198 GLY B CA 1
ATOM 3412 C C . GLY B 1 198 ? 16.016 -10.531 -13.719 1 98.5 198 GLY B C 1
ATOM 3413 O O . GLY B 1 198 ? 16.875 -11.406 -13.586 1 98.5 198 GLY B O 1
ATOM 3414 N N . LYS B 1 199 ? 14.938 -10.508 -12.961 1 98.81 199 LYS B N 1
ATOM 3415 C CA . LYS B 1 199 ? 14.562 -11.547 -12.008 1 98.81 199 LYS B CA 1
ATOM 3416 C C . LYS B 1 199 ? 13.234 -12.188 -12.391 1 98.81 199 LYS B C 1
ATOM 3418 O O . LYS B 1 199 ? 12.703 -11.938 -13.477 1 98.81 199 LYS B O 1
ATOM 3423 N N . ASN B 1 200 ? 12.703 -13.125 -11.547 1 98.94 200 ASN B N 1
ATOM 3424 C CA . ASN B 1 200 ? 11.508 -13.883 -11.898 1 98.94 200 ASN B CA 1
ATOM 3425 C C . ASN B 1 200 ? 10.344 -13.57 -10.961 1 98.94 200 ASN B C 1
ATOM 3427 O O . ASN B 1 200 ? 10.539 -13.391 -9.758 1 98.94 200 ASN B O 1
ATOM 3431 N N . ALA B 1 201 ? 9.164 -13.508 -11.57 1 98.94 201 ALA B N 1
ATOM 3432 C CA . ALA B 1 201 ? 7.957 -13.273 -10.781 1 98.94 201 ALA B CA 1
ATOM 3433 C C . ALA B 1 201 ? 6.781 -14.078 -11.32 1 98.94 201 ALA B C 1
ATOM 3435 O O . ALA B 1 201 ? 6.707 -14.352 -12.523 1 98.94 201 ALA B O 1
ATOM 3436 N N . ALA B 1 202 ? 5.918 -14.484 -10.484 1 98.94 202 ALA B N 1
ATOM 3437 C CA . ALA B 1 202 ? 4.633 -15.109 -10.797 1 98.94 202 ALA B CA 1
ATOM 3438 C C . ALA B 1 202 ? 3.568 -14.703 -9.781 1 98.94 202 ALA B C 1
ATOM 3440 O O . ALA B 1 202 ? 3.873 -14.047 -8.781 1 98.94 202 ALA B O 1
ATOM 3441 N N . CYS B 1 203 ? 2.336 -14.984 -10.102 1 98.94 203 CYS B N 1
ATOM 3442 C CA . CYS B 1 203 ? 1.226 -14.633 -9.219 1 98.94 203 CYS B CA 1
ATOM 3443 C C . CYS B 1 203 ? 0.176 -15.742 -9.195 1 98.94 203 CYS B C 1
ATOM 3445 O O . CYS B 1 203 ? -0.373 -16.109 -10.242 1 98.94 203 CYS B O 1
ATOM 3447 N N . LEU B 1 204 ? -0.039 -16.25 -8.031 1 98.81 204 LEU B N 1
ATOM 3448 C CA . LEU B 1 204 ? -1.109 -17.188 -7.723 1 98.81 204 LEU B CA 1
ATOM 3449 C C . LEU B 1 204 ? -2.174 -16.531 -6.852 1 98.81 204 LEU B C 1
ATOM 3451 O O . LEU B 1 204 ? -1.854 -15.93 -5.824 1 98.81 204 LEU B O 1
ATOM 3455 N N . LEU B 1 205 ? -3.42 -16.719 -7.297 1 98.56 205 LEU B N 1
ATOM 3456 C CA . LEU B 1 205 ? -4.512 -16.062 -6.582 1 98.56 205 LEU B CA 1
ATOM 3457 C C . LEU B 1 205 ? -5.578 -17.078 -6.172 1 98.56 205 LEU B C 1
ATOM 3459 O O . LEU B 1 205 ? -5.812 -18.047 -6.879 1 98.56 205 LEU B O 1
ATOM 3463 N N . THR B 1 206 ? -6.164 -16.859 -5.047 1 97.62 206 THR B N 1
ATOM 3464 C CA . THR B 1 206 ? -7.414 -17.516 -4.676 1 97.62 206 THR B CA 1
ATOM 3465 C C . THR B 1 206 ? -8.586 -16.547 -4.762 1 97.62 206 THR B C 1
ATOM 3467 O O . THR B 1 206 ? -8.516 -15.43 -4.23 1 97.62 206 THR B O 1
ATOM 3470 N N . ILE B 1 207 ? -9.664 -16.969 -5.43 1 96.94 207 ILE B N 1
ATOM 3471 C CA . ILE B 1 207 ? -10.852 -16.125 -5.547 1 96.94 207 ILE B CA 1
ATOM 3472 C C . ILE B 1 207 ? -11.57 -16.062 -4.199 1 96.94 207 ILE B C 1
ATOM 3474 O O . ILE B 1 207 ? -12.008 -17.078 -3.674 1 96.94 207 ILE B O 1
ATOM 3478 N N . SER B 1 208 ? -11.68 -14.828 -3.674 1 94.44 208 SER B N 1
ATOM 3479 C CA . SER B 1 208 ? -12.25 -14.648 -2.346 1 94.44 208 SER B CA 1
ATOM 3480 C C . SER B 1 208 ? -13.672 -14.086 -2.428 1 94.44 208 SER B C 1
ATOM 3482 O O . SER B 1 208 ? -14.422 -14.141 -1.452 1 94.44 208 SER B O 1
ATOM 3484 N N . ASP B 1 209 ? -13.992 -13.484 -3.506 1 94.25 209 ASP B N 1
ATOM 3485 C CA . ASP B 1 209 ? -15.305 -12.891 -3.738 1 94.25 209 ASP B CA 1
ATOM 3486 C C . ASP B 1 209 ? -15.602 -12.781 -5.234 1 94.25 209 ASP B C 1
ATOM 3488 O O . ASP B 1 209 ? -14.703 -12.93 -6.062 1 94.25 209 ASP B O 1
ATOM 3492 N N . SER B 1 210 ? -16.906 -12.625 -5.508 1 95.81 210 SER B N 1
ATOM 3493 C CA . SER B 1 210 ? -17.312 -12.555 -6.906 1 95.81 210 SER B CA 1
ATOM 3494 C C . SER B 1 210 ? -18.188 -11.328 -7.164 1 95.81 210 SER B C 1
ATOM 3496 O O . SER B 1 210 ? -19.172 -11.094 -6.457 1 95.81 210 SER B O 1
ATOM 3498 N N . PHE B 1 211 ? -17.812 -10.555 -8.18 1 95.12 211 PHE B N 1
ATOM 3499 C CA . PHE B 1 211 ? -18.594 -9.391 -8.578 1 95.12 211 PHE B CA 1
ATOM 3500 C C . PHE B 1 211 ? -19.859 -9.82 -9.32 1 95.12 211 PHE B C 1
ATOM 3502 O O . PHE B 1 211 ? -20.766 -9.023 -9.508 1 95.12 211 PHE B O 1
ATOM 3509 N N . VAL B 1 212 ? -19.906 -11.078 -9.688 1 92.44 212 VAL B N 1
ATOM 3510 C CA . VAL B 1 212 ? -21.016 -11.609 -10.477 1 92.44 212 VAL B CA 1
ATOM 3511 C C . VAL B 1 212 ? -22.047 -12.242 -9.547 1 92.44 212 VAL B C 1
ATOM 3513 O O . VAL B 1 212 ? -23.203 -11.836 -9.531 1 92.44 212 VAL B O 1
ATOM 3516 N N . THR B 1 213 ? -21.578 -13.117 -8.641 1 89.94 213 THR B N 1
ATOM 3517 C CA . THR B 1 213 ? -22.5 -13.852 -7.773 1 89.94 213 THR B CA 1
ATOM 3518 C C . THR B 1 213 ? -22.688 -13.133 -6.445 1 89.94 213 THR B C 1
ATOM 3520 O O . THR B 1 213 ? -23.625 -13.422 -5.695 1 89.94 213 THR B O 1
ATOM 3523 N N . HIS B 1 214 ? -21.734 -12.289 -6.078 1 86.94 214 HIS B N 1
ATOM 3524 C CA . HIS B 1 214 ? -21.734 -11.516 -4.844 1 86.94 214 HIS B CA 1
ATOM 3525 C C . HIS B 1 214 ? -21.453 -12.398 -3.637 1 86.94 214 HIS B C 1
ATOM 3527 O O . HIS B 1 214 ? -21.734 -12.016 -2.498 1 86.94 214 HIS B O 1
ATOM 3533 N N . GLU B 1 215 ? -20.953 -13.602 -3.939 1 85.19 215 GLU B N 1
ATOM 3534 C CA . GLU B 1 215 ? -20.438 -14.445 -2.865 1 85.19 215 GLU B CA 1
ATOM 3535 C C . GLU B 1 215 ? -19.141 -13.891 -2.295 1 85.19 215 GLU B C 1
ATOM 3537 O O . GLU B 1 215 ? -18.328 -13.312 -3.025 1 85.19 215 GLU B O 1
ATOM 3542 N N . GLU B 1 216 ? -19.047 -14 -0.938 1 83.19 216 GLU B N 1
ATOM 3543 C CA . GLU B 1 216 ? -17.828 -13.539 -0.282 1 83.19 216 GLU B CA 1
ATOM 3544 C C . GLU B 1 216 ? -17.422 -14.469 0.857 1 83.19 216 GLU B C 1
ATOM 3546 O O . GLU B 1 216 ? -18.281 -14.984 1.581 1 83.19 216 GLU B O 1
ATOM 3551 N N . LEU B 1 217 ? -16.188 -14.695 0.945 1 77.75 217 LEU B N 1
ATOM 3552 C CA . LEU B 1 217 ? -15.656 -15.414 2.1 1 77.75 217 LEU B CA 1
ATOM 3553 C C . LEU B 1 217 ? -15.43 -14.461 3.271 1 77.75 217 LEU B C 1
ATOM 3555 O O . LEU B 1 217 ? -15.078 -13.297 3.072 1 77.75 217 LEU B O 1
ATOM 3559 N N . SER B 1 218 ? -15.734 -15.062 4.461 1 68.62 218 SER B N 1
ATOM 3560 C CA . SER B 1 218 ? -15.344 -14.281 5.629 1 68.62 218 SER B CA 1
ATOM 3561 C C . SER B 1 218 ? -13.828 -14.172 5.738 1 68.62 218 SER B C 1
ATOM 3563 O O . SER B 1 218 ? -13.094 -14.938 5.109 1 68.62 218 SER B O 1
ATOM 3565 N N . SER B 1 219 ? -13.391 -13.242 6.484 1 62.56 219 SER B N 1
ATOM 3566 C CA . SER B 1 219 ? -11.953 -13.047 6.668 1 62.56 219 SER B CA 1
ATOM 3567 C C . SER B 1 219 ? -11.281 -14.32 7.168 1 62.56 219 SER B C 1
ATOM 3569 O O . SER B 1 219 ? -10.195 -14.68 6.703 1 62.56 219 SER B O 1
ATOM 3571 N N . LEU B 1 220 ? -11.93 -14.969 8.031 1 60 220 LEU B N 1
ATOM 3572 C CA . LEU B 1 220 ? -11.398 -16.203 8.602 1 60 220 LEU B CA 1
ATOM 3573 C C . LEU B 1 220 ? -11.422 -17.328 7.574 1 60 220 LEU B C 1
ATOM 3575 O O . LEU B 1 220 ? -10.453 -18.078 7.457 1 60 220 LEU B O 1
ATOM 3579 N N . ALA B 1 221 ? -12.492 -17.5 6.836 1 64.56 221 ALA B N 1
ATOM 3580 C CA . ALA B 1 221 ? -12.609 -18.531 5.805 1 64.56 221 ALA B CA 1
ATOM 3581 C C . ALA B 1 221 ? -11.578 -18.312 4.699 1 64.56 221 ALA B C 1
ATOM 3583 O O . ALA B 1 221 ? -11.039 -19.281 4.152 1 64.56 221 ALA B O 1
ATOM 3584 N N . ARG B 1 222 ? -11.305 -17.125 4.508 1 65.56 222 ARG B N 1
ATOM 3585 C CA . ARG B 1 222 ? -10.281 -16.766 3.525 1 65.56 222 ARG B CA 1
ATOM 3586 C C . ARG B 1 222 ? -8.93 -17.375 3.9 1 65.56 222 ARG B C 1
ATOM 3588 O O . ARG B 1 222 ? -8.25 -17.953 3.057 1 65.56 222 ARG B O 1
ATOM 3595 N N . GLN B 1 223 ? -8.594 -17.266 5.082 1 61.97 223 GLN B N 1
ATOM 3596 C CA . GLN B 1 223 ? -7.297 -17.734 5.547 1 61.97 223 GLN B CA 1
ATOM 3597 C C . GLN B 1 223 ? -7.148 -19.234 5.328 1 61.97 223 GLN B C 1
ATOM 3599 O O . GLN B 1 223 ? -6.125 -19.688 4.812 1 61.97 223 GLN B O 1
ATOM 3604 N N . GLU B 1 224 ? -8.156 -19.953 5.594 1 61.19 224 GLU B N 1
ATOM 3605 C CA . GLU B 1 224 ? -8.094 -21.406 5.527 1 61.19 224 GLU B CA 1
ATOM 3606 C C . GLU B 1 224 ? -8.219 -21.891 4.086 1 61.19 224 GLU B C 1
ATOM 3608 O O . GLU B 1 224 ? -7.594 -22.891 3.711 1 61.19 224 GLU B O 1
ATOM 3613 N N . SER B 1 225 ? -8.859 -21.094 3.371 1 71.75 225 SER B N 1
ATOM 3614 C CA . SER B 1 225 ? -9.203 -21.516 2.016 1 71.75 225 SER B CA 1
ATOM 3615 C C . SER B 1 225 ? -8.023 -21.312 1.063 1 71.75 225 SER B C 1
ATOM 3617 O O . SER B 1 225 ? -8.016 -21.859 -0.042 1 71.75 225 SER B O 1
ATOM 3619 N N . PHE B 1 226 ? -6.93 -20.828 1.634 1 87.38 226 PHE B N 1
ATOM 3620 C CA . PHE B 1 226 ? -5.836 -20.453 0.746 1 87.38 226 PHE B CA 1
ATOM 3621 C C . PHE B 1 226 ? -4.77 -21.547 0.715 1 87.38 226 PHE B C 1
ATOM 3623 O O . PHE B 1 226 ? -3.695 -21.359 0.139 1 87.38 226 PHE B O 1
ATOM 3630 N N . GLU B 1 227 ? -5.09 -22.688 1.251 1 92.25 227 GLU B N 1
ATOM 3631 C CA . GLU B 1 227 ? -4.07 -23.719 1.448 1 92.25 227 GLU B CA 1
ATOM 3632 C C . GLU B 1 227 ? -3.627 -24.328 0.118 1 92.25 227 GLU B C 1
ATOM 3634 O O . GLU B 1 227 ? -2.441 -24.594 -0.082 1 92.25 227 GLU B O 1
ATOM 3639 N N . ASN B 1 228 ? -4.602 -24.5 -0.776 1 95 228 ASN B N 1
ATOM 3640 C CA . ASN B 1 228 ? -4.242 -25.047 -2.082 1 95 228 ASN B CA 1
ATOM 3641 C C . ASN B 1 228 ? -3.248 -24.156 -2.809 1 95 228 ASN B C 1
ATOM 3643 O O . ASN B 1 228 ? -2.252 -24.625 -3.355 1 95 228 ASN B O 1
ATOM 3647 N N . MET B 1 229 ? -3.527 -22.875 -2.777 1 97.94 229 MET B N 1
ATOM 3648 C CA . MET B 1 229 ? -2.633 -21.891 -3.389 1 97.94 229 MET B CA 1
ATOM 3649 C C . MET B 1 229 ? -1.251 -21.938 -2.746 1 97.94 229 MET B C 1
ATOM 3651 O O . MET B 1 229 ? -0.237 -21.938 -3.445 1 97.94 229 MET B O 1
ATOM 3655 N N . MET B 1 230 ? -1.204 -22.078 -1.437 1 97.75 230 MET B N 1
ATOM 3656 C CA . MET B 1 230 ? 0.052 -22.109 -0.692 1 97.75 230 MET B CA 1
ATOM 3657 C C . MET B 1 230 ? 0.857 -23.359 -1.031 1 97.75 230 MET B C 1
ATOM 3659 O O . MET B 1 230 ? 2.062 -23.281 -1.271 1 97.75 230 MET B O 1
ATOM 3663 N N . LYS B 1 231 ? 0.185 -24.453 -1.098 1 97.56 231 LYS B N 1
ATOM 3664 C CA . LYS B 1 231 ? 0.85 -25.719 -1.401 1 97.56 231 LYS B CA 1
ATOM 3665 C C . LYS B 1 231 ? 1.466 -25.688 -2.797 1 97.56 231 LYS B C 1
ATOM 3667 O O . LYS B 1 231 ? 2.613 -26.094 -2.982 1 97.56 231 LYS B O 1
ATOM 3672 N N . ILE B 1 232 ? 0.717 -25.188 -3.775 1 98.56 232 ILE B N 1
ATOM 3673 C CA . ILE B 1 232 ? 1.225 -25.109 -5.141 1 98.56 232 ILE B CA 1
ATOM 3674 C C . ILE B 1 232 ? 2.471 -24.219 -5.176 1 98.56 232 ILE B C 1
ATOM 3676 O O . ILE B 1 232 ? 3.49 -24.594 -5.758 1 98.56 232 ILE B O 1
ATOM 3680 N N . ALA B 1 233 ? 2.365 -23.062 -4.523 1 98.75 233 ALA B N 1
ATOM 3681 C CA . ALA B 1 233 ? 3.473 -22.109 -4.52 1 98.75 233 ALA B CA 1
ATOM 3682 C C . ALA B 1 233 ? 4.719 -22.719 -3.879 1 98.75 233 ALA B C 1
ATOM 3684 O O . ALA B 1 233 ? 5.828 -22.562 -4.398 1 98.75 233 ALA B O 1
ATOM 3685 N N . LEU B 1 234 ? 4.527 -23.391 -2.762 1 98.62 234 LEU B N 1
ATOM 3686 C CA . LEU B 1 234 ? 5.637 -23.984 -2.033 1 98.62 234 LEU B CA 1
ATOM 3687 C C . LEU B 1 234 ? 6.316 -25.062 -2.877 1 98.62 234 LEU B C 1
ATOM 3689 O O . LEU B 1 234 ? 7.547 -25.109 -2.957 1 98.62 234 LEU B O 1
ATOM 3693 N N . GLU B 1 235 ? 5.539 -25.875 -3.586 1 98.25 235 GLU B N 1
ATOM 3694 C CA . GLU B 1 235 ? 6.074 -26.953 -4.398 1 98.25 235 GLU B CA 1
ATOM 3695 C C . GLU B 1 235 ? 6.801 -26.422 -5.629 1 98.25 235 GLU B C 1
ATOM 3697 O O . GLU B 1 235 ? 7.688 -27.078 -6.172 1 98.25 235 GLU B O 1
ATOM 3702 N N . ALA B 1 236 ? 6.422 -25.219 -6.051 1 97.88 236 ALA B N 1
ATOM 3703 C CA . ALA B 1 236 ? 7.016 -24.625 -7.246 1 97.88 236 ALA B CA 1
ATOM 3704 C C . ALA B 1 236 ? 8.375 -24.016 -6.938 1 97.88 236 ALA B C 1
ATOM 3706 O O . ALA B 1 236 ? 9.133 -23.672 -7.848 1 97.88 236 ALA B O 1
ATOM 3707 N N . CYS B 1 237 ? 8.664 -23.766 -5.641 1 94.44 237 CYS B N 1
ATOM 3708 C CA . CYS B 1 237 ? 9.922 -23.156 -5.219 1 94.44 237 CYS B CA 1
ATOM 3709 C C . CYS B 1 237 ? 11.023 -24.203 -5.109 1 94.44 237 CYS B C 1
ATOM 3711 O O . CYS B 1 237 ? 12.188 -23.906 -5.398 1 94.44 237 CYS B O 1
#

pLDDT: mean 96.04, std 7.16, range [58.66, 99.0]

InterPro domains:
  IPR000845 Nucleoside phosphorylase domain [PF01048] (19-233)
  IPR004402 Purine nucleoside phosphorylase DeoD-type [TIGR00107] (7-236)
  IPR004402 Purine nucleoside phosphorylase DeoD-type [cd09006] (7-236)
  IPR035994 Nucleoside phosphorylase superfamily [G3DSA:3.40.50.1580] (5-237)
  IPR035994 Nucleoside phosphorylase superfamily [SSF53167] (5-237)

Nearest PDB structures (foldseek):
  3u40-assembly1_B  TM=9.441E-01  e=1.999E-30  Entamoeba histolytica
  3opv-assembly2_J  TM=9.456E-01  e=3.479E-30  Escherichia coli K-12
  2isc-assembly1_C  TM=9.525E-01  e=1.524E-29  Trichomonas vaginalis
  3ooe-assembly1_C  TM=9.437E-01  e=2.923E-28  Escherichia coli K-12
  4tti-assembly1_C  TM=9.518E-01  e=1.742E-27  Escherichia coli